Protein AF-0000000071567037 (afdb_homodimer)

Foldseek 3Di:
DFLQLVQPPPFPLVVVVVCLVPAFDKDKDAAFGWPADFFAAQQKKKAWQAAKKWKWAADPPVRDIFTADMDGHGDMDDQPPSNQPRHGHRIIITTNHMTIMGMDGNVSLVVQCPPDPVSVVSVVSNVVRVVVRVVVSVVCVVVDALLVVVVVSCVRGVCVPVRHPLCNVCRNSVHHSVVSVVSVVVVVVVVVD/DFLQLVFDPPQPLVVVVVCLVPAFDKDKDAAFDWPADFFAAQQKKKAWQAAKKWKWAADPPVRDIFTADMDGHGDMDDQPPSNQPRHGHRIIITTNHMTIMGMDGNVVLVVQCPPDPVSVVSVVSVVVRVVVRVVVSVVCVVVDALLVVVVVSCVRGVCVPVRHPLCNVCRNSVHHSVVSVVSVVVVVVVVVD

InterPro domains:
  IPR000595 Cyclic nucleotide-binding domain [PF00027] (27-115)
  IPR000595 Cyclic nucleotide-binding domain [PS50042] (7-56)
  IPR000595 Cyclic nucleotide-binding domain [cd00038] (10-121)
  IPR014710 RmlC-like jelly roll fold [G3DSA:2.60.120.10] (2-139)
  IPR018490 Cyclic nucleotide-binding domain superfamily [SSF51206] (14-140)

Radius of gyration: 21.36 Å; Cα contacts (8 Å, |Δi|>4): 718; chains: 2; bounding box: 52×52×41 Å

Secondary structure (DSSP, 8-state):
--STT---TTS-HHHHHHHHHHHPEEEEE-TT-EEE-TTSB--EEEEEEES-EEEEEE-TTT--EEEEEEE-TTSEEE-TTGGGTTPBPSSEEEESS-EEEEEEEHHHHHHHHTT-HHHHHHHHHHHHHHHHHHHHHHHHHHHS-HHHHHHHHHHH-TTHHHHS-HHHHHHHTT--HHHHHHHHHHHHHHHH-/--STT---TT--HHHHHHHHHHHPEEEEE-TT-EEE-TTSB--EEEEEEES-EEEEEE-TTT--EEEEEEE-TTSEEE-TTGGGTTPBPSSEEEESS-EEEEEEEHHHHHHHHTT-HHHHHHHHHHHHHHHHHHHHHHHHHHHS-HHHHHHHHHHH-TTHHHHS-HHHHHHHTT--HHHHHHHHHHHHHHHH-

Structure (mmCIF, N/CA/C/O backbone):
data_AF-0000000071567037-model_v1
#
loop_
_entity.id
_entity.type
_entity.pdbx_description
1 polymer 'Cyclic nucleotide-binding domain protein'
#
loop_
_atom_site.group_PDB
_atom_site.id
_atom_site.type_symbol
_atom_site.label_atom_id
_atom_site.label_alt_id
_atom_site.label_comp_id
_atom_site.label_asym_id
_atom_site.label_entity_id
_atom_site.label_seq_id
_atom_site.pdbx_PDB_ins_code
_atom_site.Cartn_x
_atom_site.Cartn_y
_atom_site.Cartn_z
_atom_site.occupancy
_atom_site.B_iso_or_equiv
_atom_site.auth_seq_id
_atom_site.auth_comp_id
_atom_site.auth_asym_id
_atom_site.auth_atom_id
_atom_site.pdbx_PDB_model_num
ATOM 1 N N . MET A 1 1 ? -4.414 22.625 -3.533 1 54.5 1 MET A N 1
ATOM 2 C CA . MET A 1 1 ? -4.32 21.281 -2.98 1 54.5 1 MET A CA 1
ATOM 3 C C . MET A 1 1 ? -3.117 20.531 -3.553 1 54.5 1 MET A C 1
ATOM 5 O O . MET A 1 1 ? -2.754 20.734 -4.711 1 54.5 1 MET A O 1
ATOM 9 N N . THR A 1 2 ? -2.258 20.031 -2.676 1 65.69 2 THR A N 1
ATOM 10 C CA . THR A 1 2 ? -1.029 19.391 -3.141 1 65.69 2 THR A CA 1
ATOM 11 C C . THR A 1 2 ? -1.341 18.109 -3.902 1 65.69 2 THR A C 1
ATOM 13 O O . THR A 1 2 ? -2.385 17.484 -3.686 1 65.69 2 THR A O 1
ATOM 16 N N . ASP A 1 3 ? -0.694 17.859 -4.98 1 78.69 3 ASP A N 1
ATOM 17 C CA . ASP A 1 3 ? -0.884 16.641 -5.758 1 78.69 3 ASP A CA 1
ATOM 18 C C . ASP A 1 3 ? -0.005 15.508 -5.23 1 78.69 3 ASP A C 1
ATOM 20 O O . ASP A 1 3 ? 0.225 14.516 -5.926 1 78.69 3 ASP A O 1
ATOM 24 N N . PHE A 1 4 ? 0.482 15.766 -3.984 1 85.69 4 PHE A N 1
ATOM 25 C CA . PHE A 1 4 ? 1.316 14.734 -3.383 1 85.69 4 PHE A CA 1
ATOM 26 C C . PHE A 1 4 ? 0.521 13.445 -3.168 1 85.69 4 PHE A C 1
ATOM 28 O O . PHE A 1 4 ? 0.972 12.359 -3.539 1 85.69 4 PHE A O 1
ATOM 35 N N . ASN A 1 5 ? -0.583 13.594 -2.51 1 83.5 5 ASN A N 1
ATOM 36 C CA . ASN A 1 5 ? -1.493 12.477 -2.301 1 83.5 5 ASN A CA 1
ATOM 37 C C . ASN A 1 5 ? -2.678 12.531 -3.26 1 83.5 5 ASN A C 1
ATOM 39 O O . ASN A 1 5 ? -3.756 13.008 -2.896 1 83.5 5 ASN A O 1
ATOM 43 N N . SER A 1 6 ? -2.363 12.414 -4.469 1 69.88 6 SER A N 1
ATOM 44 C CA . SER A 1 6 ? -3.445 12.531 -5.441 1 69.88 6 SER A CA 1
ATOM 45 C C . SER A 1 6 ? -4.523 11.484 -5.195 1 69.88 6 SER A C 1
ATOM 47 O O . SER A 1 6 ? -4.277 10.281 -5.355 1 69.88 6 SER A O 1
ATOM 49 N N . TYR A 1 7 ? -5.418 11.836 -4.336 1 62.03 7 TYR A N 1
ATOM 50 C CA . TYR A 1 7 ? -6.578 10.969 -4.16 1 62.03 7 TYR A CA 1
ATOM 51 C C . TYR A 1 7 ? -7.359 10.828 -5.461 1 62.03 7 TYR A C 1
ATOM 53 O O . TYR A 1 7 ? -7.449 11.781 -6.242 1 62.03 7 TYR A O 1
ATOM 61 N N . MET A 1 8 ? -7.438 9.625 -5.926 1 53.56 8 MET A N 1
ATOM 62 C CA . MET A 1 8 ? -8.18 9.492 -7.176 1 53.56 8 MET A CA 1
ATOM 63 C C . MET A 1 8 ? -9.469 10.305 -7.141 1 53.56 8 MET A C 1
ATOM 65 O O . MET A 1 8 ? -10.141 10.359 -6.109 1 53.56 8 MET A O 1
ATOM 69 N N . GLY A 1 9 ? -9.477 11.219 -7.926 1 53.84 9 GLY A N 1
ATOM 70 C CA . GLY A 1 9 ? -10.656 12.023 -8.188 1 53.84 9 GLY A CA 1
ATOM 71 C C . GLY A 1 9 ? -11.953 11.32 -7.836 1 53.84 9 GLY A C 1
ATOM 72 O O . GLY A 1 9 ? -12.984 11.969 -7.633 1 53.84 9 GLY A O 1
ATOM 73 N N . ASN A 1 10 ? -11.898 9.945 -7.617 1 61.62 10 ASN A N 1
ATOM 74 C CA . ASN A 1 10 ? -13.172 9.234 -7.5 1 61.62 10 ASN A CA 1
ATOM 75 C C . ASN A 1 10 ? -13.562 9.023 -6.039 1 61.62 10 ASN A C 1
ATOM 77 O O . ASN A 1 10 ? -14.625 8.469 -5.75 1 61.62 10 ASN A O 1
ATOM 81 N N . ILE A 1 11 ? -12.719 9.555 -5.176 1 69 11 ILE A N 1
ATOM 82 C CA . ILE A 1 11 ? -13.133 9.422 -3.781 1 69 11 ILE A CA 1
ATOM 83 C C . ILE A 1 11 ? -14.039 10.586 -3.398 1 69 11 ILE A C 1
ATOM 85 O O . ILE A 1 11 ? -13.742 11.742 -3.703 1 69 11 ILE A O 1
ATOM 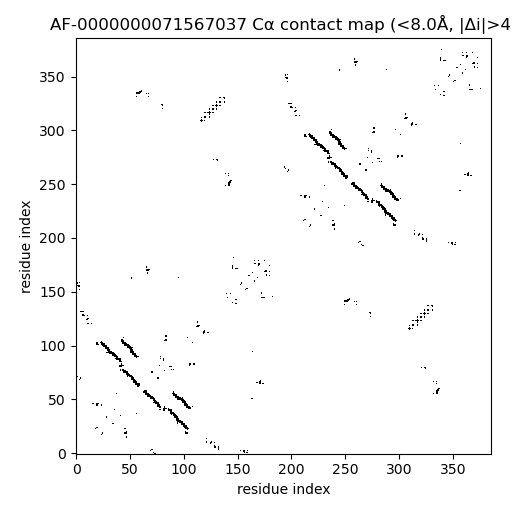89 N N . ASP A 1 12 ? -15.148 10.289 -2.869 1 80.44 12 ASP A N 1
ATOM 90 C CA . ASP A 1 12 ? -16 11.328 -2.299 1 80.44 12 ASP A CA 1
ATOM 91 C C . ASP A 1 12 ? -15.406 11.875 -1.001 1 80.44 12 ASP A C 1
ATOM 93 O O . ASP A 1 12 ? -15.828 11.484 0.091 1 80.44 12 ASP A O 1
ATOM 97 N N . THR A 1 13 ? -14.562 12.758 -1.131 1 85.44 13 THR A N 1
ATOM 98 C CA . THR A 1 13 ? -13.859 13.312 0.02 1 85.44 13 THR A CA 1
ATOM 99 C C . THR A 1 13 ? -14.805 14.133 0.891 1 85.44 13 THR A C 1
ATOM 101 O O . THR A 1 13 ? -14.531 14.367 2.07 1 85.44 13 THR A O 1
ATOM 104 N N . ASP A 1 14 ? -15.938 14.516 0.3 1 91.75 14 ASP A N 1
ATOM 105 C CA . ASP A 1 14 ? -16.906 15.312 1.049 1 91.75 14 ASP A CA 1
ATOM 106 C C . ASP A 1 14 ? -17.531 14.492 2.18 1 91.75 14 ASP A C 1
ATOM 108 O O . ASP A 1 14 ? -17.828 15.031 3.246 1 91.75 14 ASP A O 1
ATOM 112 N N . PHE A 1 15 ? -17.688 13.219 1.889 1 94.44 15 PHE A N 1
ATOM 113 C CA . PHE A 1 15 ? -18.25 12.32 2.895 1 94.44 15 PHE A CA 1
ATOM 114 C C . PHE A 1 15 ? -17.422 12.352 4.172 1 94.44 15 PHE A C 1
ATOM 116 O O . PHE A 1 15 ? -17.953 12.57 5.262 1 94.44 15 PHE A O 1
ATOM 123 N N . PHE A 1 16 ? -16.188 12.266 4.055 1 94.81 16 PHE A N 1
ATOM 124 C CA . PHE A 1 16 ? -15.281 12.203 5.195 1 94.81 16 PHE A CA 1
ATOM 125 C C . PHE A 1 16 ? -15.109 13.578 5.832 1 94.81 16 PHE A C 1
ATOM 127 O O . PHE A 1 16 ? -15.062 13.695 7.059 1 94.81 16 PHE A O 1
ATOM 134 N N . ARG A 1 17 ? -14.961 14.523 4.98 1 95.44 17 ARG A N 1
ATOM 135 C CA . ARG A 1 17 ? -14.797 15.891 5.461 1 95.44 17 ARG A CA 1
ATOM 136 C C . ARG A 1 17 ? -15.992 16.312 6.312 1 95.44 17 ARG A C 1
ATOM 138 O O . ARG A 1 17 ? -15.82 16.844 7.41 1 95.44 17 ARG A O 1
ATOM 145 N N . GLU A 1 18 ? -17.172 16.094 5.828 1 96.62 18 GLU A N 1
ATOM 146 C CA . GLU A 1 18 ? -18.375 16.5 6.535 1 96.62 18 GLU A CA 1
ATOM 147 C C . GLU A 1 18 ? -18.531 15.734 7.848 1 96.62 18 GLU A C 1
ATOM 149 O O . GLU A 1 18 ? -19 16.297 8.844 1 96.62 18 GLU A O 1
ATOM 154 N N . LEU A 1 19 ? -18.156 14.516 7.777 1 96.5 19 LEU A N 1
ATOM 155 C CA . LEU A 1 19 ? -18.203 13.727 9 1 96.5 19 LEU A CA 1
ATOM 156 C C . LEU A 1 19 ? -17.312 14.352 10.078 1 96.5 19 LEU A C 1
ATOM 158 O O . LEU A 1 19 ? -17.734 14.461 11.234 1 96.5 19 LEU A O 1
ATOM 162 N N . CYS A 1 20 ? -16.141 14.766 9.695 1 97.44 20 CYS A N 1
ATOM 163 C CA . CYS A 1 20 ? -15.203 15.367 10.641 1 97.44 20 CYS A CA 1
ATOM 164 C C . CYS A 1 20 ? -15.695 16.734 11.109 1 97.44 20 CYS A C 1
ATOM 166 O O . CYS A 1 20 ? -15.625 17.047 12.297 1 97.44 20 CYS A O 1
ATOM 168 N N . LEU A 1 21 ? -16.203 17.484 10.195 1 97.44 21 LEU A N 1
ATOM 169 C CA . LEU A 1 21 ? -16.656 18.828 10.523 1 97.44 21 LEU A CA 1
ATOM 170 C C . LEU A 1 21 ? -17.844 18.781 11.469 1 97.44 21 LEU A C 1
ATOM 172 O O . LEU A 1 21 ? -17.969 19.625 12.367 1 97.44 21 LEU A O 1
ATOM 176 N N . ARG A 1 22 ? -18.656 17.812 11.297 1 97.56 22 ARG A N 1
ATOM 177 C CA . ARG A 1 22 ? -19.891 17.719 12.07 1 97.56 22 ARG A CA 1
ATOM 178 C C . ARG A 1 22 ? -19.641 17.078 13.43 1 97.56 22 ARG A C 1
ATOM 180 O O . ARG A 1 22 ? -20.25 17.453 14.43 1 97.56 22 ARG A O 1
ATOM 187 N N . ASN A 1 23 ? -18.75 16.109 13.438 1 97.88 23 ASN A N 1
ATOM 188 C CA . ASN A 1 23 ? -18.672 15.273 14.633 1 97.88 23 ASN A CA 1
ATOM 189 C C . ASN A 1 23 ? -17.297 15.375 15.297 1 97.88 23 ASN A C 1
ATOM 191 O O . ASN A 1 23 ? -17.125 14.922 16.422 1 97.88 23 ASN A O 1
ATOM 195 N N . GLY A 1 24 ? -16.406 15.961 14.602 1 98 24 GLY A N 1
ATOM 196 C CA . GLY A 1 24 ? -15.039 15.984 15.102 1 98 24 GLY A CA 1
ATOM 197 C C . GLY A 1 24 ? -14.789 17.094 16.109 1 98 24 GLY A C 1
ATOM 198 O O . GLY A 1 24 ? -15.562 18.047 16.188 1 98 24 GLY A O 1
ATOM 199 N N . GLU A 1 25 ? -13.766 16.922 16.906 1 98.44 25 GLU A N 1
ATOM 200 C CA . GLU A 1 25 ? -13.25 17.969 17.781 1 98.44 25 GLU A CA 1
ATOM 201 C C . GLU A 1 25 ? -12.055 18.672 17.156 1 98.44 25 GLU A C 1
ATOM 203 O O . GLU A 1 25 ? -11.078 18.031 16.766 1 98.44 25 GLU A O 1
ATOM 208 N N . LEU A 1 26 ? -12.172 19.969 17.125 1 98.56 26 LEU A N 1
ATOM 209 C CA . LEU A 1 26 ? -11.047 20.734 16.594 1 98.56 26 LEU A CA 1
ATOM 210 C C . LEU A 1 26 ? -9.898 20.766 17.594 1 98.56 26 LEU A C 1
ATOM 212 O O . LEU A 1 26 ? -10.062 21.219 18.719 1 98.56 26 LEU A O 1
ATOM 216 N N . ARG A 1 27 ? -8.797 20.234 17.188 1 9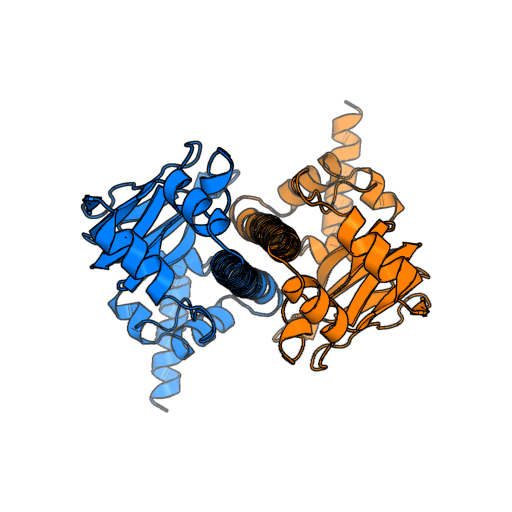8.62 27 ARG A N 1
ATOM 217 C CA . ARG A 1 27 ? -7.598 20.203 18.016 1 98.62 27 ARG A CA 1
ATOM 218 C C . ARG A 1 27 ? -6.453 20.969 17.375 1 98.62 27 ARG A C 1
ATOM 220 O O . ARG A 1 27 ? -6.352 21.031 16.141 1 98.62 27 ARG A O 1
ATOM 227 N N . TYR A 1 28 ? -5.66 21.484 18.266 1 98.62 28 TYR A N 1
ATOM 228 C CA . TYR A 1 28 ? -4.477 22.219 17.844 1 98.62 28 TYR A CA 1
ATOM 229 C C . TYR A 1 28 ? -3.203 21.484 18.219 1 98.62 28 TYR A C 1
ATOM 231 O O . TYR A 1 28 ? -3.088 20.969 19.344 1 98.62 28 TYR A O 1
ATOM 239 N N . TYR A 1 29 ? -2.328 21.391 17.281 1 98.69 29 TYR A N 1
ATOM 240 C CA . TYR A 1 29 ? -1.022 20.781 17.516 1 98.69 29 TYR A CA 1
ATOM 241 C C . TYR A 1 29 ? 0.101 21.75 17.156 1 98.69 29 TYR A C 1
ATOM 243 O O . TYR A 1 29 ? 0.051 22.422 16.125 1 98.69 29 TYR A O 1
ATOM 251 N N . LYS A 1 30 ? 1.114 21.781 18.031 1 98.62 30 LYS A N 1
ATOM 252 C CA . LYS A 1 30 ? 2.281 22.625 17.766 1 98.62 30 LYS A CA 1
ATOM 253 C C . LYS A 1 30 ? 3.271 21.922 16.844 1 98.62 30 LYS A C 1
ATOM 255 O O . LYS A 1 30 ? 3.174 20.703 16.641 1 98.62 30 LYS A O 1
ATOM 260 N N . ARG A 1 31 ? 4.141 22.734 16.359 1 97.81 31 ARG A N 1
ATOM 261 C CA . ARG A 1 31 ? 5.246 22.172 15.602 1 97.81 31 ARG A CA 1
ATOM 262 C C . ARG A 1 31 ? 5.941 21.062 16.391 1 97.81 31 ARG A C 1
ATOM 264 O O . ARG A 1 31 ? 6.207 21.219 17.578 1 97.81 31 ARG A O 1
ATOM 271 N N . ASN A 1 32 ? 6.051 19.922 15.781 1 97.69 32 ASN A N 1
ATOM 272 C CA . ASN A 1 32 ? 6.797 18.766 16.297 1 97.69 32 ASN A CA 1
ATOM 273 C C . ASN A 1 32 ? 5.988 17.984 17.312 1 97.69 32 ASN A C 1
ATOM 275 O O . ASN A 1 32 ? 6.488 17.016 17.891 1 97.69 32 ASN A O 1
ATOM 279 N N . GLU A 1 33 ? 4.797 18.391 17.484 1 98.56 33 GLU A N 1
ATOM 280 C CA . GLU A 1 33 ? 3.967 17.625 18.406 1 98.56 33 GLU A CA 1
ATOM 281 C C . GLU A 1 33 ? 3.48 16.312 17.766 1 98.56 33 GLU A C 1
ATOM 283 O O . GLU A 1 33 ? 3.107 16.297 16.594 1 98.56 33 GLU A O 1
ATOM 288 N N . PHE A 1 34 ? 3.477 15.234 18.547 1 98.62 34 PHE A N 1
ATOM 289 C CA . PHE A 1 34 ? 2.996 13.938 18.094 1 98.62 34 PHE A CA 1
ATOM 290 C C . PHE A 1 34 ? 1.477 13.852 18.188 1 98.62 34 PHE A C 1
ATOM 292 O O . PHE A 1 34 ? 0.896 14.211 19.219 1 98.62 34 PHE A O 1
ATOM 299 N N . ILE A 1 35 ? 0.931 13.453 17.156 1 98.56 35 ILE A N 1
ATOM 300 C CA . ILE A 1 35 ? -0.493 13.133 17.141 1 98.56 35 ILE A CA 1
ATOM 301 C C . ILE A 1 35 ? -0.699 11.664 17.5 1 98.56 35 ILE A C 1
ATOM 303 O O . ILE A 1 35 ? -1.672 11.32 18.172 1 98.56 35 ILE A O 1
ATOM 307 N N . LEU A 1 36 ? 0.148 10.828 17.062 1 98.44 36 LEU A N 1
ATOM 308 C CA . LEU A 1 36 ? 0.197 9.398 17.344 1 98.44 36 LEU A CA 1
ATOM 309 C C . LEU A 1 36 ? 1.639 8.906 17.422 1 98.44 36 LEU A C 1
ATOM 311 O O . LEU A 1 36 ? 2.475 9.281 16.594 1 98.44 36 LEU A O 1
ATOM 315 N N . ARG A 1 37 ? 1.936 8.078 18.391 1 97.81 37 ARG A N 1
ATOM 316 C CA . ARG A 1 37 ? 3.271 7.508 18.531 1 97.81 37 ARG A CA 1
ATOM 317 C C . ARG A 1 37 ? 3.279 6.027 18.172 1 97.81 37 ARG A C 1
ATOM 319 O O . ARG A 1 37 ? 2.314 5.312 18.453 1 97.81 37 ARG A O 1
ATOM 326 N N . GLU A 1 38 ? 4.359 5.688 17.562 1 96.31 38 GLU A N 1
ATOM 327 C CA . GLU A 1 38 ? 4.555 4.266 17.281 1 96.31 38 GLU A CA 1
ATOM 328 C C . GLU A 1 38 ? 4.305 3.422 18.531 1 96.31 38 GLU A C 1
ATOM 330 O O . GLU A 1 38 ? 4.734 3.785 19.641 1 96.31 38 GLU A O 1
ATOM 335 N N . GLY A 1 39 ? 3.58 2.324 18.312 1 95.88 39 GLY A N 1
ATOM 336 C CA . GLY A 1 39 ? 3.297 1.432 19.438 1 95.88 39 GLY A CA 1
ATOM 337 C C . GLY A 1 39 ? 1.983 1.742 20.125 1 95.88 39 GLY A C 1
ATOM 338 O O . GLY A 1 39 ? 1.492 0.941 20.922 1 95.88 39 GLY A O 1
ATOM 339 N N . GLU A 1 40 ? 1.386 2.861 19.844 1 97.19 40 GLU A N 1
ATOM 340 C CA . GLU A 1 40 ? 0.083 3.219 20.391 1 97.19 40 GLU A CA 1
ATOM 341 C C . GLU A 1 40 ? -1.049 2.805 19.453 1 97.19 40 GLU A C 1
ATOM 343 O O . GLU A 1 40 ? -0.832 2.615 18.25 1 97.19 40 GLU A O 1
ATOM 348 N N . VAL A 1 41 ? -2.215 2.611 20.016 1 95.88 41 VAL A N 1
ATOM 349 C CA . VAL A 1 41 ? -3.418 2.424 19.219 1 95.88 41 VAL A CA 1
ATOM 350 C C . VAL A 1 41 ? -4.016 3.781 18.844 1 95.88 41 VAL A C 1
ATOM 352 O O . VAL A 1 41 ? -4.344 4.578 19.734 1 95.88 41 VAL A O 1
ATOM 355 N N . GLY A 1 42 ? -4 4.094 17.562 1 94.56 42 GLY A N 1
ATOM 356 C CA . GLY A 1 42 ? -4.598 5.332 17.094 1 94.56 42 GLY A CA 1
ATOM 357 C C . GLY A 1 42 ? -6.039 5.172 16.656 1 94.56 42 GLY A C 1
ATOM 358 O O . GLY A 1 42 ? -6.324 5.098 15.453 1 94.56 42 GLY A O 1
ATOM 359 N N . SER A 1 43 ? -6.992 5.188 17.531 1 96.12 43 SER A N 1
ATOM 360 C CA . SER A 1 43 ? -8.406 4.953 17.25 1 96.12 43 SER A CA 1
ATOM 361 C C . SER A 1 43 ? -9.109 6.246 16.859 1 96.12 43 SER A C 1
ATOM 363 O O . SER A 1 43 ? -10.141 6.594 17.422 1 96.12 43 SER A O 1
ATOM 365 N N . PHE A 1 44 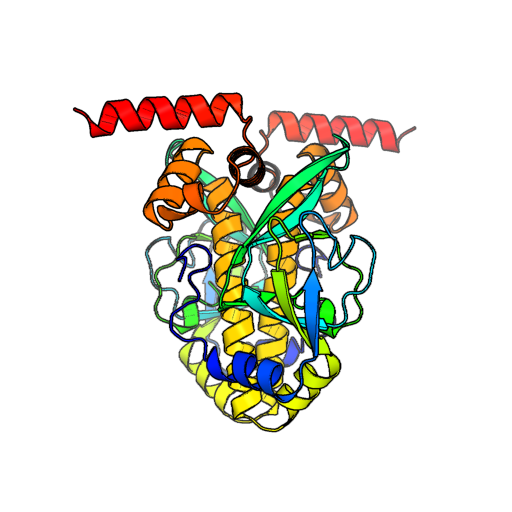? -8.453 6.902 15.781 1 97.62 44 PHE A N 1
ATOM 366 C CA . PHE A 1 44 ? -9.047 8.148 15.32 1 97.62 44 PHE A CA 1
ATOM 367 C C . PHE A 1 44 ? -8.82 8.336 13.828 1 97.62 44 PHE A C 1
ATOM 369 O O . PHE A 1 44 ? -7.973 7.66 13.234 1 97.62 44 PHE A O 1
ATOM 376 N N . PHE A 1 45 ? -9.586 9.148 13.219 1 97.25 45 PHE A N 1
ATOM 377 C CA . PHE A 1 45 ? -9.352 9.758 11.914 1 97.25 45 PHE A CA 1
ATOM 378 C C . PHE A 1 45 ? -9.648 11.25 11.953 1 97.25 45 PHE A C 1
ATOM 380 O O . PHE A 1 45 ? -10.328 11.734 12.867 1 97.25 45 PHE A O 1
ATOM 387 N N . GLY A 1 46 ? -9.094 11.961 11.016 1 97.5 46 GLY A N 1
ATOM 388 C CA . GLY A 1 46 ? -9.258 13.398 11.117 1 97.5 46 GLY A CA 1
ATOM 389 C C . GLY A 1 46 ? -9.148 14.109 9.781 1 97.5 46 GLY A C 1
ATOM 390 O O . GLY A 1 46 ? -8.805 13.492 8.773 1 97.5 46 GLY A O 1
ATOM 391 N N . PHE A 1 47 ? -9.508 15.352 9.844 1 97.69 47 PHE A N 1
ATOM 392 C CA . PHE A 1 47 ? -9.43 16.266 8.711 1 97.69 47 PHE A CA 1
ATOM 393 C C . PHE A 1 47 ? -8.531 17.453 9.031 1 97.69 47 PHE A C 1
ATOM 395 O O . PHE A 1 47 ? -8.766 18.172 10.008 1 97.69 47 PHE A O 1
ATOM 402 N N . ILE A 1 48 ? -7.535 17.656 8.18 1 97.75 48 ILE A N 1
ATOM 403 C CA . ILE A 1 48 ? -6.559 18.703 8.422 1 97.75 48 ILE A CA 1
ATOM 404 C C . ILE A 1 48 ? -7.078 20.031 7.855 1 97.75 48 ILE A C 1
ATOM 406 O O . ILE A 1 48 ? -7.219 20.172 6.637 1 97.75 48 ILE A O 1
ATOM 410 N N . VAL A 1 49 ? -7.27 20.922 8.727 1 97.94 49 VAL A N 1
ATOM 411 C CA . VAL A 1 49 ? -7.711 22.234 8.305 1 97.94 49 VAL A CA 1
ATOM 412 C C . VAL A 1 49 ? -6.512 23.062 7.84 1 97.94 49 VAL A C 1
ATOM 414 O O . VAL A 1 49 ? -6.574 23.75 6.812 1 97.94 49 VAL A O 1
ATOM 417 N N . SER A 1 50 ? -5.484 22.969 8.617 1 98 50 SER A N 1
ATOM 418 C CA . SER A 1 50 ? -4.25 23.672 8.281 1 98 50 SER A CA 1
ATOM 419 C C . SER A 1 50 ? -3.033 22.953 8.859 1 98 50 SER A C 1
ATOM 421 O O . SER A 1 50 ? -3.131 22.297 9.898 1 98 50 SER A O 1
ATOM 423 N N . GLY A 1 51 ? -1.911 23.172 8.125 1 97.56 51 GLY A N 1
ATOM 424 C CA . GLY A 1 51 ? -0.647 22.609 8.578 1 97.56 51 GLY A CA 1
ATOM 425 C C . GLY A 1 51 ? -0.189 21.422 7.75 1 97.56 51 GLY A C 1
ATOM 426 O O . GLY A 1 51 ? -0.848 21.047 6.781 1 97.56 51 GLY A O 1
ATOM 427 N N . VAL A 1 52 ? 0.976 20.906 8.07 1 97.75 52 VAL A N 1
ATOM 428 C CA . VAL A 1 52 ? 1.603 19.781 7.383 1 97.75 52 VAL A CA 1
ATOM 429 C C . VAL A 1 52 ? 1.962 18.688 8.391 1 97.75 52 VAL A C 1
ATOM 431 O O . VAL A 1 52 ? 2.49 18.984 9.469 1 97.75 52 VAL A O 1
ATOM 434 N N . ILE A 1 53 ? 1.629 17.5 8.023 1 98 53 ILE A N 1
ATOM 435 C CA . ILE A 1 53 ? 1.869 16.344 8.883 1 98 53 ILE A CA 1
ATOM 436 C C . ILE A 1 53 ? 2.844 15.391 8.203 1 98 53 ILE A C 1
ATOM 438 O O . ILE A 1 53 ? 2.818 15.234 6.977 1 98 53 ILE A O 1
ATOM 442 N N . LYS A 1 54 ? 3.709 14.812 9.008 1 98.19 54 LYS A N 1
ATOM 443 C CA . LYS A 1 54 ? 4.57 13.75 8.5 1 98.19 54 LYS A CA 1
ATOM 444 C C . LYS A 1 54 ? 4.273 12.422 9.188 1 98.19 54 LYS A C 1
ATOM 446 O O . LYS A 1 54 ? 3.834 12.398 10.336 1 98.19 54 LYS A O 1
ATOM 451 N N . TYR A 1 55 ? 4.488 11.367 8.492 1 98.56 55 TYR A N 1
ATOM 452 C CA . TYR A 1 55 ? 4.469 10 8.992 1 98.56 55 TYR A CA 1
ATOM 453 C C . TYR A 1 55 ? 5.879 9.414 9.031 1 98.56 55 TYR A C 1
ATOM 455 O O . TYR A 1 55 ? 6.613 9.477 8.047 1 98.56 55 TYR A O 1
ATOM 463 N N . THR A 1 56 ? 6.277 8.891 10.219 1 98.31 56 THR A N 1
ATOM 464 C CA . THR A 1 56 ? 7.652 8.414 10.312 1 98.31 56 THR A CA 1
ATOM 465 C C . THR A 1 56 ? 7.711 7.043 10.977 1 98.31 56 THR A C 1
ATOM 467 O O . THR A 1 56 ? 6.809 6.672 11.727 1 98.31 56 THR A O 1
ATOM 470 N N . CYS A 1 57 ? 8.656 6.301 10.609 1 97.69 57 CYS A N 1
ATOM 471 C CA . CYS A 1 57 ? 8.977 5.035 11.266 1 97.69 57 CYS A CA 1
ATOM 472 C C . CYS A 1 57 ? 10.461 4.953 11.602 1 97.69 57 CYS A C 1
ATOM 474 O O . CYS A 1 57 ? 11.266 5.738 11.086 1 97.69 57 CYS A O 1
ATOM 476 N N . ILE A 1 58 ? 10.812 4.055 12.477 1 96.62 58 ILE A N 1
ATOM 477 C CA . ILE A 1 58 ? 12.188 3.965 12.969 1 96.62 58 ILE A CA 1
ATOM 478 C C . ILE A 1 58 ? 12.875 2.748 12.359 1 96.62 58 ILE A C 1
ATOM 480 O O . ILE A 1 58 ? 12.328 1.641 12.383 1 96.62 58 ILE A O 1
ATOM 484 N N . ASN A 1 59 ? 14.047 3.01 11.797 1 96.12 59 ASN A N 1
ATOM 485 C CA . ASN A 1 59 ? 14.867 1.894 11.344 1 96.12 59 ASN A CA 1
ATOM 486 C C . ASN A 1 59 ? 15.461 1.113 12.516 1 96.12 59 ASN A C 1
ATOM 488 O O . ASN A 1 59 ? 16.125 1.69 13.383 1 96.12 59 ASN A O 1
ATOM 492 N N . GLN A 1 60 ? 15.32 -0.105 12.438 1 93.81 60 GLN A N 1
ATOM 493 C CA . GLN A 1 60 ? 15.68 -0.919 13.586 1 93.81 60 GLN A CA 1
ATOM 494 C C . GLN A 1 60 ? 17.203 -0.998 13.75 1 93.81 60 GLN A C 1
ATOM 496 O O . GLN A 1 60 ? 17.703 -1.012 14.875 1 93.81 60 GLN A O 1
ATOM 501 N N . THR A 1 61 ? 17.922 -1.071 12.75 1 93 61 THR A N 1
ATOM 502 C CA . THR A 1 61 ? 19.375 -1.221 12.789 1 93 61 THR A CA 1
ATOM 503 C C . THR A 1 61 ? 20.047 0.132 12.992 1 93 61 THR A C 1
ATOM 505 O O . THR A 1 61 ? 20.953 0.266 13.836 1 93 61 THR A O 1
ATOM 508 N N . GLU A 1 62 ? 19.609 1.108 12.266 1 91.19 62 GLU A N 1
ATOM 509 C CA . GLU A 1 62 ? 20.234 2.43 12.289 1 91.19 62 GLU A CA 1
ATOM 510 C C . GLU A 1 62 ? 19.703 3.26 13.461 1 91.19 62 GLU A C 1
ATOM 512 O O . GLU A 1 62 ? 20.328 4.254 13.852 1 91.19 62 GLU A O 1
ATOM 517 N N . ASN A 1 63 ? 18.609 2.891 13.977 1 93.5 63 ASN A N 1
ATOM 518 C CA . ASN A 1 63 ? 17.922 3.68 14.992 1 93.5 63 ASN A CA 1
ATOM 519 C C . ASN A 1 63 ? 17.656 5.105 14.516 1 93.5 63 ASN A C 1
ATOM 521 O O . ASN A 1 63 ? 17.844 6.062 15.266 1 93.5 63 ASN A O 1
ATOM 525 N N . LYS A 1 64 ? 17.406 5.203 13.281 1 92.94 64 LYS A N 1
ATOM 526 C CA . LYS A 1 64 ? 17.094 6.477 12.633 1 92.94 64 LYS A CA 1
ATOM 527 C C . LYS A 1 64 ? 15.633 6.535 12.211 1 92.94 64 LYS A C 1
ATOM 529 O O . LYS A 1 64 ? 15.047 5.516 11.844 1 92.94 64 LYS A O 1
ATOM 534 N N . THR A 1 65 ? 15.102 7.758 12.242 1 95.12 65 THR A N 1
ATOM 535 C CA . THR A 1 65 ? 13.727 7.988 11.836 1 95.12 65 THR A CA 1
ATOM 536 C C . THR A 1 65 ? 13.648 8.328 10.352 1 95.12 65 THR A C 1
ATOM 538 O O . THR A 1 65 ? 14.406 9.172 9.859 1 95.12 65 THR A O 1
ATOM 541 N N . TYR A 1 66 ? 12.797 7.652 9.695 1 96.88 66 TYR A N 1
ATOM 542 C CA . TYR A 1 66 ? 12.57 7.945 8.281 1 96.88 66 TYR A CA 1
ATOM 543 C C . TYR A 1 66 ? 11.156 8.461 8.047 1 96.88 66 TYR A C 1
ATOM 545 O O . TYR A 1 66 ? 10.203 7.973 8.648 1 96.88 66 TYR A O 1
ATOM 553 N N . ASN A 1 67 ? 11.055 9.5 7.23 1 97.75 67 ASN A N 1
ATOM 554 C CA . ASN A 1 67 ? 9.758 9.977 6.758 1 97.75 67 ASN A CA 1
ATOM 555 C C . ASN A 1 67 ? 9.203 9.094 5.648 1 97.75 67 ASN A C 1
ATOM 557 O O . ASN A 1 67 ? 9.891 8.805 4.668 1 97.75 67 ASN A O 1
ATOM 561 N N . VAL A 1 68 ? 7.949 8.688 5.801 1 97.81 68 VAL A N 1
ATOM 562 C CA . VAL A 1 68 ? 7.406 7.758 4.812 1 97.81 68 VAL A CA 1
ATOM 563 C C . VAL A 1 68 ? 6.184 8.375 4.141 1 97.81 68 VAL A C 1
ATOM 565 O O . VAL A 1 68 ? 5.539 7.742 3.301 1 97.81 68 VAL A O 1
ATOM 568 N N . GLY A 1 69 ? 5.832 9.586 4.523 1 96.69 69 GLY A N 1
ATOM 569 C CA . GLY A 1 69 ? 4.688 10.234 3.9 1 96.69 69 GLY A CA 1
ATOM 570 C C . GLY A 1 69 ? 4.352 11.578 4.52 1 96.69 69 GLY A C 1
ATOM 571 O O . GLY A 1 69 ? 4.914 11.953 5.551 1 96.69 69 GLY A O 1
ATOM 572 N N . PHE A 1 70 ? 3.447 12.289 3.857 1 96.94 70 PHE A N 1
ATOM 573 C CA . PHE A 1 70 ? 2.967 13.594 4.293 1 96.94 70 PHE A CA 1
ATOM 574 C C . PHE A 1 70 ? 1.46 13.711 4.098 1 96.94 70 PHE A C 1
ATOM 576 O O . PHE A 1 70 ? 0.886 13.031 3.246 1 96.94 70 PHE A O 1
ATOM 583 N N . SER A 1 71 ? 0.894 14.469 4.887 1 96.25 71 SER A N 1
ATOM 584 C CA . SER A 1 71 ? -0.467 14.945 4.664 1 96.25 71 SER A CA 1
ATOM 585 C C . SER A 1 71 ? -0.545 16.469 4.789 1 96.25 71 SER A C 1
ATOM 587 O O . SER A 1 71 ? 0.163 17.062 5.602 1 96.25 71 SER A O 1
ATOM 589 N N . PHE A 1 72 ? -1.398 17 4.051 1 95.75 72 PHE A N 1
ATOM 590 C CA . PHE A 1 72 ? -1.451 18.453 3.939 1 95.75 72 PHE A CA 1
ATOM 591 C C . PHE A 1 72 ? -2.854 18.969 4.242 1 95.75 72 PHE A C 1
ATOM 593 O O . PHE A 1 72 ? -3.779 18.188 4.445 1 95.75 72 PHE A O 1
ATOM 600 N N . ALA A 1 73 ? -2.973 20.344 4.281 1 95.31 73 ALA A N 1
ATOM 601 C CA . ALA A 1 73 ? -4.27 20.984 4.465 1 95.31 73 ALA A CA 1
ATOM 602 C C . ALA A 1 73 ? -5.297 20.453 3.473 1 95.31 73 ALA A C 1
ATOM 604 O O . ALA A 1 73 ? -4.984 20.234 2.299 1 95.31 73 ALA A O 1
ATOM 605 N N . ASN A 1 74 ? -6.484 20.125 4.023 1 93.81 74 ASN A N 1
ATOM 606 C CA . ASN A 1 74 ? -7.621 19.641 3.246 1 93.81 74 ASN A CA 1
ATOM 607 C C . ASN A 1 74 ? -7.492 18.156 2.936 1 93.81 74 ASN A C 1
ATOM 609 O O . ASN A 1 74 ? -8.156 17.641 2.029 1 93.81 74 ASN A O 1
ATOM 613 N N . GLU A 1 75 ? -6.613 17.547 3.553 1 94.25 75 GLU A N 1
ATOM 614 C CA . GLU A 1 75 ? -6.496 16.094 3.471 1 94.25 75 GLU A CA 1
ATOM 615 C C . GLU A 1 75 ? -6.863 15.438 4.797 1 94.25 75 GLU A C 1
ATOM 617 O O . GLU A 1 75 ? -7.379 16.094 5.703 1 94.25 75 GLU A O 1
ATOM 622 N N . PHE A 1 76 ? -6.676 14.188 4.852 1 95.25 76 PHE A N 1
ATOM 623 C CA . PHE A 1 76 ? -7.105 13.422 6.016 1 95.25 76 PHE A CA 1
ATOM 624 C C . PHE A 1 76 ? -5.91 12.812 6.734 1 95.25 76 PHE A C 1
ATOM 626 O O . PHE A 1 76 ? -4.809 12.766 6.184 1 95.25 76 PHE A O 1
ATOM 633 N N . ILE A 1 77 ? -6.18 12.469 7.973 1 96.31 77 ILE A N 1
ATOM 634 C CA . ILE A 1 77 ? -5.129 11.859 8.781 1 96.31 77 ILE A CA 1
ATOM 635 C C . ILE A 1 77 ? -5.688 10.648 9.523 1 96.31 77 ILE A C 1
ATOM 637 O O . ILE A 1 77 ? -6.801 10.695 10.055 1 96.31 77 ILE A O 1
ATOM 641 N N . SER A 1 78 ? -4.973 9.594 9.477 1 96.44 78 SER A N 1
ATOM 642 C CA . SER A 1 78 ? -5.258 8.391 10.25 1 96.44 78 SER A CA 1
ATOM 643 C C . SER A 1 78 ? -4.188 7.324 10.039 1 96.44 78 SER A C 1
ATOM 645 O O . SER A 1 78 ? -3.475 7.352 9.031 1 96.44 78 SER A O 1
ATOM 647 N N . ASP A 1 79 ? -3.996 6.473 11.023 1 96.5 79 ASP A N 1
ATOM 648 C CA . ASP A 1 79 ? -3.273 5.234 10.766 1 96.5 79 ASP A CA 1
ATOM 649 C C . ASP A 1 79 ? -4.211 4.152 10.234 1 96.5 79 ASP A C 1
ATOM 651 O O . ASP A 1 79 ? -4.453 3.146 10.898 1 96.5 79 ASP A O 1
ATOM 655 N N . TYR A 1 80 ? -4.648 4.359 9 1 94.31 80 TYR A N 1
ATOM 656 C CA . TYR A 1 80 ? -5.641 3.498 8.375 1 94.31 80 TYR A CA 1
ATOM 657 C C . TYR A 1 80 ? -4.988 2.26 7.77 1 94.31 80 TYR A C 1
ATOM 659 O O . TYR A 1 80 ? -3.902 2.344 7.191 1 94.31 80 TYR A O 1
ATOM 667 N N . PRO A 1 81 ? -5.598 1.11 7.922 1 93.62 81 PRO A N 1
ATOM 668 C CA . PRO A 1 81 ? -6.867 0.799 8.586 1 93.62 81 PRO A CA 1
ATOM 669 C C . PRO A 1 81 ? -6.684 0.385 10.039 1 93.62 81 PRO A C 1
ATOM 671 O O . PRO A 1 81 ? -7.637 -0.065 10.68 1 93.62 81 PRO A O 1
ATOM 674 N N . ASN A 1 82 ? -5.48 0.488 10.602 1 93.75 82 ASN A N 1
ATOM 675 C CA . ASN A 1 82 ? -5.203 0.097 11.984 1 93.75 82 ASN A CA 1
ATOM 676 C C . ASN A 1 82 ? -6.16 0.777 12.961 1 93.75 82 ASN A C 1
ATOM 678 O O . ASN A 1 82 ? -6.559 0.181 13.961 1 93.75 82 ASN A O 1
ATOM 682 N N . CYS A 1 83 ? -6.508 1.985 12.641 1 95.25 83 CYS A N 1
ATOM 683 C CA . CYS A 1 83 ? -7.367 2.775 13.516 1 95.25 83 CYS A CA 1
ATOM 684 C C . CYS A 1 83 ? -8.719 2.102 13.711 1 95.25 83 CYS A C 1
ATOM 686 O O . CYS A 1 83 ? -9.422 2.385 14.68 1 95.25 83 CYS A O 1
ATOM 688 N N . LEU A 1 84 ? -9.102 1.241 12.781 1 94.88 84 LEU A N 1
ATOM 689 C CA . LEU A 1 84 ? -10.414 0.619 12.828 1 94.88 84 LEU A CA 1
ATOM 690 C C . LEU A 1 84 ? -10.383 -0.681 13.625 1 94.88 84 LEU A C 1
ATOM 692 O O . LEU A 1 84 ? -11.422 -1.201 14.016 1 94.88 84 LEU A O 1
ATOM 696 N N . TYR A 1 85 ? -9.18 -1.259 13.828 1 91.38 85 TYR A N 1
ATOM 697 C CA . TYR A 1 85 ? -9.117 -2.631 14.328 1 91.38 85 TYR A CA 1
ATOM 698 C C . TYR A 1 85 ? -8.25 -2.721 15.578 1 91.38 85 TYR A C 1
ATOM 700 O O . TYR A 1 85 ? -7.746 -3.795 15.914 1 91.38 85 TYR A O 1
ATOM 708 N N . ASP A 1 86 ? -8.008 -1.699 16.281 1 88.88 86 ASP A N 1
ATOM 709 C CA . ASP A 1 86 ? -7.266 -1.651 17.531 1 88.88 86 ASP A CA 1
ATOM 710 C C . ASP A 1 86 ? -5.879 -2.264 17.375 1 88.88 86 ASP A C 1
ATOM 712 O O . ASP A 1 86 ? -5.445 -3.059 18.219 1 88.88 86 ASP A O 1
ATOM 716 N N . ILE A 1 87 ? -5.312 -2.047 16.297 1 92.56 87 ILE A N 1
ATOM 717 C CA . ILE A 1 87 ? -3.953 -2.5 16.016 1 92.56 87 ILE A CA 1
ATOM 718 C C . ILE A 1 87 ? -2.959 -1.39 16.359 1 92.56 87 ILE A C 1
ATOM 720 O O . ILE A 1 87 ? -3.184 -0.224 16.016 1 92.56 87 ILE A O 1
ATOM 724 N N . LYS A 1 88 ? -1.912 -1.775 16.984 1 95.94 88 LYS A N 1
ATOM 725 C CA . LYS A 1 88 ? -0.882 -0.803 17.344 1 95.94 88 LYS A CA 1
ATOM 726 C C . LYS A 1 88 ? -0.209 -0.237 16.094 1 95.94 88 LYS A C 1
ATOM 728 O O . LYS A 1 88 ? 0.035 -0.964 15.133 1 95.94 88 LYS A O 1
ATOM 733 N N . SER A 1 89 ? 0.097 1.013 16.172 1 96.44 89 SER A N 1
ATOM 734 C CA . SER A 1 89 ? 0.697 1.694 15.031 1 96.44 89 SER A CA 1
ATOM 735 C C . SER A 1 89 ? 2.178 1.355 14.898 1 96.44 89 SER A C 1
ATOM 737 O O . SER A 1 89 ? 2.887 1.249 15.898 1 96.44 89 SER A O 1
ATOM 739 N N . GLU A 1 90 ? 2.646 1.247 13.672 1 94.12 90 GLU A N 1
ATOM 740 C CA . GLU A 1 90 ? 4.07 1.093 13.391 1 94.12 90 GLU A CA 1
ATOM 741 C C . GLU A 1 90 ? 4.699 2.422 12.984 1 94.12 90 GLU A C 1
ATOM 743 O O . GLU A 1 90 ? 5.879 2.475 12.625 1 94.12 90 GLU A O 1
ATOM 748 N N . LEU A 1 91 ? 3.797 3.465 13.039 1 96.12 91 LEU A N 1
ATOM 749 C CA . LEU A 1 91 ? 4.258 4.777 12.594 1 96.12 91 LEU A CA 1
ATOM 750 C C . LEU A 1 91 ? 4.039 5.824 13.68 1 96.12 91 LEU A C 1
ATOM 752 O O . LEU A 1 91 ? 3.236 5.621 14.594 1 96.12 91 LEU A O 1
ATOM 756 N N . ASN A 1 92 ? 4.844 6.871 13.578 1 98.12 92 ASN A N 1
ATOM 757 C CA . ASN A 1 92 ? 4.539 8.133 14.25 1 98.12 92 ASN A CA 1
ATOM 758 C C . ASN A 1 92 ? 3.818 9.102 13.32 1 98.12 92 ASN A C 1
ATOM 760 O O . ASN A 1 92 ? 4.121 9.164 12.125 1 98.12 92 ASN A O 1
ATOM 764 N N . ILE A 1 93 ? 2.928 9.766 13.82 1 98.69 93 ILE A N 1
ATOM 765 C CA . ILE A 1 93 ? 2.301 10.891 13.148 1 98.69 93 ILE A CA 1
ATOM 766 C C . ILE A 1 93 ? 2.621 12.188 13.898 1 98.69 93 ILE A C 1
ATOM 768 O O . ILE A 1 93 ? 2.33 12.305 15.094 1 98.69 93 ILE A O 1
ATOM 772 N N . GLN A 1 94 ? 3.203 13.078 13.195 1 98.56 94 GLN A N 1
ATOM 773 C CA . GLN A 1 94 ? 3.744 14.258 13.867 1 98.56 94 GLN A CA 1
ATOM 774 C C . GLN A 1 94 ? 3.512 15.516 13.031 1 98.56 94 GLN A C 1
ATOM 776 O O . GLN A 1 94 ? 3.586 15.477 11.805 1 98.56 94 GLN A O 1
ATOM 781 N N . ALA A 1 95 ? 3.285 16.641 13.719 1 98.69 95 ALA A N 1
ATOM 782 C CA . ALA A 1 95 ? 3.107 17.922 13.039 1 98.69 95 ALA A CA 1
ATOM 783 C C . ALA A 1 95 ? 4.449 18.5 12.602 1 98.69 95 ALA A C 1
ATOM 785 O O . ALA A 1 95 ? 5.367 18.641 13.414 1 98.69 95 ALA A O 1
ATOM 786 N N . ILE A 1 96 ? 4.566 18.812 11.344 1 97.88 96 ILE A N 1
ATOM 787 C CA . ILE A 1 96 ? 5.738 19.531 10.867 1 97.88 96 ILE A CA 1
ATOM 788 C C . ILE A 1 96 ? 5.582 21.031 11.156 1 97.88 96 ILE A C 1
ATOM 790 O O . ILE A 1 96 ? 6.555 21.703 11.484 1 97.88 96 ILE A O 1
ATOM 794 N N . THR A 1 97 ? 4.398 21.547 10.961 1 97.94 97 THR A N 1
ATOM 795 C CA . THR A 1 97 ? 3.986 22.906 11.281 1 97.94 97 THR A CA 1
ATOM 796 C C . THR A 1 97 ? 2.832 22.906 12.273 1 97.94 97 THR A C 1
ATOM 798 O O . THR A 1 97 ? 2.262 21.859 12.57 1 97.94 97 THR A O 1
ATOM 801 N N . PRO A 1 98 ? 2.545 24.094 12.859 1 98.56 98 PRO A N 1
ATOM 802 C CA . PRO A 1 98 ? 1.301 24.109 13.625 1 98.56 98 PRO A CA 1
ATOM 803 C C . PRO A 1 98 ? 0.091 23.656 12.812 1 98.56 98 PRO A C 1
ATOM 805 O O . PRO A 1 98 ? -0.04 24.031 11.641 1 98.56 98 PRO A O 1
ATOM 808 N N . CYS A 1 99 ? -0.721 22.812 13.484 1 98.62 99 CYS A N 1
ATOM 809 C CA . CYS A 1 99 ? -1.824 22.203 12.742 1 98.62 99 CYS A CA 1
ATOM 810 C C . CYS A 1 99 ? -3.148 22.422 13.469 1 98.62 99 CYS A C 1
ATOM 812 O O . CYS A 1 99 ? -3.189 22.438 14.703 1 98.62 99 CYS A O 1
ATOM 814 N N . ARG A 1 100 ? -4.148 22.641 12.719 1 98.81 100 ARG A N 1
ATOM 815 C CA . ARG A 1 100 ? -5.539 22.531 13.148 1 98.81 100 ARG A CA 1
ATOM 816 C C . ARG A 1 100 ? -6.219 21.328 12.5 1 98.81 100 ARG A C 1
ATOM 818 O O . ARG A 1 100 ? -6.281 21.234 11.273 1 98.81 100 ARG A O 1
ATOM 825 N N . ILE A 1 101 ? -6.734 20.422 13.367 1 98.81 101 ILE A N 1
ATOM 826 C CA . ILE A 1 101 ? -7.246 19.156 12.852 1 98.81 101 ILE A CA 1
ATOM 827 C C . ILE A 1 101 ? -8.562 18.812 13.547 1 98.81 101 ILE A C 1
ATOM 829 O O . ILE A 1 101 ? -8.641 18.844 14.773 1 98.81 101 ILE A O 1
ATOM 833 N N . TYR A 1 102 ? -9.586 18.562 12.758 1 98.75 102 TYR A N 1
ATOM 834 C CA . TYR A 1 102 ? -10.758 17.922 13.336 1 98.75 102 TYR A CA 1
ATOM 835 C C . TYR A 1 102 ? -10.5 16.438 13.586 1 98.75 102 TYR A C 1
ATOM 837 O O . TYR A 1 102 ? -10.211 15.688 12.648 1 98.75 102 TYR A O 1
ATOM 845 N N . ILE A 1 103 ? -10.633 15.977 14.773 1 98.56 103 ILE A N 1
ATOM 846 C CA . ILE A 1 103 ? -10.383 14.594 15.141 1 98.56 103 ILE A CA 1
ATOM 847 C C . ILE A 1 103 ? -11.695 13.906 15.484 1 98.56 103 ILE A C 1
ATOM 849 O O . ILE A 1 103 ? -12.492 14.422 16.281 1 98.56 103 ILE A O 1
ATOM 853 N N . CYS A 1 104 ? -11.922 12.758 14.914 1 98.06 104 CYS A N 1
ATOM 854 C CA . CYS A 1 104 ? -13.078 11.914 15.18 1 98.06 104 CYS A CA 1
ATOM 855 C C . CYS A 1 104 ? -12.648 10.531 15.648 1 98.06 104 CYS A C 1
ATOM 857 O O . CYS A 1 104 ? -11.539 10.086 15.352 1 98.06 104 CYS A O 1
ATOM 859 N N . SER A 1 105 ? -13.539 9.898 16.328 1 97.19 105 SER A N 1
ATOM 860 C CA . SER A 1 105 ? -13.25 8.516 16.703 1 97.19 105 SER A CA 1
ATOM 861 C C . SER A 1 105 ? -13.398 7.578 15.508 1 97.19 105 SER A C 1
ATOM 863 O O . SER A 1 105 ? -14.273 7.77 14.664 1 97.19 105 SER A O 1
ATOM 865 N N . SER A 1 106 ? -12.594 6.594 15.484 1 96.69 106 SER A N 1
ATOM 866 C CA . SER A 1 106 ? -12.711 5.602 14.422 1 96.69 106 SER A CA 1
ATOM 867 C C . SER A 1 106 ? -13.992 4.789 14.555 1 96.69 106 SER A C 1
ATOM 869 O O . SER A 1 106 ? -14.523 4.289 13.562 1 96.69 106 SER A O 1
ATOM 871 N N . GLU A 1 107 ? -14.484 4.684 15.766 1 96.88 107 GLU A N 1
ATOM 872 C CA . GLU A 1 107 ? -15.766 4.02 15.984 1 96.88 107 GLU A CA 1
ATOM 873 C C . GLU A 1 107 ? -16.891 4.707 15.203 1 96.88 107 GLU A C 1
ATOM 875 O O . GLU A 1 107 ? -17.781 4.039 14.664 1 96.88 107 GLU A O 1
ATOM 880 N N . LEU A 1 108 ? -16.859 5.961 15.258 1 97 108 LEU A N 1
ATOM 881 C CA . LEU A 1 108 ? -17.844 6.727 14.5 1 97 108 LEU A CA 1
ATOM 882 C C . LEU A 1 108 ? -17.75 6.41 13.008 1 97 108 LEU A C 1
ATOM 884 O O . LEU A 1 108 ? -18.766 6.266 12.336 1 97 108 LEU A O 1
ATOM 888 N N . LEU A 1 109 ? -16.531 6.383 12.531 1 96.5 109 LEU A N 1
ATOM 889 C CA . LEU A 1 109 ? -16.312 6.082 11.117 1 96.5 109 LEU A CA 1
ATOM 890 C C . LEU A 1 109 ? -16.891 4.719 10.758 1 96.5 109 LEU A C 1
ATOM 892 O O . LEU A 1 109 ? -17.578 4.582 9.742 1 96.5 109 LEU A O 1
ATOM 896 N N . LEU A 1 110 ? -16.609 3.768 11.547 1 96.38 110 LEU A N 1
ATOM 897 C CA . LEU A 1 110 ? -17.125 2.418 11.32 1 96.38 110 LEU A CA 1
ATOM 898 C C . LEU A 1 110 ? -18.641 2.398 11.336 1 96.38 110 LEU A C 1
ATOM 900 O O . LEU A 1 110 ? -19.266 1.7 10.531 1 96.38 110 LEU A O 1
ATOM 904 N N . GLN A 1 111 ? -19.234 3.078 12.258 1 97.31 111 GLN A N 1
ATOM 905 C CA . GLN A 1 111 ? -20.688 3.174 12.336 1 97.31 111 GLN A CA 1
ATOM 906 C C . GLN A 1 111 ? -21.266 3.785 11.062 1 97.31 111 GLN A C 1
ATOM 908 O O . GLN A 1 111 ? -22.281 3.318 10.555 1 97.31 111 GLN A O 1
ATOM 913 N N . GLU A 1 112 ? -20.609 4.832 10.609 1 97.19 112 GLU A N 1
ATOM 914 C CA . GLU A 1 112 ? -21.062 5.492 9.391 1 97.19 112 GLU A CA 1
ATOM 915 C C . GLU A 1 112 ? -20.984 4.547 8.195 1 97.19 112 GLU A C 1
ATOM 917 O O . GLU A 1 112 ? -21.891 4.523 7.355 1 97.19 112 GLU A O 1
ATOM 922 N N . PHE A 1 113 ? -19.891 3.803 8.086 1 97.06 113 PHE A N 1
ATOM 923 C CA . PHE A 1 113 ? -19.734 2.836 7.008 1 97.06 113 PHE A CA 1
ATOM 924 C C . PHE A 1 113 ? -20.891 1.842 7.016 1 97.06 113 PHE A C 1
ATOM 926 O O . PHE A 1 113 ? -21.359 1.419 5.953 1 97.06 113 PHE A O 1
ATOM 933 N N . GLU A 1 114 ? -21.391 1.513 8.164 1 97.19 114 GLU A N 1
ATOM 934 C CA . GLU A 1 114 ? -22.359 0.44 8.328 1 97.19 114 GLU A CA 1
ATOM 935 C C . GLU A 1 114 ? -23.781 0.945 8.086 1 97.19 114 GLU A C 1
ATOM 937 O O . GLU A 1 114 ? -24.734 0.156 8.047 1 97.19 114 GLU A O 1
ATOM 942 N N . GLU A 1 115 ? -23.922 2.174 7.906 1 97.38 115 GLU A N 1
ATOM 943 C CA . GLU A 1 115 ? -25.25 2.787 7.84 1 97.38 115 GLU A CA 1
ATOM 944 C C . GLU A 1 115 ? -26.016 2.314 6.609 1 97.38 115 GLU A C 1
ATOM 946 O O . GLU A 1 115 ? -27.219 2.074 6.676 1 97.38 115 GLU A O 1
ATOM 951 N N . ASN A 1 116 ? -25.406 2.277 5.469 1 97.31 116 ASN A N 1
ATOM 952 C CA . ASN A 1 116 ? -26.062 1.864 4.238 1 97.31 116 ASN A CA 1
ATOM 953 C C . ASN A 1 116 ? -25.062 1.431 3.174 1 97.31 116 ASN A C 1
ATOM 955 O O . ASN A 1 116 ? -23.859 1.525 3.383 1 97.31 116 ASN A O 1
ATOM 959 N N . LYS A 1 117 ? -25.562 0.914 2.094 1 97.75 117 LYS A N 1
ATOM 960 C CA . LYS A 1 117 ? -24.734 0.385 1.008 1 97.75 117 LYS A CA 1
ATOM 961 C C . LYS A 1 117 ? -23.859 1.473 0.407 1 97.75 117 LYS A C 1
ATOM 963 O O . LYS A 1 117 ? -22.688 1.229 0.094 1 97.75 117 LYS A O 1
ATOM 968 N N . GLU A 1 118 ? -24.375 2.631 0.258 1 96.69 118 GLU A N 1
ATOM 969 C CA . GLU A 1 118 ? -23.625 3.738 -0.33 1 96.69 118 GLU A CA 1
ATOM 970 C C . GLU A 1 118 ? -22.422 4.102 0.527 1 96.69 118 GLU A C 1
ATOM 972 O O . GLU A 1 118 ? -21.344 4.379 0.001 1 96.69 118 GLU A O 1
ATOM 977 N N . ASN A 1 119 ? -22.594 4.145 1.813 1 97.06 119 ASN A N 1
ATOM 978 C CA . ASN A 1 119 ? -21.469 4.422 2.713 1 97.06 119 ASN A CA 1
ATOM 979 C C . ASN A 1 119 ? -20.375 3.365 2.592 1 97.06 119 ASN A C 1
ATOM 981 O O . ASN A 1 119 ? -19.188 3.689 2.619 1 97.06 119 ASN A O 1
ATOM 985 N N . GLN A 1 120 ? -20.859 2.154 2.48 1 96.81 120 GLN A N 1
ATOM 986 C CA . GLN A 1 120 ? -19.906 1.072 2.283 1 96.81 120 GLN A CA 1
ATOM 987 C C . GLN A 1 120 ? -19.141 1.242 0.968 1 96.81 120 GLN A C 1
ATOM 989 O O . GLN A 1 120 ? -17.953 0.966 0.896 1 96.81 120 GLN A O 1
ATOM 994 N N . ARG A 1 121 ? -19.859 1.62 -0.004 1 95.94 121 ARG A N 1
ATOM 995 C CA . ARG A 1 121 ? -19.234 1.856 -1.302 1 95.94 121 ARG A CA 1
ATOM 996 C C . ARG A 1 121 ? -18.188 2.953 -1.212 1 95.94 121 ARG A C 1
ATOM 998 O O . ARG A 1 121 ? -17.094 2.812 -1.752 1 95.94 121 ARG A O 1
ATOM 1005 N N . ILE A 1 122 ? -18.5 4.016 -0.563 1 95.5 122 ILE A N 1
ATOM 1006 C CA . ILE A 1 122 ? -17.578 5.121 -0.367 1 95.5 122 ILE A CA 1
ATOM 1007 C C . ILE A 1 122 ? -16.328 4.629 0.375 1 95.5 122 ILE A C 1
ATOM 1009 O O . ILE A 1 122 ? -15.211 4.957 -0.001 1 95.5 122 ILE A O 1
ATOM 1013 N N . ALA A 1 123 ? -16.578 3.854 1.398 1 95.75 123 ALA A N 1
ATOM 1014 C CA . ALA A 1 123 ? -15.492 3.303 2.195 1 95.75 123 ALA A CA 1
ATOM 1015 C C . ALA A 1 123 ? -14.602 2.396 1.354 1 95.75 123 ALA A C 1
ATOM 1017 O O . ALA A 1 123 ? -13.375 2.436 1.476 1 95.75 123 ALA A O 1
ATOM 1018 N N . ARG A 1 124 ? -15.203 1.576 0.549 1 95.62 124 ARG A N 1
ATOM 1019 C CA . ARG A 1 124 ? -14.445 0.696 -0.333 1 95.62 124 ARG A CA 1
ATOM 1020 C C . ARG A 1 124 ? -13.562 1.5 -1.278 1 95.62 124 ARG A C 1
ATOM 1022 O O . ARG A 1 124 ? -12.367 1.219 -1.409 1 95.62 124 ARG A O 1
ATOM 1029 N N . ILE A 1 125 ? -14.102 2.443 -1.881 1 94.81 125 ILE A N 1
ATOM 1030 C CA . ILE A 1 125 ? -13.383 3.258 -2.855 1 94.81 125 ILE A CA 1
ATOM 1031 C C . ILE A 1 125 ? -12.234 3.99 -2.168 1 94.81 125 ILE A C 1
ATOM 1033 O O . ILE A 1 125 ? -11.125 4.078 -2.713 1 94.81 125 ILE A O 1
ATOM 1037 N N . ALA A 1 126 ? -12.461 4.48 -0.957 1 94.69 126 ALA A N 1
ATOM 1038 C CA . ALA A 1 126 ? -11.406 5.133 -0.193 1 94.69 126 ALA A CA 1
ATOM 1039 C C . ALA A 1 126 ? -10.258 4.168 0.09 1 94.69 126 ALA A C 1
ATOM 1041 O O . ALA A 1 126 ? -9.086 4.516 -0.096 1 94.69 126 ALA A O 1
ATOM 1042 N N . ALA A 1 127 ? -10.625 2.986 0.548 1 94.81 127 ALA A N 1
ATOM 1043 C CA . ALA A 1 127 ? -9.609 1.97 0.829 1 94.81 127 ALA A CA 1
ATOM 1044 C C . ALA A 1 127 ? -8.836 1.605 -0.433 1 94.81 127 ALA A C 1
ATOM 1046 O O . ALA A 1 127 ? -7.613 1.436 -0.389 1 94.81 127 ALA A O 1
ATOM 1047 N N . GLU A 1 128 ? -9.5 1.486 -1.539 1 94.56 128 GLU A N 1
ATOM 1048 C CA . GLU A 1 128 ? -8.867 1.174 -2.82 1 94.56 128 GLU A CA 1
ATOM 1049 C C . GLU A 1 128 ? -7.875 2.256 -3.229 1 94.56 128 GLU A C 1
ATOM 1051 O O . GLU A 1 128 ? -6.793 1.954 -3.729 1 94.56 128 GLU A O 1
ATOM 1056 N N . GLN A 1 129 ? -8.258 3.439 -3.031 1 92.88 129 GLN A N 1
ATOM 1057 C CA . GLN A 1 129 ? -7.395 4.559 -3.395 1 92.88 129 GLN A CA 1
ATOM 1058 C C . GLN A 1 129 ? -6.137 4.59 -2.533 1 92.88 129 GLN A C 1
ATOM 1060 O O . GLN A 1 129 ? -5.043 4.855 -3.033 1 92.88 129 GLN A O 1
ATOM 1065 N N . LEU A 1 130 ? -6.383 4.426 -1.24 1 94.12 130 LEU A N 1
ATOM 1066 C CA . LEU A 1 130 ? -5.238 4.379 -0.341 1 94.12 130 LEU A CA 1
ATOM 1067 C C . LEU A 1 130 ? -4.301 3.232 -0.711 1 94.12 130 LEU A C 1
ATOM 1069 O O . LEU A 1 130 ? -3.078 3.393 -0.69 1 94.12 130 LEU A O 1
ATOM 1073 N N . PHE A 1 131 ? -4.91 2.096 -1.045 1 94.31 131 PHE A N 1
ATOM 1074 C CA . PHE A 1 131 ? -4.121 0.959 -1.508 1 94.31 131 PHE A CA 1
ATOM 1075 C C . PHE A 1 131 ? -3.346 1.314 -2.77 1 94.31 131 PHE A C 1
ATOM 1077 O O . PHE A 1 131 ? -2.137 1.089 -2.846 1 94.31 131 PHE A O 1
ATOM 1084 N N . PHE A 1 132 ? -3.994 1.862 -3.711 1 93.69 132 PHE A N 1
ATOM 1085 C CA . PHE A 1 132 ? -3.377 2.217 -4.984 1 93.69 132 PHE A CA 1
ATOM 1086 C C . PHE A 1 132 ? -2.197 3.156 -4.77 1 93.69 132 PHE A C 1
ATOM 1088 O O . PHE A 1 132 ? -1.113 2.936 -5.312 1 93.69 132 PHE A O 1
ATOM 1095 N N . GLN A 1 133 ? -2.375 4.164 -3.996 1 92.94 133 GLN A N 1
ATOM 1096 C CA . GLN A 1 133 ? -1.336 5.156 -3.748 1 92.94 133 GLN A CA 1
ATOM 1097 C C . GLN A 1 133 ? -0.134 4.531 -3.047 1 92.94 133 GLN A C 1
ATOM 1099 O O . GLN A 1 133 ? 1.012 4.773 -3.432 1 92.94 133 GLN A O 1
ATOM 1104 N N . SER A 1 134 ? -0.414 3.773 -2.018 1 94.31 134 SER A N 1
ATOM 1105 C CA . SER A 1 134 ? 0.668 3.168 -1.247 1 94.31 134 SER A CA 1
ATOM 1106 C C . SER A 1 134 ? 1.415 2.123 -2.066 1 94.31 134 SER A C 1
ATOM 1108 O O . SER A 1 134 ? 2.637 1.994 -1.954 1 94.31 134 SER A O 1
ATOM 1110 N N . TYR A 1 135 ? 0.666 1.388 -2.828 1 95.31 135 TYR A N 1
ATOM 1111 C CA . TYR A 1 135 ? 1.299 0.377 -3.668 1 95.31 135 TYR A CA 1
ATOM 1112 C C . TYR A 1 135 ? 2.164 1.024 -4.742 1 95.31 135 TYR A C 1
ATOM 1114 O O . TYR A 1 135 ? 3.248 0.528 -5.059 1 95.31 135 TYR A O 1
ATOM 1122 N N . SER A 1 136 ? 1.686 2.109 -5.301 1 94.12 136 SER A N 1
ATOM 1123 C CA . SER A 1 136 ? 2.479 2.852 -6.277 1 94.12 136 SER A CA 1
ATOM 1124 C C . SER A 1 136 ? 3.785 3.346 -5.664 1 94.12 136 SER A C 1
ATOM 1126 O O . SER A 1 136 ? 4.84 3.277 -6.301 1 94.12 136 SER A O 1
ATOM 1128 N N . ARG A 1 137 ? 3.707 3.844 -4.457 1 94.69 137 ARG A N 1
ATOM 1129 C CA . ARG A 1 137 ? 4.91 4.293 -3.768 1 94.69 137 ARG A CA 1
ATOM 1130 C C . ARG A 1 137 ? 5.863 3.131 -3.51 1 94.69 137 ARG A C 1
ATOM 1132 O O . ARG A 1 137 ? 7.078 3.279 -3.637 1 94.69 137 ARG A O 1
ATOM 1139 N N . TYR A 1 138 ? 5.258 2.049 -3.146 1 96.88 138 TYR A N 1
ATOM 1140 C CA . TYR A 1 138 ? 6.035 0.83 -2.957 1 96.88 138 TYR A CA 1
ATOM 1141 C C . TYR A 1 138 ? 6.762 0.441 -4.238 1 96.88 138 TYR A C 1
ATOM 1143 O O . TYR A 1 138 ? 7.973 0.206 -4.227 1 96.88 138 TYR A O 1
ATOM 1151 N N . LEU A 1 139 ? 6.098 0.436 -5.348 1 96.94 139 LEU A N 1
ATOM 1152 C CA . LEU A 1 139 ? 6.672 0.07 -6.641 1 96.94 139 LEU A CA 1
ATOM 1153 C C . LEU A 1 139 ? 7.762 1.055 -7.051 1 96.94 139 LEU A C 1
ATOM 1155 O O . LEU A 1 139 ? 8.773 0.661 -7.637 1 96.94 139 LEU A O 1
ATOM 1159 N N . ASP A 1 140 ? 7.562 2.283 -6.773 1 96 140 ASP A N 1
ATOM 1160 C CA . ASP A 1 140 ? 8.5 3.328 -7.172 1 96 140 ASP A CA 1
ATOM 1161 C C . ASP A 1 140 ? 9.875 3.09 -6.555 1 96 140 ASP A C 1
ATOM 1163 O O . ASP A 1 140 ? 10.898 3.469 -7.137 1 96 140 ASP A O 1
ATOM 1167 N N . LEU A 1 141 ? 9.906 2.467 -5.402 1 96.31 141 LEU A N 1
ATOM 1168 C CA . LEU A 1 141 ? 11.18 2.174 -4.758 1 96.31 141 LEU A CA 1
ATOM 1169 C C . LEU A 1 141 ? 11.969 1.138 -5.555 1 96.31 141 LEU A C 1
ATOM 1171 O O . LEU A 1 141 ? 13.188 1.022 -5.398 1 96.31 141 LEU A O 1
ATOM 1175 N N . PHE A 1 142 ? 11.25 0.394 -6.375 1 96.31 142 PHE A N 1
ATOM 1176 C CA . PHE A 1 142 ? 11.875 -0.605 -7.23 1 96.31 142 PHE A CA 1
ATOM 1177 C C . PHE A 1 142 ? 12.109 -0.047 -8.633 1 96.31 142 PHE A C 1
ATOM 1179 O O . PHE A 1 142 ? 13.125 -0.354 -9.266 1 96.31 142 PHE A O 1
ATOM 1186 N N . ARG A 1 143 ? 11.289 0.777 -9.078 1 96.25 143 ARG A N 1
ATOM 1187 C CA . ARG A 1 143 ? 11.242 1.19 -10.477 1 96.25 143 ARG A CA 1
ATOM 1188 C C . ARG A 1 143 ? 12.18 2.363 -10.734 1 96.25 143 ARG A C 1
ATOM 1190 O O . ARG A 1 143 ? 12.625 2.578 -11.859 1 96.25 143 ARG A O 1
ATOM 1197 N N . PHE A 1 144 ? 12.477 3.121 -9.625 1 96 144 PHE A N 1
ATOM 1198 C CA . PHE A 1 144 ? 13.188 4.375 -9.844 1 96 144 PHE A CA 1
ATOM 1199 C C . PHE A 1 144 ? 14.32 4.531 -8.828 1 96 144 PHE A C 1
ATOM 1201 O O . PHE A 1 144 ? 14.242 3.998 -7.719 1 96 144 PHE A O 1
ATOM 1208 N N . THR A 1 145 ? 15.352 5.289 -9.234 1 93.19 145 THR A N 1
ATOM 1209 C CA . THR A 1 145 ? 16.391 5.734 -8.312 1 93.19 145 THR A CA 1
ATOM 1210 C C . THR A 1 145 ? 15.891 6.875 -7.434 1 93.1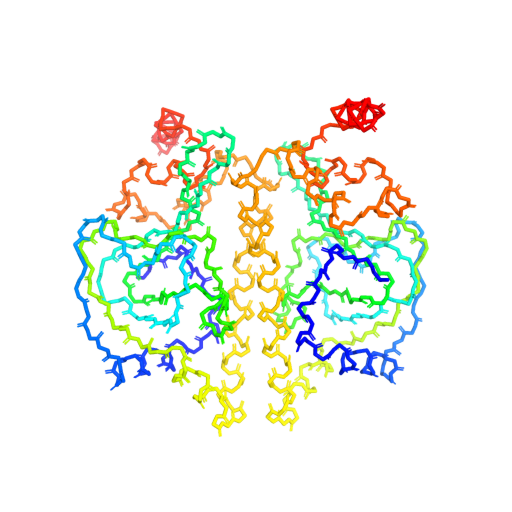9 145 THR A C 1
ATOM 1212 O O . THR A 1 145 ? 14.852 7.469 -7.711 1 93.19 145 THR A O 1
ATOM 1215 N N . SER A 1 146 ? 16.656 7.137 -6.422 1 91.81 146 SER A N 1
ATOM 1216 C CA . SER A 1 146 ? 16.297 8.242 -5.547 1 91.81 146 SER A CA 1
ATOM 1217 C C . SER A 1 146 ? 16.203 9.555 -6.316 1 91.81 146 SER A C 1
ATOM 1219 O O . SER A 1 146 ? 15.32 10.375 -6.066 1 91.81 146 SER A O 1
ATOM 1221 N N . GLU A 1 147 ? 17.109 9.703 -7.219 1 90.44 147 GLU A N 1
ATOM 1222 C CA . GLU A 1 147 ? 17.109 10.922 -8.031 1 90.44 147 GLU A CA 1
ATOM 1223 C C . GLU A 1 147 ? 15.867 11 -8.914 1 90.44 147 GLU A C 1
ATOM 1225 O O . GLU A 1 147 ? 15.25 12.062 -9.039 1 90.44 147 GLU A O 1
ATOM 1230 N N . GLU A 1 148 ? 15.57 9.922 -9.516 1 94.12 148 GLU A N 1
ATOM 1231 C CA . GLU A 1 148 ? 14.383 9.883 -10.367 1 94.12 148 GLU A CA 1
ATOM 1232 C C . GLU A 1 148 ? 13.117 10.133 -9.555 1 94.12 148 GLU A C 1
ATOM 1234 O O . GLU A 1 148 ? 12.211 10.836 -10.016 1 94.12 148 GLU A O 1
ATOM 1239 N N . ARG A 1 149 ? 13.078 9.547 -8.398 1 94.88 149 ARG A N 1
ATOM 1240 C CA . ARG A 1 149 ? 11.922 9.75 -7.531 1 94.88 149 ARG A CA 1
ATOM 1241 C C . ARG A 1 149 ? 11.805 11.211 -7.109 1 94.88 149 ARG A C 1
ATOM 1243 O O . ARG A 1 149 ? 10.703 11.742 -6.98 1 94.88 149 ARG A O 1
ATOM 1250 N N . TYR A 1 150 ? 12.898 11.836 -6.891 1 92.62 150 TYR A N 1
ATOM 1251 C CA . TYR A 1 150 ? 12.898 13.258 -6.566 1 92.62 150 TYR A CA 1
ATOM 1252 C C . TYR A 1 150 ? 12.312 14.078 -7.711 1 92.62 150 TYR A C 1
ATOM 1254 O O . TYR A 1 150 ? 11.461 14.938 -7.492 1 92.62 150 TYR A O 1
ATOM 1262 N N . LEU A 1 151 ? 12.773 13.797 -8.859 1 91.38 151 LEU A N 1
ATOM 1263 C CA . LEU A 1 151 ? 12.305 14.531 -10.031 1 91.38 151 LEU A CA 1
ATOM 1264 C C . LEU A 1 151 ? 10.812 14.305 -10.242 1 91.38 151 LEU A C 1
ATOM 1266 O O . LEU A 1 151 ? 10.078 15.234 -10.586 1 91.38 151 LEU A O 1
ATOM 1270 N N . GLN A 1 152 ? 10.383 13.086 -10.055 1 92.19 152 GLN A N 1
ATOM 1271 C CA . GLN A 1 152 ? 8.961 12.781 -10.172 1 92.19 152 GLN A CA 1
ATOM 1272 C C . GLN A 1 152 ? 8.148 13.539 -9.125 1 92.19 152 GLN A C 1
ATOM 1274 O O . GLN A 1 152 ? 7.051 14.016 -9.414 1 92.19 152 GLN A O 1
ATOM 1279 N N . LEU A 1 153 ? 8.688 13.578 -7.93 1 92 153 LEU A N 1
ATOM 1280 C CA . LEU A 1 153 ? 8.039 14.297 -6.84 1 92 153 LEU A CA 1
ATOM 1281 C C . LEU A 1 153 ? 7.859 15.773 -7.188 1 92 153 LEU A C 1
ATOM 1283 O O . LEU A 1 153 ? 6.781 16.344 -6.988 1 92 153 LEU A O 1
ATOM 1287 N N . LEU A 1 154 ? 8.836 16.391 -7.707 1 89.69 154 LEU A N 1
ATOM 1288 C CA . LEU A 1 154 ? 8.789 17.797 -8.055 1 89.69 154 LEU A CA 1
ATOM 1289 C C . LEU A 1 154 ? 7.805 18.062 -9.188 1 89.69 154 LEU A C 1
ATOM 1291 O O . LEU A 1 154 ? 7.16 19.109 -9.234 1 89.69 154 LEU A O 1
ATOM 1295 N N . LYS A 1 155 ? 7.828 17.125 -10.078 1 89.69 155 LYS A N 1
ATOM 1296 C CA . LYS A 1 155 ? 6.879 17.234 -11.18 1 89.69 155 LYS A CA 1
ATOM 1297 C C . LYS A 1 155 ? 5.441 17.141 -10.68 1 89.69 155 LYS A C 1
ATOM 1299 O O . LYS A 1 155 ? 4.57 17.891 -11.133 1 89.69 155 LYS A O 1
ATOM 1304 N N . LYS A 1 156 ? 5.246 16.25 -9.812 1 88.69 156 LYS A N 1
ATOM 1305 C CA . LYS A 1 156 ? 3.91 15.977 -9.297 1 88.69 156 LYS A CA 1
ATOM 1306 C C . LYS A 1 156 ? 3.471 17.062 -8.312 1 88.69 156 LYS A C 1
ATOM 1308 O O . LYS A 1 156 ? 2.299 17.438 -8.289 1 88.69 156 LYS A O 1
ATOM 1313 N N . CYS A 1 157 ? 4.391 17.5 -7.5 1 91.44 157 CYS A N 1
ATOM 1314 C CA . CYS A 1 157 ? 4.102 18.453 -6.441 1 91.44 157 CYS A CA 1
ATOM 1315 C C . CYS A 1 157 ? 5.227 19.484 -6.309 1 91.44 157 CYS A C 1
ATOM 1317 O O . CYS A 1 157 ? 5.945 19.484 -5.309 1 91.44 157 CYS A O 1
ATOM 1319 N N . PRO A 1 158 ? 5.234 20.406 -7.137 1 88.25 158 PRO A N 1
ATOM 1320 C CA . PRO A 1 158 ? 6.328 21.375 -7.137 1 88.25 158 PRO A CA 1
ATOM 1321 C C . PRO A 1 158 ? 6.355 22.234 -5.871 1 88.25 158 PRO A C 1
ATOM 1323 O O . PRO A 1 158 ? 7.426 22.688 -5.453 1 88.25 158 PRO A O 1
ATOM 1326 N N . GLU A 1 159 ? 5.25 22.438 -5.289 1 91.25 159 GLU A N 1
ATOM 1327 C CA . GLU A 1 159 ? 5.145 23.328 -4.137 1 91.25 159 GLU A CA 1
ATOM 1328 C C . GLU A 1 159 ? 5.645 22.641 -2.865 1 91.25 159 GLU A C 1
ATOM 1330 O O . GLU A 1 159 ? 5.742 23.281 -1.812 1 91.25 159 GLU A O 1
ATOM 1335 N N . ILE A 1 160 ? 6.035 21.422 -3 1 92.44 160 ILE A N 1
ATOM 1336 C CA . ILE A 1 160 ? 6.406 20.656 -1.816 1 92.44 160 ILE A CA 1
ATOM 1337 C C . ILE A 1 160 ? 7.621 21.297 -1.147 1 92.44 160 ILE A C 1
ATOM 1339 O O . ILE A 1 160 ? 7.746 21.266 0.079 1 92.44 160 ILE A O 1
ATOM 1343 N N . LEU A 1 161 ? 8.484 21.906 -1.898 1 89.56 161 LEU A N 1
ATOM 1344 C CA . LEU A 1 161 ? 9.711 22.484 -1.376 1 89.56 161 LEU A CA 1
ATOM 1345 C C . LEU A 1 161 ? 9.414 23.703 -0.514 1 89.56 161 LEU A C 1
ATOM 1347 O O . LEU A 1 161 ? 10.227 24.094 0.324 1 89.56 161 LEU A O 1
ATOM 1351 N N . GLN A 1 162 ? 8.273 24.266 -0.709 1 91.81 162 GLN A N 1
ATOM 1352 C CA . GLN A 1 162 ? 7.867 25.438 0.078 1 91.81 162 GLN A CA 1
ATOM 1353 C C . GLN A 1 162 ? 7.117 25 1.337 1 91.81 162 GLN A C 1
ATOM 1355 O O . GLN A 1 162 ? 7.02 25.766 2.299 1 91.81 162 GLN A O 1
ATOM 1360 N N . MET A 1 163 ? 6.695 23.812 1.343 1 92.94 163 MET A N 1
ATOM 1361 C CA . MET A 1 163 ? 5.785 23.375 2.396 1 92.94 163 MET A CA 1
ATOM 1362 C C . MET A 1 163 ? 6.508 22.484 3.406 1 92.94 163 MET A C 1
ATOM 1364 O O . MET A 1 163 ? 6.109 22.422 4.57 1 92.94 163 MET A O 1
ATOM 1368 N N . VAL A 1 164 ? 7.543 21.828 2.938 1 95.12 164 VAL A N 1
ATOM 1369 C CA . VAL A 1 164 ? 8.203 20.828 3.76 1 95.12 164 VAL A CA 1
ATOM 1370 C C . VAL A 1 164 ? 9.703 21.094 3.803 1 95.12 164 VAL A C 1
ATOM 1372 O O . VAL A 1 164 ? 10.32 21.375 2.77 1 95.12 164 VAL A O 1
ATOM 1375 N N . PRO A 1 165 ? 10.32 21.062 4.977 1 94.25 165 PRO A N 1
ATOM 1376 C CA . PRO A 1 165 ? 11.773 21.219 5.055 1 94.25 165 PRO A CA 1
ATOM 1377 C C . PRO A 1 165 ? 12.516 20.188 4.207 1 94.25 165 PRO A C 1
ATOM 1379 O O . PRO A 1 165 ? 12.094 19.031 4.113 1 94.25 165 PRO A O 1
ATOM 1382 N N . LEU A 1 166 ? 13.633 20.609 3.693 1 90.88 166 LEU A N 1
ATOM 1383 C CA . LEU A 1 166 ? 14.438 19.766 2.801 1 90.88 166 LEU A CA 1
ATOM 1384 C C . LEU A 1 166 ? 14.844 18.469 3.488 1 90.88 166 LEU A C 1
ATOM 1386 O O . LEU A 1 166 ? 14.898 17.422 2.854 1 90.88 166 LEU A O 1
ATOM 1390 N N . LYS A 1 167 ? 15.117 18.641 4.734 1 93.56 167 LYS A N 1
ATOM 1391 C CA . LYS A 1 167 ? 15.547 17.469 5.484 1 93.56 167 LYS A CA 1
ATOM 1392 C C . LYS A 1 167 ? 14.461 16.391 5.5 1 93.56 167 LYS A C 1
ATOM 1394 O O . LYS A 1 167 ? 14.766 15.203 5.449 1 93.56 167 LYS A O 1
ATOM 1399 N N . GLU A 1 168 ? 13.188 16.797 5.574 1 95.25 168 GLU A N 1
ATOM 1400 C CA . GLU A 1 168 ? 12.062 15.875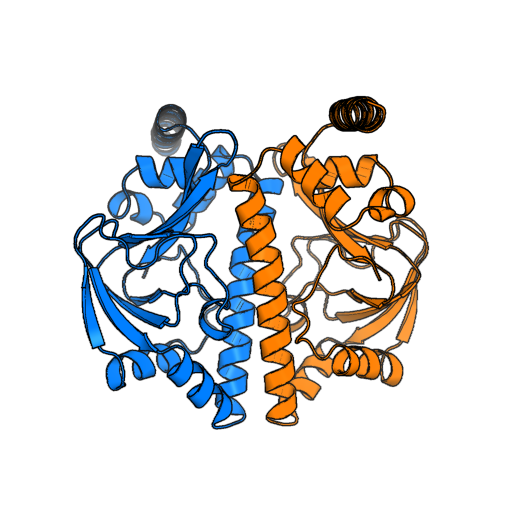 5.578 1 95.25 168 GLU A CA 1
ATOM 1401 C C . GLU A 1 168 ? 11.891 15.211 4.211 1 95.25 168 GLU A C 1
ATOM 1403 O O . GLU A 1 168 ? 11.57 14.023 4.125 1 95.25 168 GLU A O 1
ATOM 1408 N N . ILE A 1 169 ? 12.07 15.977 3.205 1 94.69 169 ILE A N 1
ATOM 1409 C CA . ILE A 1 169 ? 11.961 15.453 1.847 1 94.69 169 ILE A CA 1
ATOM 1410 C C . ILE A 1 169 ? 13.094 14.461 1.585 1 94.69 169 ILE A C 1
ATOM 1412 O O . ILE A 1 169 ? 12.875 13.398 0.989 1 94.69 169 ILE A O 1
ATOM 1416 N N . ALA A 1 170 ? 14.344 14.812 1.987 1 94.38 170 ALA A N 1
ATOM 1417 C CA . ALA A 1 170 ? 15.492 13.914 1.849 1 94.38 170 ALA A CA 1
ATOM 1418 C C . ALA A 1 170 ? 15.234 12.586 2.559 1 94.38 170 ALA A C 1
ATOM 1420 O O . ALA A 1 170 ? 15.539 11.516 2.021 1 94.38 170 ALA A O 1
ATOM 1421 N N . SER A 1 171 ? 14.695 12.719 3.742 1 94.69 171 SER A N 1
ATOM 1422 C CA . SER A 1 171 ? 14.359 11.531 4.523 1 94.69 171 SER A CA 1
ATOM 1423 C C . SER A 1 171 ? 13.344 10.664 3.793 1 94.69 171 SER A C 1
ATOM 1425 O O . SER A 1 171 ? 13.516 9.445 3.703 1 94.69 171 SER A O 1
ATOM 1427 N N . TYR A 1 172 ? 12.297 11.258 3.248 1 96 172 TYR A N 1
ATOM 1428 C CA . TYR A 1 172 ? 11.25 10.57 2.498 1 96 172 TYR A CA 1
ATOM 1429 C C . TYR A 1 172 ? 11.828 9.852 1.286 1 96 172 TYR A C 1
ATOM 1431 O O . TYR A 1 172 ? 11.406 8.742 0.95 1 96 172 TYR A O 1
ATOM 1439 N N . LEU A 1 173 ? 12.797 10.438 0.706 1 94.44 173 LEU A N 1
ATOM 1440 C CA . LEU A 1 173 ? 13.406 9.914 -0.513 1 94.44 173 LEU A CA 1
ATOM 1441 C C . LEU A 1 173 ? 14.547 8.961 -0.185 1 94.44 173 LEU A C 1
ATOM 1443 O O . LEU A 1 173 ? 15.148 8.383 -1.087 1 94.44 173 LEU A O 1
ATOM 1447 N N . LYS A 1 174 ? 14.867 8.766 1.047 1 91.81 174 LYS A N 1
ATOM 1448 C CA . LYS A 1 174 ? 15.938 7.902 1.529 1 91.81 174 LYS A CA 1
ATOM 1449 C C . LYS A 1 174 ? 17.281 8.336 0.962 1 91.81 174 LYS A C 1
ATOM 1451 O O . LYS A 1 174 ? 18.047 7.508 0.441 1 91.81 174 LYS A O 1
ATOM 1456 N N . ILE A 1 175 ? 17.516 9.586 0.983 1 89.06 175 ILE A N 1
ATOM 1457 C CA . ILE A 1 175 ? 18.812 10.125 0.596 1 89.06 175 ILE A CA 1
ATOM 1458 C C . ILE A 1 175 ? 19.281 11.125 1.65 1 89.06 175 ILE A C 1
ATOM 1460 O O . ILE A 1 175 ? 18.516 11.547 2.51 1 89.06 175 ILE A O 1
ATOM 1464 N N . THR A 1 176 ? 20.578 11.383 1.544 1 85.62 176 THR A N 1
ATOM 1465 C CA . THR A 1 176 ? 21.109 12.367 2.469 1 85.62 176 THR A CA 1
ATOM 1466 C C . THR A 1 176 ? 20.766 13.781 2.02 1 85.62 176 THR A C 1
ATOM 1468 O O . THR A 1 176 ? 20.531 14.023 0.833 1 85.62 176 THR A O 1
ATOM 1471 N N . PRO A 1 177 ? 20.688 14.625 3.018 1 84.38 177 PRO A N 1
ATOM 1472 C CA . PRO A 1 177 ? 20.438 16.016 2.65 1 84.38 177 PRO A CA 1
ATOM 1473 C C . PRO A 1 177 ? 21.469 16.562 1.667 1 84.38 177 PRO A C 1
ATOM 1475 O O . PRO A 1 177 ? 21.125 17.344 0.779 1 84.38 177 PRO A O 1
ATOM 1478 N N . ILE A 1 178 ? 22.656 16.109 1.809 1 81.12 178 ILE A N 1
ATOM 1479 C CA . ILE A 1 178 ? 23.734 16.547 0.934 1 81.12 178 ILE A CA 1
ATOM 1480 C C . ILE A 1 178 ? 23.469 16.109 -0.498 1 81.12 178 ILE A C 1
ATOM 1482 O O . ILE A 1 178 ? 23.609 16.891 -1.441 1 81.12 178 ILE A O 1
ATOM 1486 N N . HIS A 1 179 ? 23.078 14.875 -0.636 1 84.12 179 HIS A N 1
ATOM 1487 C CA . HIS A 1 179 ? 22.734 14.367 -1.958 1 84.12 179 HIS A CA 1
ATOM 1488 C C . HIS A 1 179 ? 21.531 15.102 -2.539 1 84.12 179 HIS A C 1
ATOM 1490 O O . HIS A 1 179 ? 21.484 15.383 -3.738 1 84.12 179 HIS A O 1
ATOM 1496 N N . MET A 1 180 ? 20.578 15.43 -1.742 1 83.5 180 MET A N 1
ATOM 1497 C CA . MET A 1 180 ? 19.406 16.172 -2.16 1 83.5 180 MET A CA 1
ATOM 1498 C C . MET A 1 180 ? 19.781 17.547 -2.711 1 83.5 180 MET A C 1
ATOM 1500 O O . MET A 1 180 ? 19.25 17.984 -3.729 1 83.5 180 MET A O 1
ATOM 1504 N N . SER A 1 181 ? 20.641 18.203 -2.035 1 81.25 181 SER A N 1
ATOM 1505 C CA . SER A 1 181 ? 21.109 19.531 -2.457 1 81.25 181 SER A CA 1
ATOM 1506 C C . SER A 1 181 ? 21.812 19.453 -3.809 1 81.25 181 SER A C 1
ATOM 1508 O O . SER A 1 181 ? 21.641 20.328 -4.652 1 81.25 181 SER A O 1
ATOM 1510 N N . ARG A 1 182 ? 22.516 18.391 -3.906 1 80.62 182 ARG A N 1
ATOM 1511 C CA . ARG A 1 182 ? 23.234 18.203 -5.156 1 80.62 182 ARG A CA 1
ATOM 1512 C C . ARG A 1 182 ? 22.266 18.016 -6.324 1 80.62 182 ARG A C 1
ATOM 1514 O O . ARG A 1 182 ? 22.469 18.578 -7.398 1 80.62 182 ARG A O 1
ATOM 1521 N N . ILE A 1 183 ? 21.266 17.203 -6.098 1 80.44 183 ILE A N 1
ATOM 1522 C CA . ILE A 1 183 ? 20.281 16.953 -7.133 1 80.44 183 ILE A CA 1
ATOM 1523 C C . ILE A 1 183 ? 19.547 18.25 -7.48 1 80.44 183 ILE A C 1
ATOM 1525 O O . ILE A 1 183 ? 19.266 18.516 -8.648 1 80.44 183 ILE A O 1
ATOM 1529 N N . ARG A 1 184 ? 19.266 19.031 -6.465 1 81.31 184 ARG A N 1
ATOM 1530 C CA . ARG A 1 184 ? 18.562 20.312 -6.656 1 81.31 184 ARG A CA 1
ATOM 1531 C C . ARG A 1 184 ? 19.406 21.266 -7.48 1 81.31 184 ARG A C 1
ATOM 1533 O O . ARG A 1 184 ? 18.891 21.969 -8.352 1 81.31 184 ARG A O 1
ATOM 1540 N N . HIS A 1 185 ? 20.672 21.281 -7.121 1 77.06 185 HIS A N 1
ATOM 1541 C CA . HIS A 1 185 ? 21.578 22.172 -7.828 1 77.06 185 HIS A CA 1
ATOM 1542 C C . HIS A 1 185 ? 21.734 21.75 -9.289 1 77.06 185 HIS A C 1
ATOM 1544 O O . HIS A 1 185 ? 21.812 22.594 -10.18 1 77.06 185 HIS A O 1
ATOM 1550 N N . LYS A 1 186 ? 21.812 20.5 -9.484 1 72.94 186 LYS A N 1
ATOM 1551 C CA . LYS A 1 186 ? 21.922 19.984 -10.844 1 72.94 186 LYS A CA 1
ATOM 1552 C C . LYS A 1 186 ? 20.703 20.359 -11.68 1 72.94 186 LYS A C 1
ATOM 1554 O O . LYS A 1 186 ? 20.828 20.688 -12.859 1 72.94 186 LYS A O 1
ATOM 1559 N N . GLN A 1 187 ? 19.547 20.297 -11.133 1 68.94 187 GLN A N 1
ATOM 1560 C CA . GLN A 1 187 ? 18.312 20.594 -11.852 1 68.94 187 GLN A CA 1
ATOM 1561 C C . GLN A 1 187 ? 18.172 22.094 -12.133 1 68.94 187 GLN A C 1
ATOM 1563 O O . GLN A 1 187 ? 17.594 22.484 -13.148 1 68.94 187 GLN A O 1
ATOM 1568 N N . SER A 1 188 ? 18.594 22.875 -11.195 1 60.94 188 SER A N 1
ATOM 1569 C CA . SER A 1 188 ? 18.594 24.312 -11.438 1 60.94 188 SER A CA 1
ATOM 1570 C C . SER A 1 188 ? 19.5 24.672 -12.609 1 60.94 188 SER A C 1
ATOM 1572 O O . SER A 1 188 ? 19.203 25.609 -13.359 1 60.94 188 SER A O 1
ATOM 1574 N N . PHE A 1 189 ? 20.469 23.953 -12.742 1 56.34 189 PHE A N 1
ATOM 1575 C CA . PHE A 1 189 ? 21.375 24.219 -13.859 1 56.34 189 PHE A CA 1
ATOM 1576 C C . PHE A 1 189 ? 20.797 23.672 -15.164 1 56.34 189 PHE A C 1
ATOM 1578 O O . PHE A 1 189 ? 20.984 24.266 -16.219 1 56.34 189 PHE A O 1
ATOM 1585 N N . ASP A 1 190 ? 20.219 22.578 -15.109 1 52.59 190 ASP A N 1
ATOM 1586 C CA . ASP A 1 190 ? 19.656 22 -16.328 1 52.59 190 ASP A CA 1
ATOM 1587 C C . ASP A 1 190 ? 18.438 22.781 -16.797 1 52.59 190 ASP A C 1
ATOM 1589 O O . ASP A 1 190 ? 18.156 22.828 -18 1 52.59 190 ASP A O 1
ATOM 1593 N N . SER A 1 191 ? 17.594 23.281 -15.977 1 47.28 191 SER A N 1
ATOM 1594 C CA . SER A 1 191 ? 16.469 24.125 -16.359 1 47.28 191 SER A CA 1
ATOM 1595 C C . SER A 1 191 ? 16.938 25.469 -16.906 1 47.28 191 SER A C 1
ATOM 1597 O O . SER A 1 191 ? 16.141 26.234 -17.453 1 47.28 191 SER A O 1
ATOM 1599 N N . LYS A 1 192 ? 18.031 26.109 -16.516 1 43.91 192 LYS A N 1
ATOM 1600 C CA . LYS A 1 192 ? 18.547 27.359 -17.078 1 43.91 192 LYS A CA 1
ATOM 1601 C C . LYS A 1 192 ? 19.125 27.141 -18.469 1 43.91 192 LYS A C 1
ATOM 1603 O O . LYS A 1 192 ? 19.438 28.109 -19.172 1 43.91 192 LYS A O 1
ATOM 1608 N N . GLU A 1 193 ? 19.516 26 -18.844 1 39.62 193 GLU A N 1
ATOM 1609 C CA . GLU A 1 193 ? 19.906 25.859 -20.25 1 39.62 193 GLU A CA 1
ATOM 1610 C C . GLU A 1 193 ? 18.703 25.578 -21.141 1 39.62 193 GLU A C 1
ATOM 1612 O O . GLU A 1 193 ? 17.844 24.766 -20.781 1 39.62 193 GLU A O 1
ATOM 1617 N N . MET B 1 1 ? -1.085 -23.312 3.654 1 54.53 1 MET B N 1
ATOM 1618 C CA . MET B 1 1 ? -1.266 -21.969 3.121 1 54.53 1 MET B CA 1
ATOM 1619 C C . MET B 1 1 ? -0.118 -21.047 3.545 1 54.53 1 MET B C 1
ATOM 1621 O O . MET B 1 1 ? 0.4 -21.172 4.656 1 54.53 1 MET B O 1
ATOM 1625 N N . THR B 1 2 ? 0.563 -20.469 2.568 1 66.88 2 THR B N 1
ATOM 1626 C CA . THR B 1 2 ? 1.741 -19.672 2.881 1 66.88 2 THR B CA 1
ATOM 1627 C C . THR B 1 2 ? 1.354 -18.422 3.672 1 66.88 2 THR B C 1
ATOM 1629 O O . THR B 1 2 ? 0.224 -17.938 3.566 1 66.88 2 THR B O 1
ATOM 1632 N N . ASP B 1 3 ? 2.084 -18.062 4.668 1 79 3 ASP B N 1
ATOM 1633 C CA . ASP B 1 3 ? 1.829 -16.875 5.469 1 79 3 ASP B CA 1
ATOM 1634 C C . ASP B 1 3 ? 2.5 -15.648 4.855 1 79 3 ASP B C 1
ATOM 1636 O O . ASP B 1 3 ? 2.701 -14.641 5.539 1 79 3 ASP B O 1
ATOM 1640 N N . PHE B 1 4 ? 2.859 -15.836 3.576 1 85.94 4 PHE B N 1
ATOM 1641 C CA . PHE B 1 4 ? 3.498 -14.719 2.896 1 85.94 4 PHE B CA 1
ATOM 1642 C C . PHE B 1 4 ? 2.545 -13.531 2.799 1 85.94 4 PHE B C 1
ATOM 1644 O O . PHE B 1 4 ? 2.918 -12.398 3.121 1 85.94 4 PHE B O 1
ATOM 1651 N N . ASN B 1 5 ? 1.373 -13.781 2.314 1 83.88 5 ASN B N 1
ATOM 1652 C CA . ASN B 1 5 ? 0.337 -12.758 2.223 1 83.88 5 ASN B CA 1
ATOM 1653 C C . ASN B 1 5 ? -0.686 -12.898 3.348 1 83.88 5 ASN B C 1
ATOM 1655 O O . ASN B 1 5 ? -1.826 -13.297 3.109 1 83.88 5 ASN B O 1
ATOM 1659 N N . SER B 1 6 ? -0.179 -12.82 4.504 1 71.38 6 SER B N 1
ATOM 1660 C CA . SER B 1 6 ? -1.071 -13.023 5.641 1 71.38 6 SER B CA 1
ATOM 1661 C C . SER B 1 6 ? -2.139 -11.938 5.707 1 71.38 6 SER B C 1
ATOM 1663 O O . SER B 1 6 ? -1.831 -10.773 5.961 1 71.38 6 SER B O 1
ATOM 1665 N N . TYR B 1 7 ? -3.207 -12.227 5.055 1 59.62 7 TYR B N 1
ATOM 1666 C CA . TYR B 1 7 ? -4.367 -11.352 5.102 1 59.62 7 TYR B CA 1
ATOM 1667 C C . TYR B 1 7 ? -4.918 -11.242 6.52 1 59.62 7 TYR B C 1
ATOM 1669 O O . TYR B 1 7 ? -4.82 -12.195 7.301 1 59.62 7 TYR B O 1
ATOM 1677 N N . MET B 1 8 ? -5.105 -10.047 6.949 1 53.5 8 MET B N 1
ATOM 1678 C CA . MET B 1 8 ? -5.758 -9.977 8.25 1 53.5 8 MET B CA 1
ATOM 1679 C C . MET B 1 8 ? -6.93 -10.953 8.328 1 53.5 8 MET B C 1
ATOM 1681 O O . MET B 1 8 ? -7.629 -11.164 7.332 1 53.5 8 MET B O 1
ATOM 1685 N N . GLY B 1 9 ? -6.793 -11.922 9.078 1 52.88 9 GLY B N 1
ATOM 1686 C CA . GLY B 1 9 ? -7.754 -12.977 9.375 1 52.88 9 GLY B CA 1
ATOM 1687 C C . GLY B 1 9 ? -9.18 -12.602 9.016 1 52.88 9 GLY B C 1
ATOM 1688 O O . GLY B 1 9 ? -10.047 -13.477 8.93 1 52.88 9 GLY B O 1
ATOM 1689 N N . ASN B 1 10 ? -9.531 -11.305 8.703 1 61.25 10 ASN B N 1
ATOM 1690 C CA . ASN B 1 10 ? -10.945 -10.945 8.664 1 61.25 10 ASN B CA 1
ATOM 1691 C C . ASN B 1 10 ? -11.453 -10.836 7.23 1 61.25 10 ASN B C 1
ATOM 1693 O O . ASN B 1 10 ? -12.602 -10.445 7.004 1 61.25 10 ASN B O 1
ATOM 1697 N N . ILE B 1 11 ? -10.648 -11.25 6.297 1 67.31 11 ILE B N 1
ATOM 1698 C CA . ILE B 1 11 ? -11.211 -11.203 4.953 1 67.31 11 ILE B CA 1
ATOM 1699 C C . ILE B 1 11 ? -12.023 -12.469 4.688 1 67.31 11 ILE B C 1
ATOM 1701 O O . ILE B 1 11 ? -11.562 -13.578 4.953 1 67.31 11 ILE B O 1
ATOM 1705 N N . ASP B 1 12 ? -13.219 -12.312 4.297 1 79.5 12 ASP B N 1
ATOM 1706 C CA . ASP B 1 12 ? -14.008 -13.445 3.832 1 79.5 12 ASP B CA 1
ATOM 1707 C C . ASP B 1 12 ? -13.523 -13.938 2.471 1 79.5 12 ASP B C 1
ATOM 1709 O O . ASP B 1 12 ? -14.109 -13.609 1.438 1 79.5 12 ASP B O 1
ATOM 1713 N N . THR B 1 13 ? -12.602 -14.742 2.473 1 84.94 13 THR B N 1
ATOM 1714 C CA . THR B 1 13 ? -11.977 -15.227 1.246 1 84.94 13 THR B CA 1
ATOM 1715 C C . THR B 1 13 ? -12.914 -16.156 0.494 1 84.94 13 THR B C 1
ATOM 1717 O O . THR B 1 13 ? -12.758 -16.375 -0.71 1 84.94 13 THR B O 1
ATOM 1720 N N . ASP B 1 14 ? -13.914 -16.656 1.2 1 91.81 14 ASP B N 1
ATOM 1721 C CA . ASP B 1 14 ? -14.867 -17.578 0.573 1 91.81 14 ASP B CA 1
ATOM 1722 C C . ASP B 1 14 ? -15.711 -16.859 -0.476 1 91.81 14 ASP B C 1
ATOM 1724 O O . ASP B 1 14 ? -16.062 -17.438 -1.501 1 91.81 14 ASP B O 1
ATOM 1728 N N . PHE B 1 15 ? -16 -15.609 -0.175 1 94.5 15 PHE B N 1
ATOM 1729 C CA . PHE B 1 15 ? -16.781 -14.805 -1.106 1 94.5 15 PHE B CA 1
ATOM 1730 C C . PHE B 1 15 ? -16.109 -14.75 -2.471 1 94.5 15 PHE B C 1
ATOM 1732 O O . PHE B 1 15 ? -16.734 -15.047 -3.492 1 94.5 15 PHE B O 1
ATOM 1739 N N . PHE B 1 16 ? -14.891 -14.5 -2.502 1 94.81 16 PHE B N 1
ATOM 1740 C CA . PHE B 1 16 ? -14.133 -14.336 -3.74 1 94.81 16 PHE B CA 1
ATOM 1741 C C . PHE B 1 16 ? -13.875 -15.688 -4.395 1 94.81 16 PHE B C 1
ATOM 1743 O O . PHE B 1 16 ? -13.969 -15.82 -5.617 1 94.81 16 PHE B O 1
ATOM 1750 N N . ARG B 1 17 ? -13.508 -16.609 -3.574 1 95.5 17 ARG B N 1
ATOM 1751 C CA . ARG B 1 17 ? -13.234 -17.953 -4.07 1 95.5 17 ARG B CA 1
ATOM 1752 C C . ARG B 1 17 ? -14.453 -18.531 -4.773 1 95.5 17 ARG B C 1
ATOM 1754 O O . ARG B 1 17 ? -14.352 -19.047 -5.891 1 95.5 17 ARG B O 1
ATOM 1761 N N . GLU B 1 18 ? -15.586 -18.453 -4.148 1 96.69 18 GLU B N 1
ATOM 1762 C CA . GLU B 1 18 ? -16.812 -19 -4.707 1 96.69 18 GLU B CA 1
ATOM 1763 C C . GLU B 1 18 ? -17.203 -18.281 -5.992 1 96.69 18 GLU B C 1
ATOM 1765 O O . GLU B 1 18 ? -17.719 -18.906 -6.93 1 96.69 18 GLU B O 1
ATOM 1770 N N . LEU B 1 19 ? -17 -17.016 -5.961 1 96.56 19 LEU B N 1
ATOM 1771 C CA . LEU B 1 19 ? -17.281 -16.25 -7.172 1 96.56 19 LEU B CA 1
ATOM 1772 C C . LEU B 1 19 ? -16.453 -16.781 -8.344 1 96.56 19 LEU B C 1
ATOM 1774 O O . LEU B 1 19 ? -16.984 -16.953 -9.445 1 96.56 19 LEU B O 1
ATOM 1778 N N . CYS B 1 20 ? -15.195 -17.047 -8.109 1 97.56 20 CYS B N 1
ATOM 1779 C CA . CYS B 1 20 ? -14.305 -17.531 -9.164 1 97.56 20 CYS B CA 1
ATOM 1780 C C . CYS B 1 20 ? -14.68 -18.953 -9.578 1 97.56 20 CYS B C 1
ATOM 1782 O O . CYS B 1 20 ? -14.711 -19.266 -10.766 1 97.56 20 CYS B O 1
ATOM 1784 N N . LEU B 1 21 ? -14.969 -19.75 -8.602 1 97.5 21 LEU B N 1
ATOM 1785 C CA . LEU B 1 21 ? -15.289 -21.141 -8.891 1 97.5 21 LEU B CA 1
ATOM 1786 C C . LEU B 1 21 ? -16.578 -21.25 -9.688 1 97.5 21 LEU B C 1
ATOM 1788 O O . LEU B 1 21 ? -16.703 -22.109 -10.57 1 97.5 21 LEU B O 1
ATOM 1792 N N . ARG B 1 22 ? -17.484 -20.391 -9.414 1 97.56 22 ARG B N 1
ATOM 1793 C CA . ARG B 1 22 ? -18.797 -20.453 -10.039 1 97.56 22 ARG B CA 1
ATOM 1794 C C . ARG B 1 22 ? -18.781 -19.797 -11.414 1 97.56 22 ARG B C 1
ATOM 1796 O O . ARG B 1 22 ? -19.453 -20.266 -12.344 1 97.56 22 ARG B O 1
ATOM 1803 N N . ASN B 1 23 ? -18.031 -18.719 -11.523 1 97.88 23 ASN B N 1
ATOM 1804 C CA . ASN B 1 23 ? -18.188 -17.891 -12.719 1 97.88 23 ASN B CA 1
ATOM 1805 C C . ASN B 1 23 ? -16.906 -17.828 -13.531 1 97.88 23 ASN B C 1
ATOM 1807 O O . ASN B 1 23 ? -16.922 -17.375 -14.672 1 97.88 23 ASN B O 1
ATOM 1811 N N . GLY B 1 24 ? -15.875 -18.297 -12.945 1 98 24 GLY B N 1
ATOM 1812 C CA . GLY B 1 24 ? -14.578 -18.156 -13.602 1 98 24 GLY B CA 1
ATOM 1813 C C . GLY B 1 24 ? -14.312 -19.234 -14.633 1 98 24 GLY B C 1
ATOM 1814 O O . GLY B 1 24 ? -14.969 -20.281 -14.633 1 98 24 GLY B O 1
ATOM 1815 N N . GLU B 1 25 ? -13.414 -18.953 -15.539 1 98.44 25 GLU B N 1
ATOM 1816 C CA . GLU B 1 25 ? -12.875 -19.938 -16.484 1 98.44 25 GLU B CA 1
ATOM 1817 C C . GLU B 1 25 ? -11.531 -20.484 -16 1 98.44 25 GLU B C 1
ATOM 1819 O O . GLU B 1 25 ? -10.609 -19.719 -15.719 1 98.44 25 GLU B O 1
ATOM 1824 N N . LEU B 1 26 ? -11.477 -21.781 -15.953 1 98.62 26 LEU B N 1
ATOM 1825 C CA . LEU B 1 26 ? -10.211 -22.375 -15.562 1 98.62 26 LEU B CA 1
ATOM 1826 C C . LEU B 1 26 ? -9.195 -22.281 -16.688 1 98.62 26 LEU B C 1
ATOM 1828 O O . LEU B 1 26 ? -9.43 -22.781 -17.797 1 98.62 26 LEU B O 1
ATOM 1832 N N . ARG B 1 27 ? -8.125 -21.625 -16.422 1 98.69 27 ARG B N 1
ATOM 1833 C CA . ARG B 1 27 ? -7.047 -21.453 -17.391 1 98.69 27 ARG B CA 1
ATOM 1834 C C . ARG B 1 27 ? -5.746 -22.062 -16.875 1 98.69 27 ARG B C 1
ATOM 1836 O O . ARG B 1 27 ? -5.496 -22.094 -15.664 1 98.69 27 ARG B O 1
ATOM 1843 N N . TYR B 1 28 ? -5.008 -22.484 -17.859 1 98.62 28 TYR B N 1
ATOM 1844 C CA . TYR B 1 28 ? -3.703 -23.062 -17.562 1 98.62 28 TYR B CA 1
ATOM 1845 C C . TYR B 1 28 ? -2.58 -22.188 -18.094 1 98.62 28 TYR B C 1
ATOM 1847 O O . TYR B 1 28 ? -2.658 -21.672 -19.203 1 98.62 28 TYR B O 1
ATOM 1855 N N . TYR B 1 29 ? -1.622 -21.969 -17.25 1 98.69 29 TYR B N 1
ATOM 1856 C CA . TYR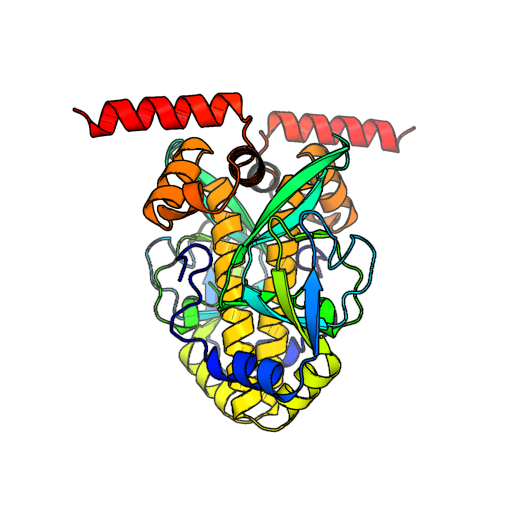 B 1 29 ? -0.436 -21.219 -17.625 1 98.69 29 TYR B CA 1
ATOM 1857 C C . TYR B 1 29 ? 0.829 -22.031 -17.406 1 98.69 29 TYR B C 1
ATOM 1859 O O . TYR B 1 29 ? 0.978 -22.703 -16.391 1 98.69 29 TYR B O 1
ATOM 1867 N N . LYS B 1 30 ? 1.739 -21.953 -18.391 1 98.62 30 LYS B N 1
ATOM 1868 C CA . LYS B 1 30 ? 3.023 -22.641 -18.266 1 98.62 30 LYS B CA 1
ATOM 1869 C C . LYS B 1 30 ? 4.016 -21.797 -17.469 1 98.62 30 LYS B C 1
ATOM 1871 O O . LYS B 1 30 ? 3.789 -20.609 -17.234 1 98.62 30 LYS B O 1
ATOM 1876 N N . ARG B 1 31 ? 5.035 -22.5 -17.078 1 97.81 31 ARG B N 1
ATOM 1877 C CA . ARG B 1 31 ? 6.141 -21.797 -16.453 1 97.81 31 ARG B CA 1
ATOM 1878 C C . ARG B 1 31 ? 6.598 -20.625 -17.312 1 97.81 31 ARG B C 1
ATOM 1880 O O . ARG B 1 31 ? 6.734 -20.75 -18.531 1 97.81 31 ARG B O 1
ATOM 1887 N N . ASN B 1 32 ? 6.637 -19.453 -16.703 1 97.62 32 ASN B N 1
ATOM 1888 C CA . ASN B 1 32 ? 7.176 -18.234 -17.297 1 97.62 32 ASN B CA 1
ATOM 1889 C C . ASN B 1 32 ? 6.16 -17.547 -18.219 1 97.62 32 ASN B C 1
ATOM 1891 O O . ASN B 1 32 ? 6.465 -16.547 -18.844 1 97.62 32 ASN B O 1
ATOM 1895 N N . GLU B 1 33 ? 5.012 -18.109 -18.25 1 98.56 33 GLU B N 1
ATOM 1896 C CA . GLU B 1 33 ? 3.992 -17.453 -19.078 1 98.56 33 GLU B CA 1
ATOM 1897 C C . GLU B 1 33 ? 3.428 -16.219 -18.375 1 98.56 33 GLU B C 1
ATOM 1899 O O . GLU B 1 33 ? 3.193 -16.234 -17.172 1 98.56 33 GLU B O 1
ATOM 1904 N N . PHE B 1 34 ? 3.195 -15.156 -19.141 1 98.62 34 PHE B N 1
ATOM 1905 C CA . PHE B 1 34 ? 2.615 -13.922 -18.625 1 98.62 34 PHE B CA 1
ATOM 1906 C C . PHE B 1 34 ? 1.096 -14.031 -18.547 1 98.62 34 PHE B C 1
ATOM 1908 O O . PHE B 1 34 ? 0.451 -14.461 -19.516 1 98.62 34 PHE B O 1
ATOM 1915 N N . ILE B 1 35 ? 0.623 -13.688 -17.453 1 98.56 35 ILE B N 1
ATOM 1916 C CA . ILE B 1 35 ? -0.819 -13.547 -17.281 1 98.56 35 ILE B CA 1
ATOM 1917 C C . ILE B 1 35 ? -1.24 -12.117 -17.609 1 98.56 35 ILE B C 1
ATOM 1919 O O . ILE B 1 35 ? -2.318 -11.891 -18.172 1 98.56 35 ILE B O 1
ATOM 1923 N N . LEU B 1 36 ? -0.467 -11.172 -17.266 1 98.44 36 LEU B N 1
ATOM 1924 C CA . LEU B 1 36 ? -0.626 -9.742 -17.547 1 98.44 36 LEU B CA 1
ATOM 1925 C C . LEU B 1 36 ? 0.727 -9.086 -17.781 1 98.44 36 LEU B C 1
ATOM 1927 O O . LEU B 1 36 ? 1.689 -9.352 -17.062 1 98.44 36 LEU B O 1
ATOM 1931 N N . ARG B 1 37 ? 0.815 -8.234 -18.781 1 97.88 37 ARG B N 1
ATOM 1932 C CA . ARG B 1 37 ? 2.047 -7.508 -19.062 1 97.88 37 ARG B CA 1
ATOM 1933 C C . ARG B 1 37 ? 1.909 -6.035 -18.688 1 97.88 37 ARG B C 1
ATOM 1935 O O . ARG B 1 37 ? 0.839 -5.445 -18.859 1 97.88 37 ARG B O 1
ATOM 1942 N N . GLU B 1 38 ? 2.996 -5.559 -18.219 1 96.31 38 GLU B N 1
ATOM 1943 C CA . GLU B 1 38 ? 3.047 -4.121 -17.953 1 96.31 38 GLU B CA 1
ATOM 1944 C C . GLU B 1 38 ? 2.557 -3.328 -19.156 1 96.31 38 GLU B C 1
ATOM 1946 O O . GLU B 1 38 ? 2.9 -3.646 -20.297 1 96.31 38 GLU B O 1
ATOM 1951 N N . GLY B 1 39 ? 1.737 -2.32 -18.859 1 96 39 GLY B N 1
ATOM 1952 C CA . GLY B 1 39 ? 1.223 -1.48 -19.938 1 96 39 GLY B CA 1
ATOM 1953 C C . GLY B 1 39 ? -0.11 -1.958 -20.484 1 96 39 GLY B C 1
ATOM 1954 O O . GLY B 1 39 ? -0.778 -1.236 -21.219 1 96 39 GLY B O 1
ATOM 1955 N N . GLU B 1 40 ? -0.533 -3.139 -20.125 1 97.25 40 GLU B N 1
ATOM 1956 C CA . GLU B 1 40 ? -1.834 -3.66 -20.531 1 97.25 40 GLU B CA 1
ATOM 1957 C C . GLU B 1 40 ? -2.896 -3.381 -19.469 1 97.25 40 GLU B C 1
ATOM 1959 O O . GLU B 1 40 ? -2.57 -3.152 -18.297 1 97.25 40 GLU B O 1
ATOM 1964 N N . VAL B 1 41 ? -4.129 -3.346 -19.906 1 96.06 41 VAL B N 1
ATOM 1965 C CA . VAL B 1 41 ? -5.246 -3.303 -18.969 1 96.06 41 VAL B CA 1
ATOM 1966 C C . VAL B 1 41 ? -5.633 -4.723 -18.547 1 96.06 41 VAL B C 1
ATOM 1968 O O . VAL B 1 41 ? -5.969 -5.551 -19.406 1 96.06 41 VAL B O 1
ATOM 1971 N N . GLY B 1 42 ? -5.441 -5.027 -17.281 1 94.81 42 GLY B N 1
ATOM 1972 C CA . GLY B 1 42 ? -5.836 -6.324 -16.766 1 94.81 42 GLY B CA 1
ATOM 1973 C C . GLY B 1 42 ? -7.227 -6.324 -16.156 1 94.81 42 GLY B C 1
ATOM 1974 O O . GLY B 1 42 ? -7.375 -6.234 -14.93 1 94.81 42 GLY B O 1
ATOM 1975 N N . SER B 1 43 ? -8.25 -6.484 -16.922 1 96.31 43 SER B N 1
ATOM 1976 C CA . SER B 1 43 ? -9.641 -6.418 -16.469 1 96.31 43 SER B CA 1
ATOM 1977 C C . SER B 1 43 ? -10.125 -7.781 -15.992 1 96.31 43 SER B C 1
ATOM 1979 O O . SER B 1 43 ? -11.172 -8.258 -16.438 1 96.31 43 SER B O 1
ATOM 1981 N N . PHE B 1 44 ? -9.289 -8.328 -15.008 1 97.69 44 PHE B N 1
ATOM 1982 C CA . PHE B 1 44 ? -9.664 -9.641 -14.484 1 97.69 44 PHE B CA 1
ATOM 1983 C C . PHE B 1 44 ? -9.242 -9.781 -13.023 1 97.69 44 PHE B C 1
ATOM 1985 O O . PHE B 1 44 ? -8.422 -9 -12.531 1 97.69 44 PHE B O 1
ATOM 1992 N N . PHE B 1 45 ? -9.828 -10.672 -12.344 1 97.38 45 PHE B N 1
ATOM 1993 C CA . PHE B 1 45 ? -9.375 -11.234 -11.078 1 97.38 45 PHE B CA 1
ATOM 1994 C C . PHE B 1 45 ? -9.477 -12.758 -11.094 1 97.38 45 PHE B C 1
ATOM 1996 O O . PHE B 1 45 ? -10.18 -13.328 -11.93 1 97.38 45 PHE B O 1
ATOM 2003 N N . GLY B 1 46 ? -8.742 -13.375 -10.219 1 97.56 46 GLY B N 1
ATOM 2004 C CA . GLY B 1 46 ? -8.734 -14.828 -10.312 1 97.56 46 GLY B CA 1
ATOM 2005 C C . GLY B 1 46 ? -8.383 -15.5 -8.992 1 97.56 46 GLY B C 1
ATOM 2006 O O . GLY B 1 46 ? -8.016 -14.836 -8.023 1 97.56 46 GLY B O 1
ATOM 2007 N N . PHE B 1 47 ? -8.594 -16.781 -9.031 1 97.69 47 PHE B N 1
ATOM 2008 C CA . PHE B 1 47 ? -8.281 -17.656 -7.914 1 97.69 47 PHE B CA 1
ATOM 2009 C C . PHE B 1 47 ? -7.285 -18.734 -8.336 1 97.69 47 PHE B C 1
ATOM 2011 O O . PHE B 1 47 ? -7.539 -19.484 -9.281 1 97.69 47 PHE B O 1
ATOM 2018 N N . ILE B 1 48 ? -6.172 -18.797 -7.617 1 97.81 48 ILE B N 1
ATOM 2019 C CA . ILE B 1 48 ? -5.109 -19.734 -7.969 1 97.81 48 ILE B CA 1
ATOM 2020 C C . ILE B 1 48 ? -5.395 -21.094 -7.352 1 97.81 48 ILE B C 1
ATOM 2022 O O . ILE B 1 48 ? -5.375 -21.25 -6.129 1 97.81 48 ILE B O 1
ATOM 2026 N N . VAL B 1 49 ? -5.586 -22.016 -8.188 1 97.94 49 VAL B N 1
ATOM 2027 C CA . VAL B 1 49 ? -5.809 -23.375 -7.727 1 97.94 49 VAL B CA 1
ATOM 2028 C C . VAL B 1 49 ? -4.473 -24.047 -7.402 1 97.94 49 VAL B C 1
ATOM 2030 O O . VAL B 1 49 ? -4.336 -24.703 -6.375 1 97.94 49 VAL B O 1
ATOM 2033 N N . SER B 1 50 ? -3.559 -23.844 -8.297 1 98 50 SER B N 1
ATOM 2034 C CA . SER B 1 50 ? -2.215 -24.375 -8.102 1 98 50 SER B CA 1
ATOM 2035 C C . SER B 1 50 ? -1.171 -23.516 -8.812 1 98 50 SER B C 1
ATOM 2037 O O . SER B 1 50 ? -1.466 -22.891 -9.836 1 98 50 SER B O 1
ATOM 2039 N N . GLY B 1 51 ? 0.043 -23.594 -8.219 1 97.56 51 GLY B N 1
ATOM 2040 C CA . GLY B 1 51 ? 1.17 -22.875 -8.805 1 97.56 51 GLY B CA 1
ATOM 2041 C C . GLY B 1 51 ? 1.567 -21.641 -8.031 1 97.56 51 GLY B C 1
ATOM 2042 O O . GLY B 1 51 ? 0.983 -21.344 -6.988 1 97.56 51 GLY B O 1
ATOM 2043 N N . VAL B 1 52 ? 2.617 -20.984 -8.477 1 97.81 52 VAL B N 1
ATOM 2044 C CA . VAL B 1 52 ? 3.176 -19.781 -7.863 1 97.81 52 VAL B CA 1
ATOM 2045 C C . VAL B 1 52 ? 3.281 -18.672 -8.898 1 97.81 52 VAL B C 1
ATOM 2047 O O . VAL B 1 52 ? 3.719 -18.906 -10.031 1 97.81 52 VAL B O 1
ATOM 2050 N N . ILE B 1 53 ? 2.836 -17.531 -8.492 1 98.06 53 ILE B N 1
ATOM 2051 C CA . ILE B 1 53 ? 2.836 -16.359 -9.367 1 98.06 53 ILE B CA 1
ATOM 2052 C C . ILE B 1 53 ? 3.762 -15.289 -8.797 1 98.06 53 ILE B C 1
ATOM 2054 O O . ILE B 1 53 ? 3.857 -15.125 -7.574 1 98.06 53 ILE B O 1
ATOM 2058 N N . LYS B 1 54 ? 4.457 -14.609 -9.688 1 98.19 54 LYS B N 1
ATOM 2059 C CA . LYS B 1 54 ? 5.234 -13.445 -9.273 1 98.19 54 LYS B CA 1
ATOM 2060 C C . LYS B 1 54 ? 4.699 -12.172 -9.922 1 98.19 54 LYS B C 1
ATOM 2062 O O . LYS B 1 54 ? 4.141 -12.211 -11.016 1 98.19 54 LYS B O 1
ATOM 2067 N N . TYR B 1 55 ? 4.84 -11.102 -9.25 1 98.56 55 TYR B N 1
ATOM 2068 C CA . TYR B 1 55 ? 4.598 -9.742 -9.734 1 98.56 55 TYR B CA 1
ATOM 2069 C C . TYR B 1 55 ? 5.91 -8.992 -9.938 1 98.56 55 TYR B C 1
ATOM 2071 O O . TYR B 1 55 ? 6.754 -8.961 -9.039 1 98.56 55 TYR B O 1
ATOM 2079 N N . THR B 1 56 ? 6.113 -8.43 -11.148 1 98.31 56 THR B N 1
ATOM 2080 C CA . THR B 1 56 ? 7.402 -7.793 -11.398 1 98.31 56 THR B CA 1
ATOM 2081 C C . THR B 1 56 ? 7.215 -6.43 -12.055 1 98.31 56 THR B C 1
ATOM 2083 O O . THR B 1 56 ? 6.191 -6.184 -12.695 1 98.31 56 THR B O 1
ATOM 2086 N N . CYS B 1 57 ? 8.102 -5.57 -11.797 1 97.75 57 CYS B N 1
ATOM 2087 C CA . CYS B 1 57 ? 8.18 -4.281 -12.484 1 97.75 57 CYS B CA 1
ATOM 2088 C C . CYS B 1 57 ? 9.594 -4.02 -12.984 1 97.75 57 CYS B C 1
ATOM 2090 O O . CYS B 1 57 ? 10.539 -4.691 -12.57 1 97.75 57 CYS B O 1
ATOM 2092 N N . ILE B 1 58 ? 9.734 -3.098 -13.883 1 96.62 58 ILE B N 1
ATOM 2093 C CA . ILE B 1 58 ? 11.016 -2.842 -14.531 1 96.62 58 ILE B CA 1
ATOM 2094 C C . ILE B 1 58 ? 11.617 -1.545 -13.992 1 96.62 58 ILE B C 1
ATOM 2096 O O . ILE B 1 58 ? 10.945 -0.515 -13.938 1 96.62 58 ILE B O 1
ATOM 2100 N N . ASN B 1 59 ? 12.883 -1.659 -13.57 1 96.06 59 ASN B N 1
ATOM 2101 C CA . ASN B 1 59 ? 13.609 -0.449 -13.203 1 96.06 59 ASN B CA 1
ATOM 2102 C C . ASN B 1 59 ? 13.961 0.39 -14.43 1 96.06 59 ASN B C 1
ATOM 2104 O O . ASN B 1 59 ? 14.594 -0.106 -15.367 1 96.06 59 ASN B O 1
ATOM 2108 N N . GLN B 1 60 ? 13.672 1.585 -14.32 1 93.88 60 GLN B N 1
ATOM 2109 C CA . GLN B 1 60 ? 13.805 2.43 -15.508 1 93.88 60 GLN B CA 1
ATOM 2110 C C . GLN B 1 60 ? 15.273 2.688 -15.836 1 93.88 60 GLN B C 1
ATOM 2112 O O . GLN B 1 60 ? 15.641 2.752 -17.016 1 93.88 60 GLN B O 1
ATOM 2117 N N . THR B 1 61 ? 16.094 2.857 -14.93 1 93.12 61 THR B N 1
ATOM 2118 C CA . THR B 1 61 ? 17.5 3.178 -15.141 1 93.12 61 THR B CA 1
ATOM 2119 C C . THR B 1 61 ? 18.312 1.914 -15.43 1 93.12 61 THR B C 1
ATOM 2121 O O . THR B 1 61 ? 19.109 1.885 -16.359 1 93.12 61 THR B O 1
ATOM 2124 N N . GLU B 1 62 ? 18.062 0.903 -14.664 1 91.25 62 GLU B N 1
ATOM 2125 C CA . GLU B 1 62 ? 18.844 -0.334 -14.773 1 91.25 62 GLU B CA 1
ATOM 2126 C C . GLU B 1 62 ? 18.281 -1.231 -15.875 1 91.25 62 GLU B C 1
ATOM 2128 O O . GLU B 1 62 ? 18.969 -2.148 -16.344 1 91.25 62 GLU B O 1
ATOM 2133 N N . ASN B 1 63 ? 17.109 -1.001 -16.25 1 93.44 63 ASN B N 1
ATOM 2134 C CA . ASN B 1 63 ? 16.406 -1.873 -17.188 1 93.44 63 ASN B CA 1
ATOM 2135 C C . ASN B 1 63 ? 16.375 -3.316 -16.688 1 93.44 63 ASN B C 1
ATOM 2137 O O . ASN B 1 63 ? 16.578 -4.25 -17.469 1 93.44 63 ASN B O 1
ATOM 2141 N N . LYS B 1 64 ? 16.281 -3.438 -15.445 1 92.88 64 LYS B N 1
ATOM 2142 C CA . LYS B 1 64 ? 16.203 -4.738 -14.789 1 92.88 64 LYS B CA 1
ATOM 2143 C C . LYS B 1 64 ? 14.812 -4.973 -14.195 1 92.88 64 LYS B C 1
ATOM 2145 O O . LYS B 1 64 ? 14.156 -4.027 -13.742 1 92.88 64 LYS B O 1
ATOM 2150 N N . THR B 1 65 ? 14.445 -6.25 -14.18 1 95.12 65 THR B N 1
ATOM 2151 C CA . THR B 1 65 ? 13.156 -6.641 -13.617 1 95.12 65 THR B CA 1
ATOM 2152 C C . THR B 1 65 ? 13.297 -6.977 -12.133 1 95.12 65 THR B C 1
ATOM 2154 O O . THR B 1 65 ? 14.195 -7.723 -11.742 1 95.12 65 THR B O 1
ATOM 2157 N N . TYR B 1 66 ? 12.445 -6.398 -11.367 1 96.88 66 TYR B N 1
ATOM 2158 C CA . TYR B 1 66 ? 12.43 -6.707 -9.945 1 96.88 66 TYR B CA 1
ATOM 2159 C C . TYR B 1 66 ? 11.125 -7.391 -9.555 1 96.88 66 TYR B C 1
ATOM 2161 O O . TYR B 1 66 ? 10.055 -7.02 -10.039 1 96.88 66 TYR B O 1
ATOM 2169 N N . ASN B 1 67 ? 11.234 -8.422 -8.734 1 97.75 67 ASN B N 1
ATOM 2170 C CA . ASN B 1 67 ? 10.078 -9.055 -8.117 1 97.75 67 ASN B CA 1
ATOM 2171 C C . ASN B 1 67 ? 9.547 -8.234 -6.949 1 97.75 67 ASN B C 1
ATOM 2173 O O . ASN B 1 67 ? 10.305 -7.855 -6.055 1 97.75 67 ASN B O 1
ATOM 2177 N N . VAL B 1 68 ? 8.242 -7.984 -6.957 1 97.81 68 VAL B N 1
ATOM 2178 C CA . VAL B 1 68 ? 7.707 -7.121 -5.91 1 97.81 68 VAL B CA 1
ATOM 2179 C C . VAL B 1 68 ? 6.656 -7.883 -5.098 1 97.81 68 VAL B C 1
ATOM 2181 O O . VAL B 1 68 ? 6.047 -7.324 -4.184 1 97.81 68 VAL B O 1
ATOM 2184 N N . GLY B 1 69 ? 6.41 -9.125 -5.449 1 96.69 69 GLY B N 1
ATOM 2185 C CA . GLY B 1 69 ? 5.438 -9.906 -4.699 1 96.69 69 GLY B CA 1
ATOM 2186 C C . GLY B 1 69 ? 5.199 -11.289 -5.285 1 96.69 69 GLY B C 1
ATOM 2187 O O . GLY B 1 69 ? 5.68 -11.594 -6.379 1 96.69 69 GLY B O 1
ATOM 2188 N N . PHE B 1 70 ? 4.469 -12.094 -4.527 1 96.94 70 PHE B N 1
ATOM 2189 C CA . PHE B 1 70 ? 4.109 -13.453 -4.914 1 96.94 70 PHE B CA 1
ATOM 2190 C C . PHE B 1 70 ? 2.66 -13.75 -4.547 1 96.94 70 PHE B C 1
ATOM 2192 O O . PHE B 1 70 ? 2.109 -13.141 -3.627 1 96.94 70 PHE B O 1
ATOM 2199 N N . SER B 1 71 ? 2.105 -14.578 -5.266 1 96.19 71 SER B N 1
ATOM 2200 C CA . SER B 1 71 ? 0.85 -15.219 -4.887 1 96.19 71 SER B CA 1
ATOM 2201 C C . SER B 1 71 ? 0.946 -16.734 -5.016 1 96.19 71 SER B C 1
ATOM 2203 O O . SER B 1 71 ? 1.624 -17.25 -5.906 1 96.19 71 SER B O 1
ATOM 2205 N N . PHE B 1 72 ? 0.257 -17.375 -4.191 1 95.81 72 PHE B N 1
ATOM 2206 C CA . PHE B 1 72 ? 0.396 -18.812 -4.082 1 95.81 72 PHE B CA 1
ATOM 2207 C C . PHE B 1 72 ? -0.957 -19.5 -4.23 1 95.81 72 PHE B C 1
ATOM 2209 O O . PHE B 1 72 ? -1.989 -18.828 -4.328 1 95.81 72 PHE B O 1
ATOM 2216 N N . ALA B 1 73 ? -0.913 -20.891 -4.266 1 95.38 73 ALA B N 1
ATOM 2217 C CA . ALA B 1 73 ? -2.135 -21.688 -4.301 1 95.38 73 ALA B CA 1
ATOM 2218 C C . ALA B 1 73 ? -3.1 -21.266 -3.197 1 95.38 73 ALA B C 1
ATOM 2220 O O . ALA B 1 73 ? -2.684 -21 -2.066 1 95.38 73 ALA B O 1
ATOM 2221 N N . ASN B 1 74 ? -4.375 -21.094 -3.611 1 93.94 74 ASN B N 1
ATOM 2222 C CA . ASN B 1 74 ? -5.465 -20.734 -2.709 1 93.94 74 ASN B CA 1
ATOM 2223 C C . ASN B 1 74 ? -5.484 -19.25 -2.412 1 93.94 74 ASN B C 1
ATOM 2225 O O . ASN B 1 74 ? -6.105 -18.812 -1.439 1 93.94 74 ASN B O 1
ATOM 2229 N N . GLU B 1 75 ? -4.754 -18.547 -3.113 1 94.25 75 GLU B N 1
ATOM 2230 C CA . GLU B 1 75 ? -4.809 -17.094 -3.039 1 94.25 75 GLU B CA 1
ATOM 2231 C C . GLU B 1 75 ? -5.406 -16.5 -4.312 1 94.25 75 GLU B C 1
ATOM 2233 O O . GLU B 1 75 ? -5.934 -17.219 -5.156 1 94.25 75 GLU B O 1
ATOM 2238 N N . PHE B 1 76 ? -5.383 -15.242 -4.383 1 95.19 76 PHE B N 1
ATOM 2239 C CA . PHE B 1 76 ? -6.031 -14.547 -5.488 1 95.19 76 PHE B CA 1
ATOM 2240 C C . PHE B 1 76 ? -5.008 -13.789 -6.332 1 95.19 76 PHE B C 1
ATOM 2242 O O . PHE B 1 76 ? -3.867 -13.602 -5.91 1 95.19 76 PHE B O 1
ATOM 2249 N N . ILE B 1 77 ? -5.453 -13.492 -7.535 1 96.38 77 ILE B N 1
ATOM 2250 C CA . ILE B 1 77 ? -4.586 -12.773 -8.461 1 96.38 77 ILE B CA 1
ATOM 2251 C C . ILE B 1 77 ? -5.371 -11.641 -9.125 1 96.38 77 ILE B C 1
ATOM 2253 O O . ILE B 1 77 ? -6.527 -11.828 -9.523 1 96.38 77 ILE B O 1
ATOM 2257 N N . SER B 1 78 ? -4.805 -10.508 -9.156 1 96.62 78 SER B N 1
ATOM 2258 C CA . SER B 1 78 ? -5.324 -9.359 -9.883 1 96.62 78 SER B CA 1
ATOM 2259 C C . SER B 1 78 ? -4.379 -8.164 -9.781 1 96.62 78 SER B C 1
ATOM 2261 O O . SER B 1 78 ? -3.561 -8.094 -8.859 1 96.62 78 SER B O 1
ATOM 2263 N N . ASP B 1 79 ? -4.41 -7.312 -10.781 1 96.69 79 ASP B N 1
ATOM 2264 C CA . ASP B 1 79 ? -3.818 -5.992 -10.602 1 96.69 79 ASP B CA 1
ATOM 2265 C C . ASP B 1 79 ? -4.812 -5.027 -9.953 1 96.69 79 ASP B C 1
ATOM 2267 O O . ASP B 1 79 ? -5.238 -4.055 -10.578 1 96.69 79 ASP B O 1
ATOM 2271 N N . TYR B 1 80 ? -5.098 -5.293 -8.688 1 94.56 80 TYR B N 1
ATOM 2272 C CA . TYR B 1 80 ? -6.105 -4.547 -7.945 1 94.56 80 TYR B CA 1
ATOM 2273 C C . TYR B 1 80 ? -5.543 -3.232 -7.426 1 94.56 80 TYR B C 1
ATOM 2275 O O . TYR B 1 80 ? -4.398 -3.18 -6.969 1 94.56 80 TYR B O 1
ATOM 2283 N N . PRO B 1 81 ? -6.289 -2.174 -7.508 1 93.94 81 PRO B N 1
ATOM 2284 C CA . PRO B 1 81 ? -7.656 -2.02 -8.016 1 93.94 81 PRO B CA 1
ATOM 2285 C C . PRO B 1 81 ? -7.695 -1.596 -9.484 1 93.94 81 PRO B C 1
ATOM 2287 O O . PRO B 1 81 ? -8.758 -1.261 -10 1 93.94 81 PRO B O 1
ATOM 2290 N N . ASN B 1 82 ? -6.559 -1.563 -10.172 1 94.19 82 ASN B N 1
ATOM 2291 C CA . ASN B 1 82 ? -6.496 -1.158 -11.578 1 94.19 82 ASN B CA 1
ATOM 2292 C C . ASN B 1 82 ? -7.461 -1.964 -12.438 1 94.19 82 ASN B C 1
ATOM 2294 O O . ASN B 1 82 ? -8.039 -1.435 -13.391 1 94.19 82 ASN B O 1
ATOM 2298 N N . CYS B 1 83 ? -7.633 -3.197 -12.086 1 95.56 83 CYS B N 1
ATOM 2299 C CA . CYS B 1 83 ? -8.484 -4.098 -12.859 1 95.56 83 CYS B CA 1
ATOM 2300 C C . CYS B 1 83 ? -9.922 -3.598 -12.891 1 95.56 83 CYS B C 1
ATOM 2302 O O . CYS B 1 83 ? -10.695 -3.982 -13.773 1 95.56 83 CYS B O 1
ATOM 2304 N N . LEU B 1 84 ? -10.297 -2.779 -11.93 1 95.06 84 LEU B N 1
ATOM 2305 C CA . LEU B 1 84 ? -11.68 -2.322 -11.812 1 95.06 84 LEU B CA 1
ATOM 2306 C C . LEU B 1 84 ? -11.898 -1.04 -12.609 1 95.06 84 LEU B C 1
ATOM 2308 O O . LEU B 1 84 ? -13.039 -0.666 -12.891 1 95.06 84 LEU B O 1
ATOM 2312 N N . TYR B 1 85 ? -10.797 -0.317 -12.938 1 91.62 85 TYR B N 1
ATOM 2313 C CA . TYR B 1 85 ? -10.969 1.047 -13.43 1 91.62 85 TYR B CA 1
ATOM 2314 C C . TYR B 1 85 ? -10.273 1.235 -14.773 1 91.62 85 TYR B C 1
ATOM 2316 O O . TYR B 1 85 ? -9.953 2.361 -15.156 1 91.62 85 TYR B O 1
ATOM 2324 N N . ASP B 1 86 ? -9.977 0.239 -15.492 1 89.44 86 ASP B N 1
ATOM 2325 C CA . ASP B 1 86 ? -9.383 0.27 -16.828 1 89.44 86 ASP B CA 1
ATOM 2326 C C . ASP B 1 86 ? -8.078 1.062 -16.828 1 89.44 86 ASP B C 1
ATOM 2328 O O . ASP B 1 86 ? -7.855 1.907 -17.688 1 89.44 86 ASP B O 1
ATOM 2332 N N . ILE B 1 87 ? -7.363 0.918 -15.82 1 93 87 ILE B N 1
ATOM 2333 C CA . ILE B 1 87 ? -6.051 1.545 -15.695 1 93 87 ILE B CA 1
ATOM 2334 C C . ILE B 1 87 ? -4.969 0.567 -16.156 1 93 87 ILE B C 1
ATOM 2336 O O . ILE B 1 87 ? -5 -0.613 -15.797 1 93 87 ILE B O 1
ATOM 2340 N N . LYS B 1 88 ? -4.047 1.087 -16.906 1 96.31 88 LYS B N 1
ATOM 2341 C CA . LYS B 1 88 ? -2.949 0.25 -17.375 1 96.31 88 LYS B CA 1
ATOM 2342 C C . LYS B 1 88 ? -2.074 -0.219 -16.219 1 96.31 88 LYS B C 1
ATOM 2344 O O . LYS B 1 88 ? -1.82 0.539 -15.281 1 96.31 88 LYS B O 1
ATOM 2349 N N . SER B 1 89 ? -1.624 -1.43 -16.344 1 96.56 89 SER B N 1
ATOM 2350 C CA . SER B 1 89 ? -0.821 -2.023 -15.273 1 96.56 89 SER B CA 1
ATOM 2351 C C . SER B 1 89 ? 0.612 -1.503 -15.305 1 96.56 89 SER B C 1
ATOM 2353 O O . SER B 1 89 ? 1.188 -1.321 -16.375 1 96.56 89 SER B O 1
ATOM 2355 N N . GLU B 1 90 ? 1.191 -1.324 -14.141 1 94.31 90 GLU B N 1
ATOM 2356 C CA . GLU B 1 90 ? 2.607 -0.993 -14.016 1 94.31 90 GLU B CA 1
ATOM 2357 C C . GLU B 1 90 ? 3.438 -2.232 -13.688 1 94.31 90 GLU B C 1
ATOM 2359 O O . GLU B 1 90 ? 4.645 -2.137 -13.469 1 94.31 90 GLU B O 1
ATOM 2364 N N . LEU B 1 91 ? 2.678 -3.381 -13.648 1 96.19 91 LEU B N 1
ATOM 2365 C CA . LEU B 1 91 ? 3.348 -4.621 -13.266 1 96.19 91 LEU B CA 1
ATOM 2366 C C . LEU B 1 91 ? 3.135 -5.699 -14.32 1 96.19 91 LEU B C 1
ATOM 2368 O O . LEU B 1 91 ? 2.219 -5.602 -15.141 1 96.19 91 LEU B O 1
ATOM 2372 N N . ASN B 1 92 ? 4.066 -6.637 -14.32 1 98.12 92 ASN B N 1
ATOM 2373 C CA . ASN B 1 92 ? 3.844 -7.93 -14.961 1 98.12 92 ASN B CA 1
ATOM 2374 C C . ASN B 1 92 ? 3.355 -8.969 -13.953 1 98.12 92 ASN B C 1
ATOM 2376 O O . ASN B 1 92 ? 3.797 -8.984 -12.805 1 98.12 92 ASN B O 1
ATOM 2380 N N . ILE B 1 93 ? 2.5 -9.75 -14.367 1 98.69 93 ILE B N 1
ATOM 2381 C CA . ILE B 1 93 ? 2.1 -10.938 -13.633 1 98.69 93 ILE B CA 1
ATOM 2382 C C . ILE B 1 93 ? 2.49 -12.188 -14.422 1 98.69 93 ILE B C 1
ATOM 2384 O O . ILE B 1 93 ? 2.084 -12.359 -15.57 1 98.69 93 ILE B O 1
ATOM 2388 N N . GLN B 1 94 ? 3.264 -12.992 -13.789 1 98.56 94 GLN B N 1
ATOM 2389 C CA . GLN B 1 94 ? 3.871 -14.102 -14.516 1 98.56 94 GLN B CA 1
ATOM 2390 C C . GLN B 1 94 ? 3.891 -15.375 -13.664 1 98.56 94 GLN B C 1
ATOM 2392 O O . GLN B 1 94 ? 4.098 -15.312 -12.453 1 98.56 94 GLN B O 1
ATOM 2397 N N . ALA B 1 95 ? 3.723 -16.531 -14.336 1 98.69 95 ALA B N 1
ATOM 2398 C CA . ALA B 1 95 ? 3.783 -17.812 -13.641 1 98.69 95 ALA B CA 1
ATOM 2399 C C . ALA B 1 95 ? 5.227 -18.219 -13.367 1 98.69 95 ALA B C 1
ATOM 2401 O O . ALA B 1 95 ? 6.055 -18.25 -14.281 1 98.69 95 ALA B O 1
ATOM 2402 N N . ILE B 1 96 ? 5.523 -18.5 -12.133 1 97.94 96 ILE B N 1
ATOM 2403 C CA . ILE B 1 96 ? 6.824 -19.062 -11.789 1 97.94 96 ILE B CA 1
ATOM 2404 C C . ILE B 1 96 ? 6.82 -20.562 -12.078 1 97.94 96 ILE B C 1
ATOM 2406 O O . ILE B 1 96 ? 7.824 -21.125 -12.523 1 97.94 96 ILE B O 1
ATOM 2410 N N . THR B 1 97 ? 5.754 -21.234 -11.742 1 97.94 97 THR B N 1
ATOM 2411 C CA . THR B 1 97 ? 5.48 -22.641 -12.016 1 97.94 97 THR B CA 1
ATOM 2412 C C . THR B 1 97 ? 4.227 -22.781 -12.875 1 97.94 97 THR B C 1
ATOM 2414 O O . THR B 1 97 ? 3.502 -21.812 -13.094 1 97.94 97 THR B O 1
ATOM 2417 N N . PRO B 1 98 ? 4.027 -24 -13.422 1 98.56 98 PRO B N 1
ATOM 2418 C CA . PRO B 1 98 ? 2.715 -24.188 -14.047 1 98.56 98 PRO B CA 1
ATOM 2419 C C . PRO B 1 98 ? 1.56 -23.875 -13.102 1 98.56 98 PRO B C 1
ATOM 2421 O O . PRO B 1 98 ? 1.607 -24.25 -11.922 1 98.56 98 PRO B O 1
ATOM 2424 N N . CYS B 1 99 ? 0.575 -23.141 -13.664 1 98.69 99 CYS B N 1
ATOM 2425 C CA . CYS B 1 99 ? -0.503 -22.672 -12.805 1 98.69 99 CYS B CA 1
ATOM 2426 C C . CYS B 1 99 ? -1.864 -23.062 -13.367 1 98.69 99 CYS B C 1
ATOM 2428 O O . CYS B 1 99 ? -2.041 -23.109 -14.586 1 98.69 99 CYS B O 1
ATOM 2430 N N . ARG B 1 100 ? -2.742 -23.391 -12.523 1 98.81 100 ARG B N 1
ATOM 2431 C CA . ARG B 1 100 ? -4.176 -23.453 -12.789 1 98.81 100 ARG B CA 1
ATOM 2432 C C . ARG B 1 100 ? -4.922 -22.344 -12.062 1 98.81 100 ARG B C 1
ATOM 2434 O O . ARG B 1 100 ? -4.859 -22.234 -10.836 1 98.81 100 ARG B O 1
ATOM 2441 N N . ILE B 1 101 ? -5.625 -21.516 -12.852 1 98.81 101 ILE B N 1
ATOM 2442 C CA . ILE B 1 101 ? -6.227 -20.312 -12.281 1 98.81 101 ILE B CA 1
ATOM 2443 C C . ILE B 1 101 ? -7.645 -20.141 -12.82 1 98.81 101 ILE B C 1
ATOM 2445 O O . ILE B 1 101 ? -7.863 -20.188 -14.031 1 98.81 101 ILE B O 1
ATOM 2449 N N . TYR B 1 102 ? -8.594 -20.016 -11.914 1 98.75 102 TYR B N 1
ATOM 2450 C CA . TYR B 1 102 ? -9.898 -19.516 -12.352 1 98.75 102 TYR B CA 1
ATOM 2451 C C . TYR B 1 102 ? -9.859 -18.031 -12.625 1 98.75 102 TYR B C 1
ATOM 2453 O O . TYR B 1 102 ? -9.555 -17.234 -11.734 1 98.75 102 TYR B O 1
ATOM 2461 N N . ILE B 1 103 ? -10.18 -17.594 -13.797 1 98.56 103 ILE B N 1
ATOM 2462 C CA . ILE B 1 103 ? -10.148 -16.203 -14.188 1 98.56 103 ILE B CA 1
ATOM 2463 C C . ILE B 1 103 ? -11.578 -15.68 -14.367 1 98.56 103 ILE B C 1
ATOM 2465 O O . ILE B 1 103 ? -12.383 -16.297 -15.062 1 98.56 103 ILE B O 1
ATOM 2469 N N . CYS B 1 104 ? -11.875 -14.562 -13.773 1 98.12 104 CYS B N 1
ATOM 2470 C CA . CYS B 1 104 ? -13.156 -13.867 -13.898 1 98.12 104 CYS B CA 1
ATOM 2471 C C . CYS B 1 104 ? -12.961 -12.445 -14.406 1 98.12 104 CYS B C 1
ATOM 2473 O O . CYS B 1 104 ? -11.883 -11.867 -14.25 1 98.12 104 CYS B O 1
ATOM 2475 N N . SER B 1 105 ? -13.992 -11.938 -14.977 1 97.25 105 SER B N 1
ATOM 2476 C CA . SER B 1 105 ? -13.93 -10.539 -15.375 1 97.25 105 SER B CA 1
ATOM 2477 C C . SER B 1 105 ? -14.055 -9.617 -14.172 1 97.25 105 SER B C 1
ATOM 2479 O O . SER B 1 105 ? -14.805 -9.898 -13.234 1 97.25 105 SER B O 1
ATOM 2481 N N . SER B 1 106 ? -13.391 -8.539 -14.234 1 96.81 106 SER B N 1
ATOM 2482 C CA . SER B 1 106 ? -13.5 -7.562 -13.164 1 96.81 106 SER B CA 1
ATOM 2483 C C . SER B 1 106 ? -14.883 -6.914 -13.141 1 96.81 106 SER B C 1
ATOM 2485 O O . SER B 1 106 ? -15.352 -6.469 -12.094 1 96.81 106 SER B O 1
ATOM 2487 N N . GLU B 1 107 ? -15.523 -6.875 -14.281 1 96.94 107 GLU B N 1
ATOM 2488 C CA . GLU B 1 107 ? -16.891 -6.375 -14.352 1 96.94 107 GLU B CA 1
ATOM 2489 C C . GLU B 1 107 ? -17.812 -7.188 -13.453 1 96.94 107 GLU B C 1
ATOM 2491 O O . GLU B 1 107 ? -18.719 -6.633 -12.812 1 96.94 107 GLU B O 1
ATOM 2496 N N . LEU B 1 108 ? -17.641 -8.43 -13.508 1 97 108 LEU B N 1
ATOM 2497 C CA . LEU B 1 108 ? -18.438 -9.305 -12.648 1 97 108 LEU B CA 1
ATOM 2498 C C . LEU B 1 108 ? -18.203 -8.961 -11.18 1 97 108 LEU B C 1
ATOM 2500 O O . LEU B 1 108 ? -19.156 -8.945 -10.391 1 97 108 LEU B O 1
ATOM 2504 N N . LEU B 1 109 ? -16.969 -8.781 -10.844 1 96.62 109 LEU B N 1
ATOM 2505 C CA . LEU B 1 109 ? -16.609 -8.445 -9.469 1 96.62 109 LEU B CA 1
ATOM 2506 C C . LEU B 1 109 ? -17.312 -7.16 -9.031 1 96.62 109 LEU B C 1
ATOM 2508 O O . LEU B 1 109 ? -17.891 -7.102 -7.945 1 96.62 109 LEU B O 1
ATOM 2512 N N . LEU B 1 110 ? -17.266 -6.184 -9.836 1 96.38 110 LEU B N 1
ATOM 2513 C CA . LEU B 1 110 ? -17.906 -4.906 -9.547 1 96.38 110 LEU B CA 1
ATOM 2514 C C . LEU B 1 110 ? -19.406 -5.078 -9.383 1 96.38 110 LEU B C 1
ATOM 2516 O O . LEU B 1 110 ? -20.016 -4.461 -8.508 1 96.38 110 LEU B O 1
ATOM 2520 N N . GLN B 1 111 ? -20 -5.832 -10.242 1 97.38 111 GLN B N 1
ATOM 2521 C CA . GLN B 1 111 ? -21.438 -6.109 -10.156 1 97.38 111 GLN B CA 1
ATOM 2522 C C . GLN B 1 111 ? -21.781 -6.773 -8.828 1 97.38 111 GLN B C 1
ATOM 2524 O O . GLN B 1 111 ? -22.797 -6.434 -8.203 1 97.38 111 GLN B O 1
ATOM 2529 N N . GLU B 1 112 ? -20.953 -7.734 -8.469 1 97.25 112 GLU B N 1
ATOM 2530 C CA . GLU B 1 112 ? -21.172 -8.438 -7.207 1 97.25 112 GLU B CA 1
ATOM 2531 C C . GLU B 1 112 ? -21.078 -7.477 -6.023 1 97.25 112 GLU B C 1
ATOM 2533 O O . GLU B 1 112 ? -21.875 -7.562 -5.086 1 97.25 112 GLU B O 1
ATOM 2538 N N . PHE B 1 113 ? -20.078 -6.605 -6.035 1 97.12 113 PHE B N 1
ATOM 2539 C CA . PHE B 1 113 ? -19.922 -5.621 -4.973 1 97.12 113 PHE B CA 1
ATOM 2540 C C . PHE B 1 113 ? -21.188 -4.777 -4.836 1 97.12 113 PHE B C 1
ATOM 2542 O O . PHE B 1 113 ? -21.578 -4.406 -3.725 1 97.12 113 PHE B O 1
ATOM 2549 N N . GLU B 1 114 ? -21.844 -4.523 -5.922 1 97.19 114 GLU B N 1
ATOM 2550 C CA . GLU B 1 114 ? -22.953 -3.584 -5.961 1 97.19 114 GLU B CA 1
ATOM 2551 C C . GLU B 1 114 ? -24.266 -4.262 -5.559 1 97.19 114 GLU B C 1
ATOM 2553 O O . GLU B 1 114 ? -25.297 -3.594 -5.395 1 97.19 114 GLU B O 1
ATOM 2558 N N . GLU B 1 115 ? -24.234 -5.492 -5.367 1 97.38 115 GLU B N 1
ATOM 2559 C CA . GLU B 1 115 ? -25.453 -6.266 -5.148 1 97.38 115 GLU B CA 1
ATOM 2560 C C . GLU B 1 115 ? -26.125 -5.883 -3.834 1 97.38 115 GLU B C 1
ATOM 2562 O O . GLU B 1 115 ? -27.359 -5.789 -3.758 1 97.38 115 GLU B O 1
ATOM 2567 N N . ASN B 1 116 ? -25.406 -5.766 -2.771 1 97.38 116 ASN B N 1
ATOM 2568 C CA . ASN B 1 116 ? -25.969 -5.426 -1.468 1 97.38 116 ASN B CA 1
ATOM 2569 C C . ASN B 1 116 ? -24.906 -4.863 -0.529 1 97.38 116 ASN B C 1
ATOM 2571 O O . ASN B 1 116 ? -23.719 -4.812 -0.879 1 97.38 116 ASN B O 1
ATOM 2575 N N . LYS B 1 117 ? -25.328 -4.395 0.6 1 97.75 117 LYS B N 1
ATOM 2576 C CA . LYS B 1 117 ? -24.453 -3.76 1.583 1 97.75 117 LYS B CA 1
ATOM 2577 C C . LYS B 1 117 ? -23.375 -4.723 2.068 1 97.75 117 LYS B C 1
ATOM 2579 O O . LYS B 1 117 ? -22.219 -4.332 2.24 1 97.75 117 LYS B O 1
ATOM 2584 N N . GLU B 1 118 ? -23.719 -5.941 2.273 1 96.69 118 GLU B N 1
ATOM 2585 C CA . GLU B 1 118 ? -22.781 -6.938 2.762 1 96.69 118 GLU B CA 1
ATOM 2586 C C . GLU B 1 118 ? -21.641 -7.156 1.765 1 96.69 118 GLU B C 1
ATOM 2588 O O . GLU B 1 118 ? -20.484 -7.293 2.158 1 96.69 118 GLU B O 1
ATOM 2593 N N . ASN B 1 119 ? -21.953 -7.227 0.505 1 97.12 119 ASN B N 1
ATOM 2594 C CA . ASN B 1 119 ? -20.938 -7.371 -0.521 1 97.12 119 ASN B CA 1
ATOM 2595 C C . ASN B 1 119 ? -19.969 -6.184 -0.522 1 97.12 119 ASN B C 1
ATOM 2597 O O . ASN B 1 119 ? -18.766 -6.359 -0.693 1 97.12 119 ASN B O 1
ATOM 2601 N N . GLN B 1 120 ? -20.578 -5.047 -0.347 1 96.88 120 GLN B N 1
ATOM 2602 C CA . GLN B 1 120 ? -19.75 -3.854 -0.256 1 96.88 120 GLN B CA 1
ATOM 2603 C C . GLN B 1 120 ? -18.828 -3.916 0.96 1 96.88 120 GLN B C 1
ATOM 2605 O O . GLN B 1 120 ? -17.672 -3.494 0.893 1 96.88 120 GLN B O 1
ATOM 2610 N N . ARG B 1 121 ? -19.375 -4.371 2.008 1 95.94 121 ARG B N 1
ATOM 2611 C CA . ARG B 1 121 ? -18.578 -4.516 3.221 1 95.94 121 ARG B CA 1
ATOM 2612 C C . ARG B 1 121 ? -17.422 -5.473 3.002 1 95.94 121 ARG B C 1
ATOM 2614 O O . ARG B 1 121 ? -16.281 -5.191 3.406 1 95.94 121 ARG B O 1
ATOM 2621 N N . ILE B 1 122 ? -17.672 -6.582 2.395 1 95.56 122 ILE B N 1
ATOM 2622 C CA . ILE B 1 122 ? -16.641 -7.566 2.084 1 95.56 122 ILE B CA 1
ATOM 2623 C C . ILE B 1 122 ? -15.562 -6.93 1.205 1 95.56 122 ILE B C 1
ATOM 2625 O O . ILE B 1 122 ? -14.367 -7.113 1.443 1 95.56 122 ILE B O 1
ATOM 2629 N N . ALA B 1 123 ? -16.031 -6.188 0.217 1 95.75 123 ALA B N 1
ATOM 2630 C CA . ALA B 1 123 ? -15.109 -5.512 -0.698 1 95.75 123 ALA B CA 1
ATOM 2631 C C . ALA B 1 123 ? -14.242 -4.496 0.043 1 95.75 123 ALA B C 1
ATOM 2633 O O . ALA B 1 123 ? -13.047 -4.387 -0.22 1 95.75 123 ALA B O 1
ATOM 2634 N N . ARG B 1 124 ? -14.844 -3.748 0.916 1 95.62 124 ARG B N 1
ATOM 2635 C CA . ARG B 1 124 ? -14.109 -2.773 1.71 1 95.62 124 ARG B CA 1
ATOM 2636 C C . ARG B 1 124 ? -13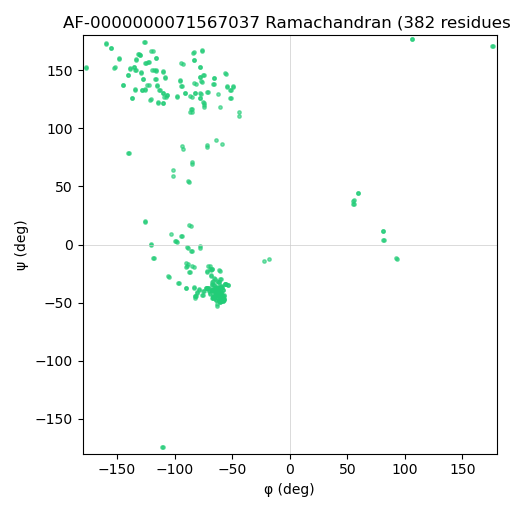.023 -3.453 2.543 1 95.62 124 ARG B C 1
ATOM 2638 O O . ARG B 1 124 ? -11.867 -3.023 2.539 1 95.62 124 ARG B O 1
ATOM 2645 N N . ILE B 1 125 ? -13.367 -4.457 3.189 1 94.88 125 ILE B N 1
ATOM 2646 C CA . ILE B 1 125 ? -12.445 -5.168 4.07 1 94.88 125 ILE B CA 1
ATOM 2647 C C . ILE B 1 125 ? -11.297 -5.762 3.248 1 94.88 125 ILE B C 1
ATOM 2649 O O . ILE B 1 125 ? -10.141 -5.711 3.662 1 94.88 125 ILE B O 1
ATOM 2653 N N . ALA B 1 126 ? -11.609 -6.281 2.072 1 94.69 126 ALA B N 1
ATOM 2654 C CA . ALA B 1 126 ? -10.57 -6.801 1.185 1 94.69 126 ALA B CA 1
ATOM 2655 C C . ALA B 1 126 ? -9.594 -5.703 0.777 1 94.69 126 ALA B C 1
ATOM 2657 O O . ALA B 1 126 ? -8.375 -5.895 0.822 1 94.69 126 ALA B O 1
ATOM 2658 N N . ALA B 1 127 ? -10.156 -4.586 0.38 1 94.81 127 ALA B N 1
ATOM 2659 C CA . ALA B 1 127 ? -9.32 -3.451 -0.006 1 94.81 127 ALA B CA 1
ATOM 2660 C C . ALA B 1 127 ? -8.453 -2.986 1.16 1 94.81 127 ALA B C 1
ATOM 2662 O O . ALA B 1 127 ? -7.281 -2.664 0.977 1 94.81 127 ALA B O 1
ATOM 2663 N N . GLU B 1 128 ? -9 -2.932 2.334 1 94.69 128 GLU B N 1
ATOM 2664 C CA . GLU B 1 128 ? -8.273 -2.537 3.537 1 94.69 128 GLU B CA 1
ATOM 2665 C C . GLU B 1 128 ? -7.113 -3.486 3.818 1 94.69 128 GLU B C 1
ATOM 2667 O O . GLU B 1 128 ? -6.02 -3.051 4.188 1 94.69 128 GLU B O 1
ATOM 2672 N N . GLN B 1 129 ? -7.363 -4.707 3.641 1 93.06 129 GLN B N 1
ATOM 2673 C CA . GLN B 1 129 ? -6.336 -5.711 3.896 1 93.06 129 GLN B CA 1
ATOM 2674 C C . GLN B 1 129 ? -5.191 -5.594 2.896 1 93.06 129 GLN B C 1
ATOM 2676 O O . GLN B 1 129 ? -4.023 -5.723 3.266 1 93.06 129 GLN B O 1
ATOM 2681 N N . LEU B 1 130 ? -5.594 -5.469 1.645 1 94.25 130 LEU B N 1
ATOM 2682 C CA . LEU B 1 130 ? -4.57 -5.285 0.622 1 94.25 130 LEU B CA 1
ATOM 2683 C C . LEU B 1 130 ? -3.744 -4.031 0.893 1 94.25 130 LEU B C 1
ATOM 2685 O O . LEU B 1 130 ? -2.523 -4.039 0.73 1 94.25 130 LEU B O 1
ATOM 2689 N N . PHE B 1 131 ? -4.449 -2.975 1.308 1 94.44 131 PHE B N 1
ATOM 2690 C CA . PHE B 1 131 ? -3.762 -1.745 1.689 1 94.44 131 PHE B CA 1
ATOM 2691 C C . PHE B 1 131 ? -2.811 -1.996 2.854 1 94.44 131 PHE B C 1
ATOM 2693 O O . PHE B 1 131 ? -1.639 -1.619 2.795 1 94.44 131 PHE B O 1
ATOM 2700 N N . PHE B 1 132 ? -3.275 -2.619 3.848 1 93.88 132 PHE B N 1
ATOM 2701 C CA . PHE B 1 132 ? -2.482 -2.889 5.039 1 93.88 132 PHE B CA 1
ATOM 2702 C C . PHE B 1 132 ? -1.226 -3.674 4.688 1 93.88 132 PHE B C 1
ATOM 2704 O O . PHE B 1 132 ? -0.124 -3.316 5.109 1 93.88 132 PHE B O 1
ATOM 2711 N N . GLN B 1 133 ? -1.347 -4.691 3.934 1 92.94 133 GLN B N 1
ATOM 2712 C CA . GLN B 1 133 ? -0.226 -5.551 3.566 1 92.94 133 GLN B CA 1
ATOM 2713 C C . GLN B 1 133 ? 0.804 -4.789 2.738 1 92.94 133 GLN B C 1
ATOM 2715 O O . GLN B 1 133 ? 2.006 -4.891 2.988 1 92.94 133 GLN B O 1
ATOM 2720 N N . SER B 1 134 ? 0.314 -4.078 1.753 1 94.38 134 SER B N 1
ATOM 2721 C CA . SER B 1 134 ? 1.219 -3.35 0.869 1 94.38 134 SER B CA 1
ATOM 2722 C C . SER B 1 134 ? 1.919 -2.215 1.608 1 94.38 134 SER B C 1
ATOM 2724 O O . SER B 1 134 ? 3.094 -1.937 1.359 1 94.38 134 SER B O 1
ATOM 2726 N N . TYR B 1 135 ? 1.168 -1.575 2.461 1 95.31 135 TYR B N 1
ATOM 2727 C CA . TYR B 1 135 ? 1.763 -0.49 3.232 1 95.31 135 TYR B CA 1
ATOM 2728 C C . TYR B 1 135 ? 2.812 -1.021 4.199 1 95.31 135 TYR B C 1
ATOM 2730 O O . TYR B 1 135 ? 3.855 -0.393 4.398 1 95.31 135 TYR B O 1
ATOM 2738 N N . SER B 1 136 ? 2.539 -2.152 4.801 1 94.12 136 SER B N 1
ATOM 2739 C CA . SER B 1 136 ? 3.52 -2.787 5.676 1 94.12 136 SER B CA 1
ATOM 2740 C C . SER B 1 136 ? 4.801 -3.117 4.922 1 94.12 136 SER B C 1
ATOM 2742 O O . SER B 1 136 ? 5.902 -2.91 5.434 1 94.12 136 SER B O 1
ATOM 2744 N N . ARG B 1 137 ? 4.656 -3.627 3.723 1 94.56 137 ARG B N 1
ATOM 2745 C CA . ARG B 1 137 ? 5.824 -3.926 2.9 1 94.56 137 ARG B CA 1
ATOM 2746 C C . ARG B 1 137 ? 6.59 -2.654 2.553 1 94.56 137 ARG B C 1
ATOM 2748 O O . ARG B 1 137 ? 7.82 -2.648 2.545 1 94.56 137 ARG B O 1
ATOM 2755 N N . TYR B 1 138 ? 5.816 -1.659 2.262 1 96.81 138 TYR B N 1
ATOM 2756 C CA . TYR B 1 138 ? 6.41 -0.354 1.999 1 96.81 138 TYR B CA 1
ATOM 2757 C C . TYR B 1 138 ? 7.219 0.128 3.195 1 96.81 138 TYR B C 1
ATOM 2759 O O . TYR B 1 138 ? 8.383 0.516 3.049 1 96.81 138 TYR B O 1
ATOM 2767 N N . LEU B 1 139 ? 6.691 0.058 4.375 1 96.88 139 LEU B N 1
ATOM 2768 C CA . LEU B 1 139 ? 7.359 0.497 5.598 1 96.88 139 LEU B CA 1
ATOM 2769 C C . LEU B 1 139 ? 8.602 -0.345 5.875 1 96.88 139 LEU B C 1
ATOM 2771 O O . LEU B 1 139 ? 9.617 0.173 6.344 1 96.88 139 LEU B O 1
ATOM 2775 N N . ASP B 1 140 ? 8.523 -1.589 5.617 1 95.94 140 ASP B N 1
ATOM 2776 C CA . ASP B 1 140 ? 9.625 -2.508 5.895 1 95.94 140 ASP B CA 1
ATOM 2777 C C . ASP B 1 140 ? 10.883 -2.109 5.129 1 95.94 140 ASP B C 1
ATOM 2779 O O . ASP B 1 140 ? 12 -2.357 5.586 1 95.94 140 ASP B O 1
ATOM 2783 N N . LEU B 1 141 ? 10.695 -1.5 3.979 1 96.31 141 LEU B N 1
ATOM 2784 C CA . LEU B 1 141 ? 11.844 -1.057 3.195 1 96.31 141 LEU B CA 1
ATOM 2785 C C . LEU B 1 141 ? 12.586 0.068 3.91 1 96.31 141 LEU B C 1
ATOM 2787 O O . LEU B 1 141 ? 13.758 0.323 3.625 1 96.31 141 LEU B O 1
ATOM 2791 N N . PHE B 1 142 ? 11.883 0.729 4.812 1 96.31 142 PHE B N 1
ATOM 2792 C CA . PHE B 1 142 ? 12.477 1.801 5.602 1 96.31 142 PHE B CA 1
ATOM 2793 C C . PHE B 1 142 ? 12.938 1.282 6.957 1 96.31 142 PHE B C 1
ATOM 2795 O O . PHE B 1 142 ? 13.977 1.713 7.473 1 96.31 142 PHE B O 1
ATOM 2802 N N . ARG B 1 143 ? 12.273 0.365 7.492 1 96.25 143 ARG B N 1
ATOM 2803 C CA . ARG B 1 143 ? 12.445 -0.04 8.883 1 96.25 143 ARG B CA 1
ATOM 2804 C C . ARG B 1 143 ? 13.547 -1.088 9.023 1 96.25 143 ARG B C 1
ATOM 2806 O O . ARG B 1 143 ? 14.133 -1.24 10.094 1 96.25 143 ARG B O 1
ATOM 2813 N N . PHE B 1 144 ? 13.805 -1.81 7.883 1 95.94 144 PHE B N 1
ATOM 2814 C CA . PHE B 1 144 ? 14.688 -2.965 8 1 95.94 144 PHE B CA 1
ATOM 2815 C C . PHE B 1 144 ? 15.703 -2.99 6.867 1 95.94 144 PHE B C 1
ATOM 2817 O O . PHE B 1 144 ? 15.438 -2.479 5.777 1 95.94 144 PHE B O 1
ATOM 2824 N N . THR B 1 145 ? 16.859 -3.613 7.152 1 93.12 145 THR B N 1
ATOM 2825 C CA . THR B 1 145 ? 17.828 -3.93 6.117 1 93.12 145 THR B CA 1
ATOM 2826 C C . THR B 1 145 ? 17.375 -5.133 5.293 1 93.12 145 THR B C 1
ATOM 2828 O O . THR B 1 145 ? 16.453 -5.848 5.684 1 93.12 145 THR B O 1
ATOM 2831 N N . SER B 1 146 ? 18.047 -5.316 4.195 1 91.81 146 SER B N 1
ATOM 2832 C CA . SER B 1 146 ? 17.734 -6.465 3.357 1 91.81 146 SER B CA 1
ATOM 2833 C C . SER B 1 146 ? 17.891 -7.773 4.125 1 91.81 146 SER B C 1
ATOM 2835 O O . SER B 1 146 ? 17.094 -8.695 3.973 1 91.81 146 SER B O 1
ATOM 2837 N N . GLU B 1 147 ? 18.906 -7.801 4.918 1 90.38 147 GLU B N 1
ATOM 2838 C CA . GLU B 1 147 ? 19.141 -9 5.711 1 90.38 147 GLU B CA 1
ATOM 2839 C C . GLU B 1 147 ? 18.031 -9.227 6.73 1 90.38 147 GLU B C 1
ATOM 2841 O O . GLU B 1 147 ? 17.562 -10.352 6.918 1 90.38 147 GLU B O 1
ATOM 2846 N N . GLU B 1 148 ? 17.672 -8.18 7.375 1 94.12 148 GLU B N 1
ATOM 2847 C CA . GLU B 1 148 ? 16.594 -8.281 8.352 1 94.12 148 GLU B CA 1
ATOM 2848 C C . GLU B 1 148 ? 15.281 -8.688 7.688 1 94.12 148 GLU B C 1
ATOM 2850 O O . GLU B 1 148 ? 14.523 -9.492 8.234 1 94.12 148 GLU B O 1
ATOM 2855 N N . ARG B 1 149 ? 15.039 -8.125 6.547 1 94.81 149 ARG B N 1
ATOM 2856 C CA . ARG B 1 149 ? 13.828 -8.469 5.809 1 94.81 149 ARG B CA 1
ATOM 2857 C C . ARG B 1 149 ? 13.844 -9.938 5.395 1 94.81 149 ARG B C 1
ATOM 2859 O O . ARG B 1 149 ? 12.805 -10.594 5.383 1 94.81 149 ARG B O 1
ATOM 2866 N N . TYR B 1 150 ? 14.969 -10.422 5.051 1 92.56 150 TYR B N 1
ATOM 2867 C CA . TYR B 1 150 ? 15.109 -11.836 4.719 1 92.56 150 TYR B CA 1
ATOM 2868 C C . TYR B 1 150 ? 14.758 -12.711 5.914 1 92.56 150 TYR B C 1
ATOM 2870 O O . TYR B 1 150 ? 14 -13.672 5.785 1 92.56 150 TYR B O 1
ATOM 2878 N N . LEU B 1 151 ? 15.312 -12.367 7.012 1 91.25 151 LEU B N 1
ATOM 2879 C CA . LEU B 1 151 ? 15.062 -13.141 8.219 1 91.25 151 LEU B CA 1
ATOM 2880 C C . LEU B 1 151 ? 13.594 -13.102 8.602 1 91.25 151 LEU B C 1
ATOM 2882 O O . LEU B 1 151 ? 13.023 -14.109 9.016 1 91.25 151 LEU B O 1
ATOM 2886 N N . GLN B 1 152 ? 13 -11.945 8.477 1 92.06 152 GLN B N 1
ATOM 2887 C CA . GLN B 1 152 ? 11.578 -11.812 8.75 1 92.06 152 GLN B CA 1
ATOM 2888 C C . GLN B 1 152 ? 10.75 -12.672 7.801 1 92.06 152 GLN B C 1
ATOM 2890 O O . GLN B 1 152 ? 9.758 -13.273 8.203 1 92.06 152 GLN B O 1
ATOM 2895 N N . LEU B 1 153 ? 11.148 -12.656 6.551 1 91.94 153 LEU B N 1
ATOM 2896 C CA . LEU B 1 153 ? 10.469 -13.461 5.539 1 91.94 153 LEU B CA 1
ATOM 2897 C C . LEU B 1 153 ? 10.516 -14.938 5.895 1 91.94 153 LEU B C 1
ATOM 2899 O O . LEU B 1 153 ? 9.492 -15.633 5.816 1 91.94 153 LEU B O 1
ATOM 2903 N N . LEU B 1 154 ? 11.602 -15.422 6.297 1 89.56 154 LEU B N 1
ATOM 2904 C CA . LEU B 1 154 ? 11.766 -16.828 6.633 1 89.56 154 LEU B CA 1
ATOM 2905 C C . LEU B 1 154 ? 10.953 -17.188 7.871 1 89.56 154 LEU B C 1
ATOM 2907 O O . LEU B 1 154 ? 10.453 -18.312 7.984 1 89.56 154 LEU B O 1
ATOM 2911 N N . LYS B 1 155 ? 10.969 -16.266 8.766 1 89.56 155 LYS B N 1
ATOM 2912 C CA . LYS B 1 155 ? 10.172 -16.484 9.969 1 89.56 155 LYS B CA 1
ATOM 2913 C C . LYS B 1 155 ? 8.688 -16.578 9.633 1 89.56 155 LYS B C 1
ATOM 2915 O O . LYS B 1 155 ? 7.969 -17.422 10.172 1 89.56 155 LYS B O 1
ATOM 2920 N N . LYS B 1 156 ? 8.289 -15.711 8.805 1 88.5 156 LYS B N 1
ATOM 2921 C CA . LYS B 1 156 ? 6.879 -15.609 8.445 1 88.5 156 LYS B CA 1
ATOM 2922 C C . LYS B 1 156 ? 6.465 -16.75 7.52 1 88.5 156 LYS B C 1
ATOM 2924 O O . LYS B 1 156 ? 5.355 -17.266 7.625 1 88.5 156 LYS B O 1
ATOM 2929 N N 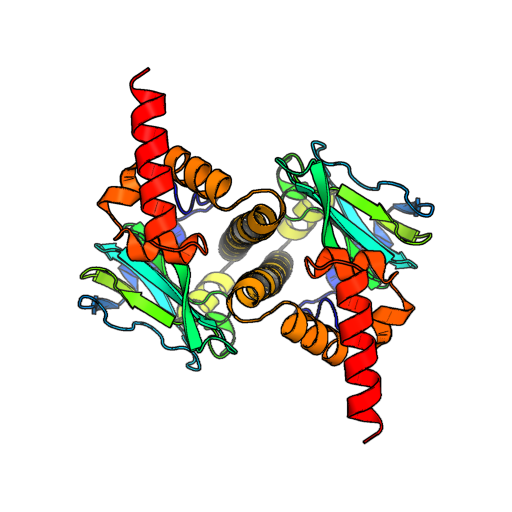. CYS B 1 157 ? 7.332 -17.078 6.598 1 91.38 157 CYS B N 1
ATOM 2930 C CA . CYS B 1 157 ? 7.043 -18.078 5.574 1 91.38 157 CYS B CA 1
ATOM 2931 C C . CYS B 1 157 ? 8.258 -18.953 5.312 1 91.38 157 CYS B C 1
ATOM 2933 O O . CYS B 1 157 ? 8.852 -18.891 4.234 1 91.38 157 CYS B O 1
ATOM 2935 N N . PRO B 1 158 ? 8.484 -19.859 6.129 1 88.31 158 PRO B N 1
ATOM 2936 C CA . PRO B 1 158 ? 9.68 -20.703 6 1 88.31 158 PRO B CA 1
ATOM 2937 C C . PRO B 1 158 ? 9.664 -21.547 4.734 1 88.31 158 PRO B C 1
ATOM 2939 O O . PRO B 1 158 ? 10.727 -21.891 4.195 1 88.31 158 PRO B O 1
ATOM 2942 N N . GLU B 1 159 ? 8.531 -21.891 4.281 1 91.25 159 GLU B N 1
ATOM 2943 C CA . GLU B 1 159 ? 8.406 -22.797 3.145 1 91.25 159 GLU B CA 1
ATOM 2944 C C . GLU B 1 159 ? 8.672 -22.078 1.828 1 91.25 159 GLU B C 1
ATOM 2946 O O . GLU B 1 159 ? 8.719 -22.703 0.768 1 91.25 159 GLU B O 1
ATOM 2951 N N . ILE B 1 160 ? 8.906 -20.797 1.933 1 92.44 160 ILE B N 1
ATOM 2952 C CA . ILE B 1 160 ? 9.047 -20 0.718 1 92.44 160 ILE B CA 1
ATOM 2953 C C . ILE B 1 160 ? 10.242 -20.5 -0.091 1 92.44 160 ILE B C 1
ATOM 2955 O O . ILE B 1 160 ? 10.219 -20.469 -1.324 1 92.44 160 ILE B O 1
ATOM 2959 N N . LEU B 1 161 ? 11.266 -20.984 0.545 1 89.5 161 LEU B N 1
ATOM 2960 C CA . LEU B 1 161 ? 12.484 -21.422 -0.122 1 89.5 161 LEU B CA 1
ATOM 2961 C C . LEU B 1 161 ? 12.234 -22.672 -0.95 1 89.5 161 LEU B C 1
ATOM 2963 O O . LEU B 1 161 ? 12.984 -22.969 -1.885 1 89.5 161 LEU B O 1
ATOM 2967 N N . GLN B 1 162 ? 11.219 -23.375 -0.619 1 91.81 162 GLN B N 1
ATOM 2968 C CA . GLN B 1 162 ? 10.859 -24.578 -1.36 1 91.81 162 GLN B CA 1
ATOM 2969 C C . GLN B 1 162 ? 9.93 -24.25 -2.521 1 91.81 162 GLN B C 1
ATOM 2971 O O . GLN B 1 162 ? 9.82 -25.031 -3.475 1 91.81 162 GLN B O 1
ATOM 2976 N N . MET B 1 163 ? 9.367 -23.125 -2.471 1 93.06 163 MET B N 1
ATOM 2977 C CA . MET B 1 163 ? 8.297 -22.812 -3.41 1 93.06 163 MET B CA 1
ATOM 2978 C C . MET B 1 163 ? 8.789 -21.859 -4.492 1 93.06 163 MET B C 1
ATOM 2980 O O . MET B 1 163 ? 8.258 -21.844 -5.605 1 93.06 163 MET B O 1
ATOM 2984 N N . VAL B 1 164 ? 9.781 -21.062 -4.137 1 95.12 164 VAL B N 1
ATOM 2985 C CA . VAL B 1 164 ? 10.219 -20 -5.023 1 95.12 164 VAL B CA 1
ATOM 2986 C C . VAL B 1 164 ? 11.727 -20.078 -5.238 1 95.12 164 VAL B C 1
ATOM 2988 O O . VAL B 1 164 ? 12.484 -20.266 -4.281 1 95.12 164 VAL B O 1
ATOM 2991 N N . PRO B 1 165 ? 12.188 -19.984 -6.477 1 94.19 165 PRO B N 1
ATOM 2992 C CA . PRO B 1 165 ? 13.633 -19.953 -6.727 1 94.19 165 PRO B CA 1
ATOM 2993 C C . PRO B 1 165 ? 14.344 -18.844 -5.965 1 94.19 165 PRO B C 1
ATOM 2995 O O . PRO B 1 165 ? 13.797 -17.75 -5.82 1 94.19 165 PRO B O 1
ATOM 2998 N N . LEU B 1 166 ? 15.555 -19.125 -5.59 1 90.88 166 LEU B N 1
ATOM 2999 C CA . LEU B 1 166 ? 16.344 -18.188 -4.793 1 90.88 166 LEU B CA 1
ATOM 3000 C C . LEU B 1 166 ? 16.516 -16.859 -5.516 1 90.88 166 LEU B C 1
ATOM 3002 O O . LEU B 1 166 ? 16.5 -15.797 -4.883 1 90.88 166 LEU B O 1
ATOM 3006 N N . LYS B 1 167 ? 16.656 -17 -6.781 1 93.56 167 LYS B N 1
ATOM 3007 C CA . LYS B 1 167 ? 16.859 -15.789 -7.574 1 93.56 167 LYS B CA 1
ATOM 3008 C C . LYS B 1 167 ? 15.648 -14.859 -7.457 1 93.56 167 LYS B C 1
ATOM 3010 O O . LYS B 1 167 ? 15.805 -13.633 -7.438 1 93.56 167 LYS B O 1
ATOM 3015 N N . GLU B 1 168 ? 14.43 -15.414 -7.391 1 95.19 168 GLU B N 1
ATOM 3016 C CA . GLU B 1 168 ? 13.203 -14.625 -7.262 1 95.19 168 GLU B CA 1
ATOM 3017 C C . GLU B 1 168 ? 13.102 -13.984 -5.883 1 95.19 168 GLU B C 1
ATOM 3019 O O . GLU B 1 168 ? 12.648 -12.844 -5.758 1 95.19 168 GLU B O 1
ATOM 3024 N N . ILE B 1 169 ? 13.492 -14.711 -4.906 1 94.62 169 ILE B N 1
ATOM 3025 C CA . ILE B 1 169 ? 13.477 -14.195 -3.543 1 94.62 169 ILE B CA 1
ATOM 3026 C C . ILE B 1 169 ? 14.5 -13.07 -3.406 1 94.62 169 ILE B C 1
ATOM 3028 O O . ILE B 1 169 ? 14.219 -12.047 -2.781 1 94.62 169 ILE B O 1
ATOM 3032 N N . ALA B 1 170 ? 15.734 -13.266 -3.947 1 94.38 170 ALA B N 1
ATOM 3033 C CA . ALA B 1 170 ? 16.766 -12.234 -3.932 1 94.38 170 ALA B CA 1
ATOM 3034 C C . ALA B 1 170 ? 16.281 -10.953 -4.602 1 94.38 170 ALA B C 1
ATOM 3036 O O . ALA B 1 170 ? 16.516 -9.852 -4.098 1 94.38 170 ALA B O 1
ATOM 3037 N N . SER B 1 171 ? 15.625 -11.156 -5.727 1 94.75 171 SER B N 1
ATOM 3038 C CA . SER B 1 171 ? 15.055 -10.031 -6.457 1 94.75 171 SER B CA 1
ATOM 3039 C C . SER B 1 171 ? 14.031 -9.281 -5.609 1 94.75 171 SER B C 1
ATOM 3041 O O . SER B 1 171 ? 14.062 -8.047 -5.531 1 94.75 171 SER B O 1
ATOM 3043 N N . TYR B 1 172 ? 13.133 -9.992 -4.941 1 96 172 TYR B N 1
ATOM 3044 C CA . TYR B 1 172 ? 12.109 -9.43 -4.074 1 96 172 TYR B CA 1
ATOM 3045 C C . TYR B 1 172 ? 12.734 -8.641 -2.932 1 96 172 TYR B C 1
ATOM 3047 O O . TYR B 1 172 ? 12.219 -7.59 -2.541 1 96 172 TYR B O 1
ATOM 3055 N N . LEU B 1 173 ? 13.812 -9.102 -2.467 1 94.5 173 LEU B N 1
ATOM 3056 C CA . LEU B 1 173 ? 14.492 -8.508 -1.32 1 94.5 173 LEU B CA 1
ATOM 3057 C C . LEU B 1 173 ? 15.461 -7.418 -1.77 1 94.5 173 LEU B C 1
ATOM 3059 O O . LEU B 1 173 ? 16.094 -6.762 -0.938 1 94.5 173 LEU B O 1
ATOM 3063 N N . LYS B 1 174 ? 15.609 -7.191 -3.037 1 91.75 174 LYS B N 1
ATOM 3064 C CA . LYS B 1 174 ? 16.5 -6.203 -3.631 1 91.75 174 LYS B CA 1
ATOM 3065 C C . LYS B 1 174 ? 17.953 -6.465 -3.23 1 91.75 174 LYS B C 1
ATOM 3067 O O . LYS B 1 174 ? 18.656 -5.551 -2.803 1 91.75 174 LYS B O 1
ATOM 3072 N N . ILE B 1 175 ? 18.328 -7.68 -3.281 1 88.94 175 ILE B N 1
ATOM 3073 C CA . ILE B 1 175 ? 19.719 -8.055 -3.049 1 88.94 175 ILE B CA 1
ATOM 3074 C C . ILE B 1 175 ? 20.188 -8.992 -4.16 1 88.94 175 ILE B C 1
ATOM 3076 O O . ILE B 1 175 ? 19.391 -9.516 -4.93 1 88.94 175 ILE B O 1
ATOM 3080 N N . THR B 1 176 ? 21.5 -9.094 -4.199 1 85.5 176 THR B N 1
ATOM 3081 C CA . THR B 1 176 ? 22.047 -10.016 -5.188 1 85.5 176 THR B CA 1
ATOM 3082 C C . THR B 1 176 ? 21.922 -11.461 -4.711 1 85.5 176 THR B C 1
ATOM 3084 O O . THR B 1 176 ? 21.875 -11.719 -3.51 1 85.5 176 THR B O 1
ATOM 3087 N N . PRO B 1 177 ? 21.844 -12.312 -5.699 1 84.19 177 PRO B N 1
ATOM 3088 C CA . PRO B 1 177 ? 21.812 -13.727 -5.316 1 84.19 177 PRO B CA 1
ATOM 3089 C C . PRO B 1 177 ? 23.016 -14.133 -4.465 1 84.19 177 PRO B C 1
ATOM 3091 O O . PRO B 1 177 ? 22.891 -14.945 -3.549 1 84.19 177 PRO B O 1
ATOM 3094 N N . ILE B 1 178 ? 24.109 -13.523 -4.746 1 80.94 178 ILE B N 1
ATOM 3095 C CA . ILE B 1 178 ? 25.328 -13.828 -4.008 1 80.94 178 ILE B CA 1
ATOM 3096 C C . ILE B 1 178 ? 25.172 -13.406 -2.549 1 80.94 178 ILE B C 1
ATOM 3098 O O . ILE B 1 178 ? 25.531 -14.148 -1.635 1 80.94 178 ILE B O 1
ATOM 3102 N N . HIS B 1 179 ? 24.656 -12.234 -2.361 1 83.94 179 HIS B N 1
ATOM 3103 C CA . HIS B 1 179 ? 24.406 -11.758 -1.005 1 83.94 179 HIS B CA 1
ATOM 3104 C C . HIS B 1 179 ? 23.375 -12.633 -0.294 1 83.94 179 HIS B C 1
ATOM 3106 O O . HIS B 1 179 ? 23.516 -12.914 0.899 1 83.94 179 HIS B O 1
ATOM 3112 N N . MET B 1 180 ? 22.406 -13.086 -0.973 1 83.44 180 MET B N 1
ATOM 3113 C CA . MET B 1 180 ? 21.375 -13.969 -0.427 1 83.44 180 MET B CA 1
ATOM 3114 C C . MET B 1 180 ? 22 -15.273 0.07 1 83.44 180 MET B C 1
ATOM 3116 O O . MET B 1 180 ? 21.641 -15.766 1.143 1 83.44 180 MET B O 1
ATOM 3120 N N . SER B 1 181 ? 22.844 -15.836 -0.705 1 81.06 181 SER B N 1
ATOM 3121 C CA . SER B 1 181 ? 23.516 -17.078 -0.348 1 81.06 181 SER B CA 1
ATOM 3122 C C . SER B 1 181 ? 24.359 -16.906 0.914 1 81.06 181 SER B C 1
ATOM 3124 O O . SER B 1 181 ? 24.391 -17.797 1.765 1 81.06 181 SER B O 1
ATOM 3126 N N . ARG B 1 182 ? 24.906 -15.773 0.939 1 80.56 182 ARG B N 1
ATOM 3127 C CA . ARG B 1 182 ? 25.75 -15.484 2.102 1 80.56 182 ARG B CA 1
ATOM 3128 C C . ARG B 1 182 ? 24.906 -15.398 3.371 1 80.56 182 ARG B C 1
ATOM 3130 O O . ARG B 1 182 ? 25.297 -15.938 4.414 1 80.56 182 ARG B O 1
ATOM 3137 N N . ILE B 1 183 ? 23.797 -14.719 3.266 1 80.38 183 ILE B N 1
ATOM 3138 C CA . ILE B 1 183 ? 22.906 -14.586 4.41 1 80.38 183 ILE B CA 1
ATOM 3139 C C . ILE B 1 183 ? 22.391 -15.961 4.832 1 80.38 183 ILE B C 1
ATOM 3141 O O . ILE B 1 183 ? 22.281 -16.25 6.023 1 80.38 183 ILE B O 1
ATOM 3145 N N . ARG B 1 184 ? 22.094 -16.797 3.857 1 81.31 184 ARG B N 1
ATOM 3146 C CA . ARG B 1 184 ? 21.594 -18.141 4.121 1 81.31 184 ARG B CA 1
ATOM 3147 C C . ARG B 1 184 ? 22.641 -18.984 4.832 1 81.31 184 ARG B C 1
ATOM 3149 O O . ARG B 1 184 ? 22.328 -19.734 5.754 1 81.31 184 ARG B O 1
ATOM 3156 N N . HIS B 1 185 ? 23.828 -18.828 4.328 1 77.12 185 HIS B N 1
ATOM 3157 C CA . HIS B 1 185 ? 24.938 -19.594 4.918 1 77.12 185 HIS B CA 1
ATOM 3158 C C . HIS B 1 185 ? 25.188 -19.141 6.355 1 77.12 185 HIS B C 1
ATOM 3160 O O . HIS B 1 185 ? 25.484 -19.969 7.223 1 77.12 185 HIS B O 1
ATOM 3166 N N . LYS B 1 186 ? 25.125 -17.906 6.555 1 72.94 186 LYS B N 1
ATOM 3167 C CA . LYS B 1 186 ? 25.312 -17.359 7.898 1 72.94 186 LYS B CA 1
ATOM 3168 C C . LYS B 1 186 ? 24.25 -17.891 8.859 1 72.94 186 LYS B C 1
ATOM 3170 O O . LYS B 1 186 ? 24.547 -18.188 10.016 1 72.94 186 LYS B O 1
ATOM 3175 N N . GLN B 1 187 ? 23.031 -17.984 8.438 1 69.12 187 GLN B N 1
ATOM 3176 C CA . GLN B 1 187 ? 21.938 -18.422 9.289 1 69.12 187 GLN B CA 1
ATOM 3177 C C . GLN B 1 187 ? 22.031 -19.922 9.578 1 69.12 187 GLN B C 1
ATOM 3179 O O . GLN B 1 187 ? 21.625 -20.391 10.641 1 69.12 187 GLN B O 1
ATOM 3184 N N . SER B 1 188 ? 22.453 -20.656 8.586 1 60.97 188 SER B N 1
ATOM 3185 C CA . SER B 1 188 ? 22.656 -22.078 8.812 1 60.97 188 SER B CA 1
ATOM 3186 C C . SER B 1 188 ? 23.719 -22.312 9.875 1 60.97 188 SER B C 1
ATOM 3188 O O . SER B 1 188 ? 23.641 -23.281 10.641 1 60.97 188 SER B O 1
ATOM 3190 N N . PHE B 1 189 ? 24.609 -21.469 9.906 1 56.53 189 PHE B N 1
ATOM 3191 C CA . PHE B 1 189 ? 25.656 -21.625 10.914 1 56.53 189 PHE B CA 1
ATOM 3192 C C . PHE B 1 189 ? 25.172 -21.156 12.273 1 56.53 189 PHE B C 1
ATOM 3194 O O . PHE B 1 189 ? 25.531 -21.719 13.305 1 56.53 189 PHE B O 1
ATOM 3201 N N . ASP B 1 190 ? 24.438 -20.141 12.305 1 52.84 190 ASP B N 1
ATOM 3202 C CA . ASP B 1 190 ? 23.953 -19.641 13.586 1 52.84 190 ASP B CA 1
ATOM 3203 C C . ASP B 1 190 ? 22.906 -20.578 14.18 1 52.84 190 ASP B C 1
ATOM 3205 O O . ASP B 1 190 ? 22.766 -20.672 15.398 1 52.84 190 ASP B O 1
ATOM 3209 N N . SER B 1 191 ? 22.047 -21.188 13.461 1 47.31 191 SER B N 1
ATOM 3210 C CA . SER B 1 191 ? 21.094 -22.172 13.961 1 47.31 191 SER B CA 1
ATOM 3211 C C . SER B 1 191 ? 21.781 -23.438 14.438 1 47.31 191 SER B C 1
ATOM 3213 O O . SER B 1 191 ? 21.156 -24.297 15.062 1 47.31 191 SER B O 1
ATOM 3215 N N . LYS B 1 192 ? 22.906 -23.922 13.914 1 44.28 192 LYS B N 1
ATOM 3216 C CA . LYS B 1 192 ? 23.641 -25.078 14.398 1 44.28 192 LYS B CA 1
ATOM 3217 C C . LYS B 1 192 ? 24.344 -24.781 15.727 1 44.28 192 LYS B C 1
ATOM 3219 O O . LYS B 1 192 ? 24.844 -25.688 16.391 1 44.28 192 LYS B O 1
ATOM 3224 N N . GLU B 1 193 ? 24.625 -23.578 16.031 1 39.88 193 GLU B N 1
ATOM 3225 C CA . GLU B 1 193 ? 25.172 -23.375 17.375 1 39.88 193 GLU B CA 1
ATOM 3226 C C . GLU B 1 193 ? 24.047 -23.234 18.406 1 39.88 193 GLU B C 1
ATOM 3228 O O . GLU B 1 193 ? 23.062 -22.531 18.156 1 39.88 193 GLU B O 1
#

Solvent-accessible surface area (backbone atoms only — not comparable to full-atom values): 19833 Å² total; per-residue (Å²): 124,75,45,73,71,64,64,54,86,82,47,67,59,62,63,56,47,50,50,21,70,72,66,25,47,80,41,78,41,49,60,68,35,70,78,38,50,56,67,37,64,44,55,32,36,31,33,27,68,35,40,35,34,37,32,30,35,57,16,69,87,76,70,41,76,34,34,77,48,71,38,42,46,76,34,61,47,60,57,74,59,35,18,73,65,77,33,61,32,77,39,27,33,30,23,69,32,55,27,36,31,22,42,28,51,22,66,57,52,54,51,52,34,68,68,42,44,66,40,16,45,52,48,22,50,44,28,36,42,54,23,46,54,38,41,50,56,40,47,42,69,62,29,38,53,57,67,54,48,49,54,50,44,43,71,54,25,61,63,46,72,80,72,41,59,62,63,53,53,17,32,49,51,72,45,49,55,68,58,46,51,51,54,51,53,51,48,57,53,55,70,73,98,124,77,45,75,74,63,57,61,89,78,50,68,59,61,62,58,47,49,50,22,72,74,68,24,48,80,42,78,40,49,61,67,36,71,79,37,51,55,67,36,64,44,55,33,35,31,31,26,69,37,40,34,35,37,32,30,37,58,15,68,86,76,70,41,77,32,33,77,46,73,38,43,47,77,35,62,48,59,56,73,59,35,17,72,65,76,34,62,31,79,39,28,32,31,24,68,30,54,28,37,30,21,42,27,52,22,66,58,52,54,53,51,33,67,69,42,44,67,38,16,45,53,50,23,48,43,28,34,37,52,23,46,52,38,41,51,55,40,47,42,67,63,30,39,52,57,68,54,48,49,53,50,44,42,70,54,25,62,63,48,71,79,71,42,58,65,62,54,53,18,34,50,51,72,45,50,56,68,58,46,52,49,54,51,52,51,48,58,52,55,71,72,99

pLDDT: mean 91.47, std 11.22, range [39.62, 98.81]

Nearest PDB structures (foldseek):
  3la7-assembly1_B  TM=7.362E-01  e=1.672E-10  Nostoc sp. PCC 7120 = FACHB-418
  3la7-assembly1_A  TM=7.264E-01  e=1.380E-10  Nostoc sp. PCC 7120 = FACHB-418
  4i01-assembly1_B  TM=6.993E-01  e=2.160E-10  Escherichia coli K-12
  6bq8-assembly1_A  TM=7.131E-01  e=6.847E-09  Homo sapiens
  3shr-assembly1_B  TM=6.355E-01  e=1.142E-08  Bos taurus

Sequence (386 aa):
MTDFNSYMGNIDTDFFRELCLRNGELRYYKRNEFILREGEVGSFFGFIVSGVIKYTCINQTENKTYNVGFSFANEFISDYPNCLYDIKSELNIQAITPCRIYICSSELLLQEFEENKENQRIARIAAEQLFFQSYSRYLDLFRFTSEERYLQLLKKCPEILQMVPLKEIASYLKITPIHMSRIRHKQSFDSKEMTDFNSYMGNIDTDFFRELCLRNGELRYYKRNEFILREGEVGSFFGFIVSGVIKYTCINQTENKTYNVGFSFANEFISDYPNCLYDIKSELNIQAITPCRIYICSSELLLQEFEENKENQRIARIAAEQLFFQSYSRYLDLFRFTSEERYLQLLKKCPEILQMVPLKEIASYLKITPIHMSRIRHKQSFDSKE

Organism: Bacteroides uniformis (strain ATCC 8492 / DSM 6597 / CCUG 4942 / CIP 103695 / JCM 5828 / KCTC 5204 / NCTC 13054 / VPI 0061) (NCBI:txid411479)